Protein AF-0000000086135392 (afdb_homodimer)

Radius of gyration: 21.72 Å; Cα contacts (8 Å, |Δi|>4): 1095; chains: 2; bounding box: 47×63×60 Å

Secondary structure (DSSP, 8-state):
-------GGGSPPHHHHHHHHHTT--EEEE--TTTT--EEEEEEGGG--HHHHHHHHHHB-S--EEEE-HHHHHHTT--BSSSS---TT---BB--EEE--TT-SSS-SHHHHHHHHHHHH-TT--GGGEEEEEEEEEEEPPTTHHHH--SHHHHHHHHHHHHT--SBEEEEEBEE--EE-TTSS-EES-EE--HHHHHHHHHHTT-EEEEHHHHHHHHHHHH--------/-------GGGSPPHHHHHHHHHTT--EEEE--TTTT--EEEEEEGGG--HHHHHHHHHHB-S--EEEE-HHHHHHTT--BSSSS---TT---BB--EEE--TT-SSS-SHHHHHHHHHHHH-TT--GGGEEEEEEEEEEEPPTTHHHH--SHHHHHHHHHHHHT--SBEEEEEBEE--EE-TTSS-EES-EE--HHHHHHHHHHTT-EEEEHHHHHHHHHHHH--------

Nearest PDB structures (foldseek):
  1k4i-assembly1_A  TM=9.987E-01  e=5.454E-39  Pyricularia grisea
  1k49-assembly1_A-2  TM=9.950E-01  e=1.075E-35  Pyricularia grisea
  2ris-assembly1_A  TM=9.438E-01  e=6.577E-27  Candida albicans
  3mio-assembly1_A-2  TM=9.267E-01  e=3.777E-24  Mycobacterium tuberculosis H37Ra
  6mnz-assembly1_B  TM=9.431E-01  e=3.480E-23  Acinetobacter baumannii

Foldseek 3Di:
DPPPPFDQVLADAPVVQLQCQLVFHWAWAAEDPVPPLFIKTKHQLLRAALVNLVVRCVFFPLQKEKQFEQVLCVQLVFAFPDPDDPDPLPWGWTFAKWFPDPVADQCSHSHRVSVRSSLSLDPPHGNNRIDTHHRYIYTYADNVACLVRVDPSSVNQLSCVSSVGRSMMMIGTGWAQACDDPPDPHHPPIGGDGRVSSSVVCVVVVHGYYYSVSVSVVVCVVPNHDPPPPD/DPPPPFDQVLADAPVVQLVCQLVFHWAWAAEDPVPPLFIKTKHQLLRAALVNLVVRCVFFPLQKEKQFEQVLCVFLVFAFPDPDDPDPLPWGWTFAKWFPDPVADQCSHSHRVSVRSSLSLDPPHGNNRIDTHHRYIYTYADNVACLVRVDPSSVNQLSCVSSVGRSMMMMGTGWAQACDDPPDPHHPPIGGDGRVSSSVVCVVVVHGYYYSVSVSVVVCVVPNHDPPPPD

InterPro domains:
  IPR000422 3,4-dihydroxy-2-butanone 4-phosphate synthase, RibB [PF00926] (16-217)
  IPR000422 3,4-dihydroxy-2-butanone 4-phosphate synthase, RibB [TIGR00506] (11-218)
  IPR017945 DHBP synthase RibB-like alpha/beta domain superfamily [SSF55821] (11-223)

Solvent-accessible surface area (backbone atoms only — not comparable to full-atom values): 23256 Å² total; per-residue (Å²): 130,78,79,69,71,71,62,71,82,76,41,50,54,64,72,59,39,36,52,41,36,54,72,49,31,59,32,37,40,28,45,51,78,86,65,81,38,40,31,29,43,35,31,40,12,71,50,51,38,39,33,37,36,22,31,47,27,62,49,19,41,25,58,43,29,27,20,24,39,51,66,56,36,58,64,38,68,39,55,61,47,53,95,69,73,55,40,92,83,63,71,44,48,24,45,28,32,24,43,53,49,88,85,42,77,90,27,68,40,31,54,34,43,21,49,26,39,26,46,72,31,37,89,80,54,44,43,77,48,42,26,37,55,49,61,34,34,36,24,50,26,56,92,64,26,33,72,68,43,78,43,68,48,14,44,42,29,46,47,18,57,76,38,72,46,55,50,19,16,34,36,32,46,34,44,30,55,46,45,75,41,91,52,41,68,32,6,50,82,48,44,63,34,39,73,68,57,45,48,52,51,22,57,55,32,66,33,42,33,39,42,46,68,59,45,39,50,52,48,30,72,74,70,45,76,76,78,73,72,83,120,129,79,78,69,73,73,63,71,82,74,42,49,53,64,70,60,41,34,51,41,36,54,70,50,31,59,31,37,41,29,44,51,77,86,64,81,36,39,31,29,44,34,32,41,11,72,49,51,38,38,33,37,35,21,30,48,27,60,50,18,40,24,59,41,28,26,19,22,39,51,66,54,36,60,64,39,67,39,53,62,45,54,95,70,73,55,40,92,81,63,71,44,47,23,44,28,30,23,44,54,50,87,85,41,77,89,27,66,40,33,54,32,43,22,49,26,39,27,44,71,31,38,90,81,56,43,44,76,49,41,25,37,55,50,61,34,35,37,25,50,27,58,92,64,26,33,73,68,42,79,44,67,47,14,44,43,29,46,48,18,56,76,39,73,45,56,50,19,18,35,36,31,46,34,43,31,55,46,44,76,41,90,54,40,68,34,6,48,81,49,43,64,32,38,71,69,57,44,49,52,50,22,57,55,31,65,34,42,32,40,41,46,68,60,48,39,51,52,48,31,73,74,69,45,75,76,79,74,74,83,122

pLDDT: mean 95.06, std 11.43, range [24.89, 99.0]

Structure (mmCIF, N/CA/C/O backbone):
data_AF-0000000086135392-model_v1
#
loop_
_entity.id
_entity.type
_entity.pdbx_description
1 polymer '3,4-dihydroxy-2-butanone 4-phosphate synthase'
#
loop_
_atom_site.group_PDB
_atom_site.id
_atom_site.type_symbol
_atom_site.label_atom_id
_atom_site.label_alt_id
_atom_site.label_comp_id
_atom_site.label_asym_id
_atom_site.label_entity_id
_atom_site.label_seq_id
_atom_site.pdbx_PDB_ins_code
_atom_site.Cartn_x
_atom_site.Cartn_y
_atom_site.Cartn_z
_atom_site.occupancy
_atom_site.B_iso_or_equiv
_atom_site.auth_seq_id
_atom_site.auth_comp_id
_atom_site.auth_asym_id
_atom_site.auth_atom_id
_atom_site.pdbx_PDB_model_num
ATOM 1 N N . MET A 1 1 ? 12.297 2.295 31.219 1 25.23 1 MET A N 1
ATOM 2 C CA . MET A 1 1 ? 11.875 2.594 29.859 1 25.23 1 MET A CA 1
ATOM 3 C C . MET A 1 1 ? 11.547 4.074 29.703 1 25.23 1 MET A C 1
ATOM 5 O O . MET A 1 1 ? 10.523 4.547 30.188 1 25.23 1 MET A O 1
ATOM 9 N N . THR A 1 2 ? 12.453 4.957 29.906 1 32.94 2 THR A N 1
ATOM 10 C CA . THR A 1 2 ? 12.359 6.41 29.953 1 32.94 2 THR A CA 1
ATOM 11 C C . THR A 1 2 ? 11.516 6.938 28.797 1 32.94 2 THR A C 1
ATOM 13 O O . THR A 1 2 ? 11.75 6.582 27.641 1 32.94 2 THR A O 1
ATOM 16 N N . SER A 1 3 ? 10.227 6.91 28.875 1 38.19 3 SER A N 1
ATOM 17 C CA . SER A 1 3 ? 9.266 7.598 28.016 1 38.19 3 SER A CA 1
ATOM 18 C C . SER A 1 3 ? 9.891 8.844 27.375 1 38.19 3 SER A C 1
ATOM 20 O O . SER A 1 3 ? 10.062 9.859 28.047 1 38.19 3 SER A O 1
ATOM 22 N N . GLU A 1 4 ? 11.086 8.82 26.875 1 45.28 4 GLU A N 1
ATOM 23 C CA . GLU A 1 4 ? 11.93 9.969 26.547 1 45.28 4 GLU A CA 1
ATOM 24 C C . GLU A 1 4 ? 11.172 10.977 25.672 1 45.28 4 GLU A C 1
ATOM 26 O O . GLU A 1 4 ? 10.758 10.656 24.562 1 45.28 4 GLU A O 1
ATOM 31 N N . THR A 1 5 ? 10.305 11.789 26.328 1 57.47 5 THR A N 1
ATOM 32 C CA . THR A 1 5 ? 9.727 13 25.75 1 57.47 5 THR A CA 1
ATOM 33 C C . THR A 1 5 ? 10.688 13.641 24.75 1 57.47 5 THR A C 1
ATOM 35 O O . THR A 1 5 ? 11.867 13.852 25.062 1 57.47 5 THR A O 1
ATOM 38 N N . LEU A 1 6 ? 10.336 13.297 23.484 1 67.31 6 LEU A N 1
ATOM 39 C CA . LEU A 1 6 ? 11.148 13.922 22.453 1 67.31 6 LEU A CA 1
ATOM 40 C C . LEU A 1 6 ? 11.43 15.383 22.781 1 67.31 6 LEU A C 1
ATOM 42 O O . LEU A 1 6 ? 10.531 16.109 23.234 1 67.31 6 LEU A O 1
ATOM 46 N N . ASP A 1 7 ? 12.656 15.781 22.844 1 76.62 7 ASP A N 1
ATOM 47 C CA . ASP A 1 7 ? 13.039 17.172 23.016 1 76.62 7 ASP A CA 1
ATOM 48 C C . ASP A 1 7 ? 12.398 18.062 21.938 1 76.62 7 ASP A C 1
ATOM 50 O O . ASP A 1 7 ? 12.656 17.875 20.75 1 76.62 7 ASP A O 1
ATOM 54 N N . ARG A 1 8 ? 11.414 18.891 22.328 1 81.62 8 ARG A N 1
ATOM 55 C CA . ARG A 1 8 ? 10.664 19.766 21.438 1 81.62 8 ARG A CA 1
ATOM 56 C C . ARG A 1 8 ? 11.609 20.578 20.547 1 81.62 8 ARG A C 1
ATOM 58 O O . ARG A 1 8 ? 11.227 21 19.438 1 81.62 8 ARG A O 1
ATOM 65 N N . SER A 1 9 ? 12.836 20.781 21.062 1 86.06 9 SER A N 1
ATOM 66 C CA . SER A 1 9 ? 13.789 21.594 20.328 1 86.06 9 SER A CA 1
ATOM 67 C C . SER A 1 9 ? 14.266 20.891 19.062 1 86.06 9 SER A C 1
ATOM 69 O O . SER A 1 9 ? 14.852 21.516 18.172 1 86.06 9 SER A O 1
ATOM 71 N N . GLU A 1 10 ? 14.008 19.688 18.953 1 92.44 10 GLU A N 1
ATOM 72 C CA . GLU A 1 10 ? 14.453 18.922 17.781 1 92.44 10 GLU A CA 1
ATOM 73 C C . GLU A 1 10 ? 13.484 19.094 16.625 1 92.44 10 GLU A C 1
ATOM 75 O O . GLU A 1 10 ? 13.812 18.75 15.477 1 92.44 10 GLU A O 1
ATOM 80 N N . PHE A 1 11 ? 12.359 19.672 16.859 1 96.62 11 PHE A N 1
ATOM 81 C CA . PHE A 1 11 ? 11.328 19.828 15.852 1 96.62 11 PHE A CA 1
ATOM 82 C C . PHE A 1 11 ? 11.359 21.234 15.25 1 96.62 11 PHE A C 1
ATOM 84 O O . PHE A 1 11 ? 11.836 22.172 15.891 1 96.62 11 PHE A O 1
ATOM 91 N N . ASP A 1 12 ? 10.945 21.344 14.062 1 98.25 12 ASP A N 1
ATOM 92 C CA . ASP A 1 12 ? 10.812 22.641 13.398 1 98.25 12 ASP A CA 1
ATOM 93 C C . ASP A 1 12 ? 9.516 23.344 13.805 1 98.25 12 ASP A C 1
ATOM 95 O O . ASP A 1 12 ? 8.578 22.688 14.281 1 98.25 12 ASP A O 1
ATOM 99 N N . SER A 1 13 ? 9.516 24.656 13.664 1 98.31 13 SER A N 1
ATOM 100 C CA . SER A 1 13 ? 8.297 25.391 13.969 1 98.31 13 SER A CA 1
ATOM 101 C C . SER A 1 13 ? 7.195 25.094 12.953 1 98.31 13 SER A C 1
ATOM 103 O O . SER A 1 13 ? 7.477 24.719 11.82 1 98.31 13 SER A O 1
ATOM 105 N N . ILE A 1 14 ? 5.992 25.297 13.367 1 98.69 14 ILE A N 1
ATOM 106 C CA . ILE A 1 14 ? 4.855 25.062 12.484 1 98.69 14 ILE A CA 1
ATOM 107 C C . ILE A 1 14 ? 4.906 26.047 11.312 1 98.69 14 ILE A C 1
ATOM 109 O O . ILE A 1 14 ? 4.719 25.656 10.156 1 98.69 14 ILE A O 1
ATOM 113 N N . PRO A 1 15 ? 5.23 27.359 11.531 1 98.81 15 PRO A N 1
ATOM 114 C CA . PRO A 1 15 ? 5.344 28.281 10.398 1 98.81 15 PRO A CA 1
ATOM 115 C C . PRO A 1 15 ? 6.383 27.812 9.375 1 98.81 15 PRO A C 1
ATOM 117 O O . PRO A 1 15 ? 6.145 27.891 8.164 1 98.81 15 PRO A O 1
ATOM 120 N N . ASP A 1 16 ? 7.531 27.344 9.836 1 98.81 16 ASP A N 1
ATOM 121 C CA . ASP A 1 16 ? 8.547 26.844 8.922 1 98.81 16 ASP A CA 1
ATOM 122 C C . ASP A 1 16 ? 8.047 25.609 8.164 1 98.81 16 ASP A C 1
ATOM 124 O O . ASP A 1 16 ? 8.352 25.438 6.984 1 98.81 16 ASP A O 1
ATOM 128 N N . THR A 1 17 ? 7.367 24.75 8.836 1 98.88 17 THR A N 1
ATOM 129 C CA . THR A 1 17 ? 6.824 23.531 8.234 1 98.88 17 THR A CA 1
ATOM 130 C C . THR A 1 17 ? 5.762 23.875 7.188 1 98.88 17 THR A C 1
ATOM 132 O O . THR A 1 17 ? 5.727 23.281 6.113 1 98.88 17 THR A O 1
ATOM 135 N N . ILE A 1 18 ? 4.906 24.859 7.484 1 98.94 18 ILE A N 1
ATOM 136 C CA . ILE A 1 18 ? 3.906 25.344 6.535 1 98.94 18 ILE A CA 1
ATOM 137 C C . ILE A 1 18 ? 4.594 25.859 5.281 1 98.94 18 ILE A C 1
ATOM 139 O O . ILE A 1 18 ? 4.152 25.594 4.16 1 98.94 18 ILE A O 1
ATOM 143 N N . ALA A 1 19 ? 5.648 26.609 5.453 1 98.94 19 ALA A N 1
ATOM 144 C CA . ALA A 1 19 ? 6.375 27.188 4.316 1 98.94 19 ALA A CA 1
ATOM 145 C C . ALA A 1 19 ? 6.941 26.078 3.424 1 98.94 19 ALA A C 1
ATOM 147 O O . ALA A 1 19 ? 6.844 26.156 2.197 1 98.94 19 ALA A O 1
ATOM 148 N N . ALA A 1 20 ? 7.551 25.078 4.02 1 98.94 20 ALA A N 1
ATOM 149 C CA . ALA A 1 20 ? 8.086 23.953 3.262 1 98.94 20 ALA A CA 1
ATOM 150 C C . ALA A 1 20 ? 6.984 23.219 2.502 1 98.94 20 ALA A C 1
ATOM 152 O O . ALA A 1 20 ? 7.148 22.891 1.326 1 98.94 20 ALA A O 1
ATOM 153 N N . PHE A 1 21 ? 5.906 23 3.195 1 98.94 21 PHE A N 1
ATOM 154 C CA . PHE A 1 21 ? 4.75 22.344 2.602 1 98.94 21 PHE A CA 1
ATOM 155 C C . PHE A 1 21 ? 4.215 23.141 1.425 1 98.94 21 PHE A C 1
ATOM 157 O O . PHE A 1 21 ? 3.91 22.594 0.369 1 98.94 21 PHE A O 1
ATOM 164 N N . ARG A 1 22 ? 4.094 24.375 1.587 1 98.88 22 ARG A N 1
ATOM 165 C CA . ARG A 1 22 ? 3.625 25.297 0.549 1 98.88 22 ARG A CA 1
ATOM 166 C C . ARG A 1 22 ? 4.516 25.219 -0.687 1 98.88 22 ARG A C 1
ATOM 168 O O . ARG A 1 22 ? 4.031 25.328 -1.815 1 98.88 22 ARG A O 1
ATOM 175 N N . ASP A 1 23 ? 5.781 25.031 -0.469 1 98.75 23 ASP A N 1
ATOM 176 C CA . ASP A 1 23 ? 6.766 25.016 -1.547 1 98.75 23 ASP A CA 1
ATOM 177 C C . ASP A 1 23 ? 6.801 23.656 -2.236 1 98.75 23 ASP A C 1
ATOM 179 O O . ASP A 1 23 ? 7.656 23.406 -3.09 1 98.75 23 ASP A O 1
ATOM 183 N N . GLY A 1 24 ? 5.953 22.734 -1.889 1 98.81 24 GLY A N 1
ATOM 184 C CA . GLY A 1 24 ? 5.824 21.453 -2.564 1 98.81 24 GLY A CA 1
ATOM 185 C C . GLY A 1 24 ? 6.762 20.406 -2.018 1 98.81 24 GLY A C 1
ATOM 186 O O . GLY A 1 24 ? 7.047 19.406 -2.691 1 98.81 24 GLY A O 1
ATOM 187 N N . GLN A 1 25 ? 7.285 20.641 -0.804 1 98.81 25 GLN A N 1
ATOM 188 C CA . GLN A 1 25 ? 8.18 19.672 -0.169 1 98.81 25 GLN A CA 1
ATOM 189 C C . GLN A 1 25 ? 7.402 18.703 0.709 1 98.81 25 GLN A C 1
ATOM 191 O O . GLN A 1 25 ? 6.332 19.031 1.222 1 98.81 25 GLN A O 1
ATOM 196 N N . PHE A 1 26 ? 7.98 17.484 0.83 1 98.94 26 PHE A N 1
ATOM 197 C CA . PHE A 1 26 ? 7.523 16.625 1.908 1 98.94 26 PHE A CA 1
ATOM 198 C C . PHE A 1 26 ? 7.781 17.266 3.266 1 98.94 26 PHE A C 1
ATOM 200 O O . PHE A 1 26 ? 8.758 18 3.436 1 98.94 26 PHE A O 1
ATOM 207 N N . ILE A 1 27 ? 6.957 16.969 4.18 1 98.94 27 ILE A N 1
ATOM 208 C CA . ILE A 1 27 ? 7.215 17.203 5.598 1 98.94 27 ILE A CA 1
ATOM 209 C C . ILE A 1 27 ? 7.023 15.891 6.371 1 98.94 27 ILE A C 1
ATOM 211 O O . ILE A 1 27 ? 6.309 15 5.918 1 98.94 27 ILE A O 1
ATOM 215 N N . VAL A 1 28 ? 7.707 15.75 7.492 1 98.88 28 VAL A N 1
ATOM 216 C CA . VAL A 1 28 ? 7.559 14.625 8.406 1 98.88 28 VAL A CA 1
ATOM 217 C C . VAL A 1 28 ? 6.734 15.047 9.625 1 98.88 28 VAL A C 1
ATOM 219 O O . VAL A 1 28 ? 7.082 16.016 10.305 1 98.88 28 VAL A O 1
ATOM 222 N N . VAL A 1 29 ? 5.648 14.398 9.883 1 98.81 29 VAL A N 1
ATOM 223 C CA . VAL A 1 29 ? 4.75 14.773 10.969 1 98.81 29 VAL A CA 1
ATOM 224 C C . VAL A 1 29 ? 4.539 13.578 11.898 1 98.81 29 VAL A C 1
ATOM 226 O O . VAL A 1 29 ? 4.141 12.5 11.453 1 98.81 29 VAL A O 1
ATOM 229 N N . LEU A 1 30 ? 4.789 13.758 13.148 1 97.81 30 LEU A N 1
ATOM 230 C CA . LEU A 1 30 ? 4.652 12.703 14.148 1 97.81 30 LEU A CA 1
ATOM 231 C C . LEU A 1 30 ? 3.373 12.891 14.961 1 97.81 30 LEU A C 1
ATOM 233 O O . LEU A 1 30 ? 3.004 14.016 15.297 1 97.81 30 LEU A O 1
ATOM 237 N N . ASP A 1 31 ? 2.734 11.773 15.242 1 94.62 31 ASP A N 1
ATOM 238 C CA . ASP A 1 31 ? 1.648 11.852 16.219 1 94.62 31 ASP A CA 1
ATOM 239 C C . ASP A 1 31 ? 2.137 11.492 17.609 1 94.62 31 ASP A C 1
ATOM 241 O O . ASP A 1 31 ? 3.324 11.234 17.812 1 94.62 31 ASP A O 1
ATOM 245 N N . ALA A 1 32 ? 1.264 11.555 18.562 1 91.12 32 ALA A N 1
ATOM 246 C CA . ALA A 1 32 ? 1.642 11.438 19.969 1 91.12 32 ALA A CA 1
ATOM 247 C C . ALA A 1 32 ? 2.105 10.016 20.281 1 91.12 32 ALA A C 1
ATOM 249 O O . ALA A 1 32 ? 1.569 9.047 19.75 1 91.12 32 ALA A O 1
ATOM 250 N N . PRO A 1 33 ? 3.076 9.906 21.25 1 88.06 33 PRO A N 1
ATOM 251 C CA . PRO A 1 33 ? 3.494 8.578 21.688 1 88.06 33 PRO A CA 1
ATOM 252 C C . PRO A 1 33 ? 2.332 7.738 22.219 1 88.06 33 PRO A C 1
ATOM 254 O O . PRO A 1 33 ? 2.365 6.508 22.141 1 88.06 33 PRO A O 1
ATOM 257 N N . THR A 1 34 ? 1.322 8.367 22.641 1 88 34 THR A N 1
ATOM 258 C CA . THR A 1 34 ? 0.181 7.676 23.234 1 88 34 THR A CA 1
ATOM 259 C C . THR A 1 34 ? -0.823 7.281 22.156 1 88 34 THR A C 1
ATOM 261 O O . THR A 1 34 ? -1.8 6.582 22.438 1 88 34 THR A O 1
ATOM 264 N N . ARG A 1 35 ? -0.674 7.688 21.062 1 91.31 35 ARG A N 1
ATOM 265 C CA . ARG A 1 35 ? -1.53 7.332 19.922 1 91.31 35 ARG A CA 1
ATOM 266 C C . ARG A 1 35 ? -0.879 6.258 19.062 1 91.31 35 ARG A C 1
ATOM 268 O O . ARG A 1 35 ? -0.68 5.129 19.516 1 91.31 35 ARG A O 1
ATOM 275 N N . GLU A 1 36 ? -0.442 6.57 17.891 1 88.38 36 GLU A N 1
ATOM 276 C CA . GLU A 1 36 ? 0.212 5.57 17.047 1 88.38 36 GLU A CA 1
ATOM 277 C C . GLU A 1 36 ? 1.72 5.555 17.281 1 88.38 36 GLU A C 1
ATOM 279 O O . GLU A 1 36 ? 2.385 4.551 17.016 1 88.38 36 GLU A O 1
A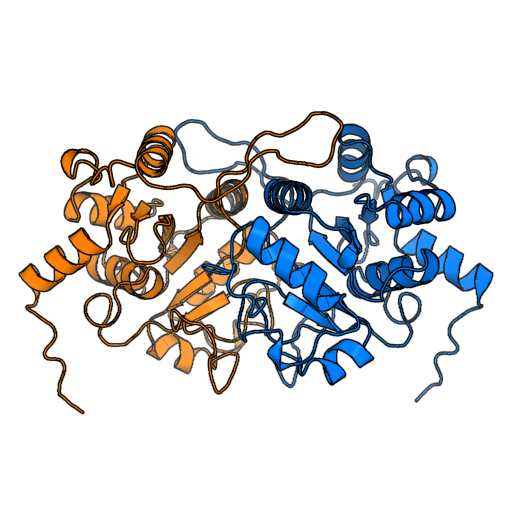TOM 284 N N . ASN A 1 37 ? 2.281 6.711 17.797 1 92.88 37 ASN A N 1
ATOM 285 C CA . ASN A 1 37 ? 3.727 6.879 17.906 1 92.88 37 ASN A CA 1
ATOM 286 C C . ASN A 1 37 ? 4.426 6.609 16.578 1 92.88 37 ASN A C 1
ATOM 288 O O . ASN A 1 37 ? 5.426 5.887 16.531 1 92.88 37 ASN A O 1
ATOM 292 N N . GLU A 1 38 ? 3.838 7.094 15.461 1 94.5 38 GLU A N 1
ATOM 293 C CA . GLU A 1 38 ? 4.34 6.91 14.102 1 94.5 38 GLU A CA 1
ATOM 294 C C . GLU A 1 38 ? 4.465 8.25 13.375 1 94.5 38 GLU A C 1
ATOM 296 O O . GLU A 1 38 ? 4.004 9.273 13.875 1 94.5 38 GLU A O 1
ATOM 301 N N . ALA A 1 39 ? 5.227 8.234 12.312 1 98.19 39 ALA A N 1
ATOM 302 C CA . ALA A 1 39 ? 5.402 9.414 11.469 1 98.19 39 ALA A CA 1
ATOM 303 C C . ALA A 1 39 ? 4.918 9.148 10.047 1 98.19 39 ALA A C 1
ATOM 305 O O . ALA A 1 39 ? 5.117 8.055 9.508 1 98.19 39 ALA A O 1
ATOM 306 N N . ASP A 1 40 ? 4.289 10.148 9.508 1 98.75 40 ASP A N 1
ATOM 307 C CA . ASP A 1 40 ? 3.941 10.102 8.086 1 98.75 40 ASP A CA 1
ATOM 308 C C . ASP A 1 40 ? 4.789 11.086 7.285 1 98.75 40 ASP A C 1
ATOM 310 O O . ASP A 1 40 ? 5.105 12.172 7.77 1 98.75 40 ASP A O 1
ATOM 314 N N . LEU A 1 41 ? 5.137 10.656 6.09 1 98.88 41 LEU A N 1
ATOM 315 C CA . LEU A 1 41 ? 5.438 11.625 5.047 1 98.88 41 LEU A CA 1
ATOM 316 C C . LEU A 1 41 ? 4.16 12.281 4.527 1 98.88 41 LEU A C 1
ATOM 318 O O . LEU A 1 41 ? 3.174 11.594 4.25 1 98.88 41 LEU A O 1
ATOM 322 N N . ILE A 1 42 ? 4.168 13.609 4.461 1 98.94 42 ILE A N 1
ATOM 323 C CA . ILE A 1 42 ? 2.994 14.344 4 1 98.94 42 ILE A CA 1
ATOM 324 C C . ILE A 1 42 ? 3.408 15.352 2.93 1 98.94 42 ILE A C 1
ATOM 326 O O . ILE A 1 42 ? 4.43 16.031 3.064 1 98.94 42 ILE A O 1
ATOM 330 N N . ILE A 1 43 ? 2.662 15.477 1.901 1 99 43 ILE A N 1
ATOM 331 C CA . ILE A 1 43 ? 2.863 16.469 0.854 1 99 43 ILE A CA 1
ATOM 332 C C . ILE A 1 43 ? 1.517 16.875 0.26 1 99 43 ILE A C 1
ATOM 334 O O . ILE A 1 43 ? 0.55 16.109 0.32 1 99 43 ILE A O 1
ATOM 338 N N . ALA A 1 44 ? 1.444 18.094 -0.231 1 99 44 ALA A N 1
ATOM 339 C CA . ALA A 1 44 ? 0.242 18.5 -0.957 1 99 44 ALA A CA 1
ATOM 340 C C . ALA A 1 44 ? 0.051 17.656 -2.213 1 99 44 ALA A C 1
ATOM 342 O O . ALA A 1 44 ? 0.991 17.453 -2.99 1 99 44 ALA A O 1
ATOM 343 N N . ALA A 1 45 ? -1.142 17.172 -2.428 1 99 45 ALA A N 1
ATOM 344 C CA . ALA A 1 45 ? -1.402 16.312 -3.572 1 99 45 ALA A CA 1
ATOM 345 C C . ALA A 1 45 ? -1.086 17.016 -4.883 1 99 45 ALA A C 1
ATOM 347 O O . ALA A 1 45 ? -0.54 16.422 -5.812 1 99 45 ALA A O 1
ATOM 348 N N . GLU A 1 46 ? -1.4 18.266 -4.988 1 98.94 46 GLU A N 1
ATOM 349 C CA . GLU A 1 46 ? -1.213 19.016 -6.227 1 98.94 46 GLU A CA 1
ATOM 350 C C . GLU A 1 46 ? 0.266 19.141 -6.582 1 98.94 46 GLU A C 1
ATOM 352 O O . GLU A 1 46 ? 0.613 19.438 -7.727 1 98.94 46 GLU A O 1
ATOM 357 N N . SER A 1 47 ? 1.164 18.859 -5.629 1 98.88 47 SER A N 1
ATOM 358 C CA . SER A 1 47 ? 2.584 19.156 -5.82 1 98.88 47 SER A CA 1
ATOM 359 C C . SER A 1 47 ? 3.365 17.875 -6.121 1 98.88 47 SER A C 1
ATOM 361 O O . SER A 1 47 ? 4.496 17.938 -6.609 1 98.88 47 SER A O 1
ATOM 363 N N . ILE A 1 48 ? 2.818 16.703 -5.797 1 98.94 48 ILE A N 1
ATOM 364 C CA . ILE A 1 48 ? 3.635 15.5 -5.746 1 9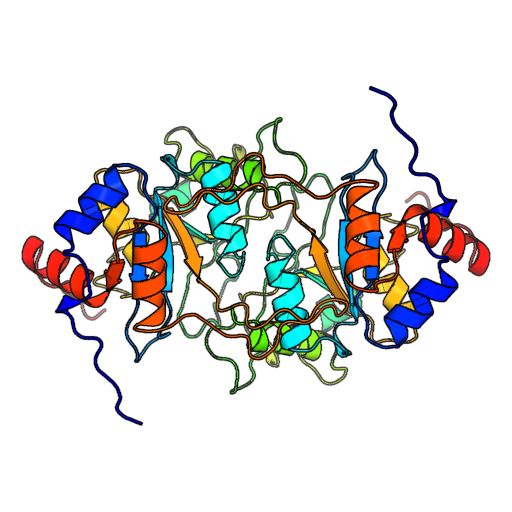8.94 48 ILE A CA 1
ATOM 365 C C . ILE A 1 48 ? 4.043 15.102 -7.164 1 98.94 48 ILE A C 1
ATOM 367 O O . ILE A 1 48 ? 3.215 15.086 -8.078 1 98.94 48 ILE A O 1
ATOM 371 N N . THR A 1 49 ? 5.309 14.812 -7.332 1 98.88 49 THR A N 1
ATOM 372 C CA . THR A 1 49 ? 5.859 14.32 -8.586 1 98.88 49 THR A CA 1
ATOM 373 C C . THR A 1 49 ? 6.051 12.805 -8.539 1 98.88 49 THR A C 1
ATOM 375 O O . THR A 1 49 ? 5.957 12.203 -7.473 1 98.88 49 THR A O 1
ATOM 378 N N . ALA A 1 50 ? 6.309 12.258 -9.734 1 98.81 50 ALA A N 1
ATOM 379 C CA . ALA A 1 50 ? 6.598 10.828 -9.789 1 98.81 50 ALA A CA 1
ATOM 380 C C . ALA A 1 50 ? 7.844 10.484 -8.977 1 98.81 50 ALA A C 1
ATOM 382 O O . ALA A 1 50 ? 7.895 9.445 -8.32 1 98.81 50 ALA A O 1
ATOM 383 N N . GLU A 1 51 ? 8.844 11.328 -9.039 1 98.88 51 GLU A N 1
ATOM 384 C CA . GLU A 1 51 ? 10.078 11.117 -8.297 1 98.88 51 GLU A CA 1
ATOM 385 C C . GLU A 1 51 ? 9.844 11.18 -6.789 1 98.88 51 GLU A C 1
ATOM 387 O O . GLU A 1 51 ? 10.414 10.398 -6.031 1 98.88 51 GLU A O 1
ATOM 392 N N . GLN A 1 52 ? 9.016 12.117 -6.367 1 98.94 52 GLN A N 1
ATOM 393 C CA . GLN A 1 52 ? 8.656 12.219 -4.957 1 98.94 52 GLN A CA 1
ATOM 394 C C . GLN A 1 52 ? 7.84 11.016 -4.508 1 98.94 52 GLN A C 1
ATOM 396 O O . GLN A 1 52 ? 8.047 10.492 -3.414 1 98.94 52 GLN A O 1
ATOM 401 N N . MET A 1 53 ? 6.906 10.555 -5.355 1 98.94 53 MET A N 1
ATOM 402 C CA . MET A 1 53 ? 6.125 9.367 -5.043 1 98.94 53 MET A CA 1
ATOM 403 C C . MET A 1 53 ? 7.027 8.141 -4.898 1 98.94 53 MET A C 1
ATOM 405 O O . MET A 1 53 ? 6.84 7.328 -3.994 1 98.94 53 MET A O 1
ATOM 409 N N . ALA A 1 54 ? 8 8.023 -5.805 1 98.94 54 ALA A N 1
ATOM 410 C CA . ALA A 1 54 ? 8.938 6.91 -5.711 1 98.94 54 ALA A CA 1
ATOM 411 C C . ALA A 1 54 ? 9.711 6.953 -4.398 1 98.94 54 ALA A C 1
ATOM 413 O O . ALA A 1 54 ? 9.953 5.91 -3.779 1 98.94 54 ALA A O 1
ATOM 414 N N . PHE A 1 55 ? 10.102 8.141 -3.979 1 98.94 55 PHE A N 1
ATOM 415 C CA . PHE A 1 55 ? 10.758 8.312 -2.691 1 98.94 55 PHE A CA 1
ATOM 416 C C . PHE A 1 55 ? 9.844 7.891 -1.551 1 98.94 55 PHE A C 1
ATOM 418 O O . PHE A 1 55 ? 10.273 7.211 -0.618 1 98.94 55 PHE A O 1
ATOM 425 N N . MET A 1 56 ? 8.609 8.312 -1.612 1 98.88 56 MET A N 1
ATOM 426 C CA . MET A 1 56 ? 7.625 7.938 -0.596 1 98.88 56 MET A CA 1
ATOM 427 C C . MET A 1 56 ? 7.465 6.422 -0.523 1 98.88 56 MET A C 1
ATOM 429 O O . MET A 1 56 ? 7.496 5.844 0.563 1 98.88 56 MET A O 1
ATOM 433 N N . VAL A 1 57 ? 7.301 5.785 -1.65 1 98.88 57 VAL A N 1
ATOM 434 C CA . VAL A 1 57 ? 7.145 4.332 -1.68 1 98.88 57 VAL A CA 1
ATOM 435 C C . VAL A 1 57 ? 8.391 3.668 -1.101 1 98.88 57 VAL A C 1
ATOM 437 O O . VAL A 1 57 ? 8.289 2.73 -0.307 1 98.88 57 VAL A O 1
ATOM 440 N N . ARG A 1 58 ? 9.57 4.191 -1.396 1 98.38 58 ARG A N 1
ATOM 441 C CA . ARG A 1 58 ? 10.852 3.633 -0.975 1 98.38 58 ARG A CA 1
ATOM 442 C C . ARG A 1 58 ? 10.992 3.666 0.544 1 98.38 58 ARG A C 1
ATOM 444 O O . ARG A 1 58 ? 11.594 2.771 1.137 1 98.38 58 ARG A O 1
ATOM 451 N N . HIS A 1 59 ? 10.43 4.652 1.178 1 98.56 59 HIS A N 1
ATOM 452 C CA . HIS A 1 59 ? 10.773 4.879 2.576 1 98.56 59 HIS A CA 1
ATOM 453 C C . HIS A 1 59 ? 9.555 4.723 3.477 1 98.56 59 HIS A C 1
ATOM 455 O O . HIS A 1 59 ? 9.625 4.984 4.68 1 98.56 59 HIS A O 1
ATOM 461 N N . SER A 1 60 ? 8.461 4.309 2.93 1 98.62 60 SER A N 1
ATOM 462 C CA . SER A 1 60 ? 7.238 4.141 3.713 1 98.62 60 SER A CA 1
ATOM 463 C C . SER A 1 60 ? 6.625 2.762 3.488 1 98.62 60 SER A C 1
ATOM 465 O O . SER A 1 60 ? 7.27 1.871 2.932 1 98.62 60 SER A O 1
ATOM 467 N N . SER A 1 61 ? 5.406 2.559 4.008 1 98.69 61 SER A N 1
ATOM 468 C CA . SER A 1 61 ? 4.695 1.289 3.9 1 98.69 61 SER A CA 1
ATOM 469 C C . SER A 1 61 ? 4.25 1.026 2.465 1 98.69 61 SER A C 1
ATOM 471 O O . SER A 1 61 ? 3.918 -0.107 2.109 1 98.69 61 SER A O 1
ATOM 473 N N . GLY A 1 62 ? 4.23 2.076 1.644 1 98.81 62 GLY A N 1
ATOM 474 C CA . GLY A 1 62 ? 3.719 1.971 0.287 1 98.81 62 GLY A CA 1
ATOM 475 C C . GLY A 1 62 ? 2.205 2.037 0.213 1 98.81 62 GLY A C 1
ATOM 476 O O . GLY A 1 62 ? 1.634 2.088 -0.878 1 98.81 62 GLY A O 1
ATOM 477 N N . TYR A 1 63 ? 1.519 2.012 1.315 1 98.88 63 TYR A N 1
ATOM 478 C CA . TYR A 1 63 ? 0.068 2.137 1.409 1 98.88 63 TYR A CA 1
ATOM 479 C C . TYR A 1 63 ? -0.362 3.594 1.284 1 98.88 63 TYR A C 1
ATOM 481 O O . TYR A 1 63 ? -0.784 4.211 2.266 1 98.88 63 TYR A O 1
ATOM 489 N N . ILE A 1 64 ? -0.361 4.148 0.1 1 98.94 64 ILE A N 1
ATOM 490 C CA . ILE A 1 64 ? -0.502 5.574 -0.186 1 98.94 64 ILE A CA 1
ATOM 491 C C . ILE A 1 64 ? -1.938 6.016 0.088 1 98.94 64 ILE A C 1
ATOM 493 O O . ILE A 1 64 ? -2.869 5.582 -0.597 1 98.94 64 ILE A O 1
ATOM 497 N N . CYS A 1 65 ? -2.084 6.906 1.016 1 98.94 65 CYS A N 1
ATOM 498 C CA . CYS A 1 65 ? -3.391 7.473 1.328 1 98.94 65 CYS A CA 1
ATOM 499 C C . CYS A 1 65 ? -3.471 8.93 0.886 1 98.94 65 CYS A C 1
ATOM 501 O O . CYS A 1 65 ? -2.455 9.625 0.839 1 98.94 65 CYS A O 1
ATOM 503 N N . ALA A 1 66 ? -4.676 9.375 0.607 1 99 66 ALA A N 1
ATOM 504 C CA . ALA A 1 66 ? -4.918 10.75 0.191 1 99 66 ALA A CA 1
ATOM 505 C C . ALA A 1 66 ? -6 11.398 1.049 1 99 66 ALA A C 1
ATOM 507 O O . ALA A 1 66 ? -7.184 11.367 0.699 1 99 66 ALA A O 1
ATOM 508 N N . PRO A 1 67 ? -5.609 12.031 2.107 1 98.94 67 PRO A N 1
ATOM 509 C CA . PRO A 1 67 ? -6.582 12.805 2.881 1 98.94 67 PRO A CA 1
ATOM 510 C C . PRO A 1 67 ? -7.254 13.906 2.057 1 98.94 67 PRO A C 1
ATOM 512 O O . PRO A 1 67 ? -6.574 14.688 1.392 1 98.94 67 PRO A O 1
ATOM 515 N N . LEU A 1 68 ? -8.539 13.984 2.154 1 98.94 68 LEU A N 1
ATOM 516 C CA . LEU A 1 68 ? -9.359 14.945 1.422 1 98.94 68 LEU A CA 1
ATOM 517 C C . LEU A 1 68 ? -10.289 15.703 2.365 1 98.94 68 LEU A C 1
ATOM 519 O O . LEU A 1 68 ? -10.805 15.133 3.33 1 98.94 68 LEU A O 1
ATOM 523 N N . ALA A 1 69 ? -10.492 16.938 2.02 1 98.62 69 ALA A N 1
ATOM 524 C CA . ALA A 1 69 ? -11.641 17.594 2.629 1 98.62 69 ALA A CA 1
ATOM 525 C C . ALA A 1 69 ? -12.93 16.828 2.352 1 98.62 69 ALA A C 1
ATOM 527 O O . ALA A 1 69 ? -13.102 16.266 1.271 1 98.62 69 ALA A O 1
ATOM 528 N N . PRO A 1 70 ? -13.867 16.922 3.262 1 97.94 70 PRO A N 1
ATOM 529 C CA . PRO A 1 70 ? -15.086 16.109 3.145 1 97.94 70 PRO A CA 1
ATOM 530 C C . PRO A 1 70 ? -15.836 16.375 1.841 1 97.94 70 PRO A C 1
ATOM 532 O O . PRO A 1 70 ? -16.312 15.43 1.209 1 97.94 70 PRO A O 1
ATOM 535 N N . HIS A 1 71 ? -15.93 17.578 1.425 1 98 71 HIS A N 1
ATOM 536 C CA . HIS A 1 71 ? -16.719 17.891 0.244 1 98 71 HIS A CA 1
ATOM 537 C C . HIS A 1 71 ? -16.156 17.234 -1.004 1 98 71 HIS A C 1
ATOM 539 O O . HIS A 1 71 ? -16.891 16.906 -1.938 1 98 71 HIS A O 1
ATOM 545 N N . LEU A 1 72 ? -14.844 17.016 -1.074 1 98.5 72 LEU A N 1
ATOM 546 C CA . LEU A 1 72 ? -14.227 16.375 -2.227 1 98.5 72 LEU A CA 1
ATOM 547 C C . LEU A 1 72 ? -14.656 14.906 -2.326 1 98.5 72 LEU A C 1
ATOM 549 O O . LEU A 1 72 ? -14.789 14.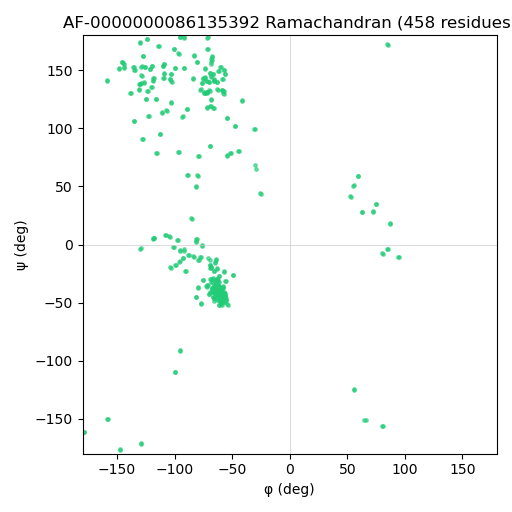367 -3.428 1 98.5 72 LEU A O 1
ATOM 553 N N . THR A 1 73 ? -14.805 14.195 -1.152 1 98.44 73 THR A N 1
ATOM 554 C CA . THR A 1 73 ? -15.258 12.812 -1.196 1 98.44 73 THR A CA 1
ATOM 555 C C . THR A 1 73 ? -16.672 12.727 -1.779 1 98.44 73 THR A C 1
ATOM 557 O O . THR A 1 73 ? -17.016 11.734 -2.43 1 98.44 73 THR A O 1
ATOM 560 N N . GLU A 1 74 ? -17.422 13.742 -1.566 1 97.56 74 GLU A N 1
ATOM 561 C CA . GLU A 1 74 ? -18.766 13.789 -2.105 1 97.56 74 GLU A CA 1
ATOM 562 C C . GLU A 1 74 ? -18.766 14.117 -3.594 1 97.56 74 GLU A C 1
ATOM 564 O O . GLU A 1 74 ? -19.375 13.406 -4.398 1 97.56 74 GLU A O 1
ATOM 569 N N . THR A 1 75 ? -18.078 15.156 -3.949 1 97.81 75 THR A N 1
ATOM 570 C CA . THR A 1 75 ? -18.062 15.648 -5.324 1 97.81 75 THR A CA 1
ATOM 571 C C . THR A 1 75 ? -17.438 14.617 -6.262 1 97.81 75 THR A C 1
ATOM 573 O O . THR A 1 75 ? -17.844 14.492 -7.418 1 97.81 75 THR A O 1
ATOM 576 N N . LEU A 1 76 ? -16.516 13.867 -5.777 1 98.62 76 LEU A N 1
ATOM 577 C CA . LEU A 1 76 ? -15.797 12.914 -6.613 1 98.62 76 LEU A CA 1
ATOM 578 C C . LEU A 1 76 ? -16.391 11.516 -6.484 1 98.62 76 LEU A C 1
ATOM 580 O O . LEU A 1 76 ? -15.828 10.555 -7.027 1 98.62 76 LEU A O 1
ATOM 584 N N . ALA A 1 77 ? -17.453 11.336 -5.754 1 98.19 77 ALA A N 1
ATOM 585 C CA . ALA A 1 77 ? -18.156 10.07 -5.57 1 98.19 77 ALA A CA 1
ATOM 586 C C . ALA A 1 77 ? -17.234 9.008 -4.977 1 98.19 77 ALA A C 1
ATOM 588 O O . ALA A 1 77 ? -17.094 7.922 -5.535 1 98.19 77 ALA A O 1
ATOM 589 N N . LEU A 1 78 ? -16.75 9.375 -3.84 1 98.69 78 LEU A N 1
ATOM 590 C CA . LEU A 1 78 ? -15.883 8.492 -3.082 1 98.69 78 LEU A CA 1
ATOM 591 C C . LEU A 1 78 ? -16.531 8.086 -1.76 1 98.69 78 LEU A C 1
ATOM 593 O O . LEU A 1 78 ? -16.156 8.594 -0.702 1 98.69 78 LEU A O 1
ATOM 597 N N . PRO A 1 79 ? -17.406 7.172 -1.809 1 98.25 79 PRO A N 1
ATOM 598 C CA . PRO A 1 79 ? -18.047 6.727 -0.565 1 98.25 79 PRO A CA 1
ATOM 599 C C . PRO A 1 79 ? -17.078 5.992 0.357 1 98.25 79 PRO A C 1
ATOM 601 O O . PRO A 1 79 ? -16.047 5.469 -0.101 1 98.25 79 PRO A O 1
ATOM 604 N N . GLN A 1 80 ? -17.469 5.957 1.653 1 98.38 80 GLN A N 1
ATOM 605 C CA . GLN A 1 80 ? -16.688 5.141 2.584 1 98.38 80 GLN A CA 1
ATOM 606 C C . GLN A 1 80 ? -16.656 3.684 2.129 1 98.38 80 GLN A C 1
ATOM 608 O O . GLN A 1 80 ? -17.641 3.164 1.599 1 98.38 80 GLN A O 1
ATOM 613 N N . MET A 1 81 ? -15.547 3.025 2.307 1 98.62 81 MET A N 1
ATOM 614 C CA . MET A 1 81 ? -15.32 1.664 1.827 1 98.62 81 MET A CA 1
ATOM 615 C C . MET A 1 81 ? -16.297 0.689 2.482 1 98.62 81 MET A C 1
ATOM 617 O O . MET A 1 81 ? -16.734 -0.271 1.85 1 98.62 81 MET A O 1
ATOM 621 N N . VAL A 1 82 ? -16.547 0.917 3.781 1 98 82 VAL A N 1
ATOM 622 C CA . VAL A 1 82 ? -17.469 0.07 4.52 1 98 82 VAL A CA 1
ATOM 623 C C . VAL A 1 82 ? -18.5 0.938 5.246 1 98 82 VAL A C 1
ATOM 625 O O . VAL A 1 82 ? -18.219 2.082 5.602 1 98 82 VAL A O 1
ATOM 628 N N . ALA A 1 83 ? -19.656 0.399 5.484 1 94.44 83 ALA A N 1
ATOM 629 C CA . ALA A 1 83 ? -20.734 1.143 6.137 1 94.44 83 ALA A CA 1
ATOM 630 C C . ALA A 1 83 ? -20.406 1.4 7.605 1 94.44 83 ALA A C 1
ATOM 632 O O . ALA A 1 83 ? -20.688 2.48 8.133 1 94.44 83 ALA A O 1
ATOM 633 N N . ARG A 1 84 ? -19.891 0.445 8.273 1 94.81 84 ARG A N 1
ATOM 634 C CA . ARG A 1 84 ? -19.484 0.54 9.672 1 94.81 84 ARG A CA 1
ATOM 635 C C . ARG A 1 84 ? -18.016 0.192 9.836 1 94.81 84 ARG A C 1
ATOM 637 O O . ARG A 1 84 ? -17.641 -0.985 9.836 1 94.81 84 ARG A O 1
ATOM 644 N N . SER A 1 85 ? -17.266 1.212 10.156 1 95.81 85 SER A N 1
ATOM 645 C CA . SER A 1 85 ? -15.828 1.003 10.305 1 95.81 85 SER A CA 1
ATOM 646 C C . SER A 1 85 ? -15.5 0.316 11.625 1 95.81 85 SER A C 1
ATOM 648 O O . SER A 1 85 ? -16.078 0.648 12.664 1 95.81 85 SER A O 1
ATOM 650 N N . GLU A 1 86 ? -14.562 -0.609 11.508 1 95.69 86 GLU A N 1
ATOM 651 C CA . GLU A 1 86 ? -14.062 -1.311 12.688 1 95.69 86 GLU A CA 1
ATOM 652 C C . GLU A 1 86 ? -12.641 -0.867 13.039 1 95.69 86 GLU A C 1
ATOM 654 O O . GLU A 1 86 ? -11.984 -1.488 13.875 1 95.69 86 GLU A O 1
ATOM 659 N N . ASP A 1 87 ? -12.156 0.161 12.375 1 93.25 87 ASP A N 1
ATOM 660 C CA . ASP A 1 87 ? -10.844 0.736 12.641 1 93.25 87 ASP A CA 1
ATOM 661 C C . ASP A 1 87 ? -10.812 1.432 14 1 93.25 87 ASP A C 1
ATOM 663 O O . ASP A 1 87 ? -11.531 2.408 14.219 1 93.25 87 ASP A O 1
ATOM 667 N N . PRO A 1 88 ? -9.859 1.019 14.859 1 92.56 88 PRO A N 1
ATOM 668 C CA . PRO A 1 88 ? -9.836 1.625 16.188 1 92.56 88 PRO A CA 1
ATOM 669 C C . PRO A 1 88 ? -9.5 3.115 16.156 1 92.56 88 PRO A C 1
ATOM 671 O O . PRO A 1 88 ? -9.844 3.85 17.078 1 92.56 88 PRO A O 1
ATOM 674 N N . ARG A 1 89 ? -8.875 3.553 15.148 1 91.69 89 ARG A N 1
ATOM 675 C CA . ARG A 1 89 ? -8.484 4.953 15.047 1 91.69 89 ARG A CA 1
ATOM 676 C C . ARG A 1 89 ? -9.508 5.754 14.25 1 91.69 89 ARG A C 1
ATOM 678 O O . ARG A 1 89 ? -9.336 6.957 14.047 1 91.69 89 ARG A O 1
ATOM 685 N N . THR A 1 90 ? -10.508 5.07 13.695 1 92.69 90 THR A N 1
ATOM 686 C CA . THR A 1 90 ? -11.641 5.637 12.969 1 92.69 90 THR A CA 1
ATOM 687 C C . THR A 1 90 ? -11.164 6.379 11.719 1 92.69 90 THR A C 1
ATOM 689 O O . THR A 1 90 ? -11.703 7.434 11.375 1 92.69 90 THR A O 1
ATOM 692 N N . THR A 1 91 ? -10.039 5.938 11.203 1 94.5 91 THR A N 1
ATOM 693 C CA . THR A 1 91 ? -9.641 6.469 9.898 1 94.5 91 THR A CA 1
ATOM 694 C C . THR A 1 91 ? -10.727 6.215 8.859 1 94.5 91 THR A C 1
ATOM 696 O O . THR A 1 91 ? -11.219 5.09 8.727 1 94.5 91 THR A O 1
ATOM 699 N N . ALA A 1 92 ? -11.125 7.215 8.133 1 97.69 92 ALA A N 1
ATOM 700 C CA . ALA A 1 92 ? -12.273 7.129 7.238 1 97.69 92 ALA A CA 1
ATOM 701 C C . ALA A 1 92 ? -11.844 6.824 5.809 1 97.69 92 ALA A C 1
ATOM 703 O O . ALA A 1 92 ? -11.914 7.691 4.934 1 97.69 92 ALA A O 1
ATOM 704 N N . TYR A 1 93 ? -11.578 5.609 5.559 1 98.75 93 TYR A N 1
ATOM 705 C CA . TYR A 1 93 ? -11.188 5.148 4.23 1 98.75 93 TYR A CA 1
ATOM 706 C C . TYR A 1 93 ? -12.375 5.164 3.277 1 98.75 93 TYR A C 1
ATOM 708 O O . TYR A 1 93 ? -13.43 4.613 3.588 1 98.75 93 TYR A O 1
ATOM 716 N N . THR A 1 94 ? -12.203 5.738 2.129 1 98.81 94 THR A N 1
ATOM 717 C CA . THR A 1 94 ? -13.148 5.559 1.034 1 98.81 94 THR A CA 1
ATOM 718 C C . THR A 1 94 ? -12.734 4.395 0.141 1 98.81 94 THR A C 1
ATOM 720 O O . THR A 1 94 ? -11.711 3.748 0.391 1 98.81 94 THR A O 1
ATOM 723 N N . VAL A 1 95 ? -13.547 4.121 -0.872 1 98.81 95 VAL A N 1
ATOM 724 C CA . VAL A 1 95 ? -13.094 3.18 -1.895 1 98.81 95 VAL A CA 1
ATOM 725 C C . VAL A 1 95 ? -11.828 3.709 -2.561 1 98.81 95 VAL A C 1
ATOM 727 O O . VAL A 1 95 ? -11.586 4.918 -2.58 1 98.81 95 VAL A O 1
ATOM 730 N N . THR A 1 96 ? -11.039 2.762 -3.053 1 98.94 96 THR A N 1
ATOM 731 C CA . THR A 1 96 ? -9.758 3.143 -3.639 1 98.94 96 THR A CA 1
ATOM 732 C C . THR A 1 96 ? -9.938 3.594 -5.086 1 98.94 96 THR A C 1
ATOM 734 O O . THR A 1 96 ? -10.953 3.299 -5.711 1 98.94 96 THR A O 1
ATOM 737 N N . VAL A 1 97 ? -8.891 4.316 -5.586 1 98.94 97 VAL A N 1
ATOM 738 C CA . VAL A 1 97 ? -9.094 4.863 -6.926 1 98.94 97 VAL A CA 1
ATOM 739 C C . VAL A 1 97 ? -7.77 4.855 -7.691 1 98.94 97 VAL A C 1
ATOM 741 O O . VAL A 1 97 ? -6.695 4.828 -7.082 1 98.94 97 VAL A O 1
ATOM 744 N N . ASP A 1 98 ? -7.879 4.867 -8.977 1 98.88 98 ASP A N 1
ATOM 745 C CA . ASP A 1 98 ? -6.875 5.285 -9.953 1 98.88 98 ASP A CA 1
ATOM 746 C C . ASP A 1 98 ? -7.402 6.426 -10.828 1 98.88 98 ASP A C 1
ATOM 748 O O . ASP A 1 98 ? -8.609 6.535 -11.055 1 98.88 98 ASP A O 1
ATOM 752 N N . ALA A 1 99 ? -6.48 7.238 -11.281 1 98.88 99 ALA A N 1
ATOM 753 C CA . ALA A 1 99 ? -6.902 8.195 -12.297 1 98.88 99 ALA A CA 1
ATOM 754 C C . ALA A 1 99 ? -7.371 7.484 -13.562 1 98.88 99 ALA A C 1
ATOM 756 O O . ALA A 1 99 ? -6.773 6.488 -13.984 1 98.88 99 ALA A O 1
ATOM 757 N N . ALA A 1 100 ? -8.43 7.984 -14.172 1 98.56 100 ALA A N 1
ATOM 758 C CA . ALA A 1 100 ? -8.938 7.434 -15.422 1 98.56 100 ALA A CA 1
ATOM 759 C C . ALA A 1 100 ? -8.219 8.039 -16.625 1 98.56 100 ALA A C 1
ATOM 761 O O . ALA A 1 100 ? -8.617 7.82 -17.766 1 98.56 100 ALA A O 1
ATOM 762 N N . ASP A 1 101 ? -7.117 8.539 -16.547 1 98.19 101 ASP A N 1
ATOM 763 C CA . ASP A 1 101 ? -6.305 9.133 -17.594 1 98.19 101 ASP A CA 1
ATOM 764 C C . ASP A 1 101 ? -5.734 8.062 -18.531 1 98.19 101 ASP A C 1
ATOM 766 O O . ASP A 1 101 ? -5.297 7.004 -18.062 1 98.19 101 ASP A O 1
ATOM 770 N N . PRO A 1 102 ? -5.684 8.328 -19.797 1 97.38 102 PRO A N 1
ATOM 771 C CA . PRO A 1 102 ? -5.203 7.328 -20.766 1 97.38 102 PRO A CA 1
ATOM 772 C C . PRO A 1 102 ? -3.742 6.949 -20.531 1 97.38 102 PRO A C 1
ATOM 774 O O . PRO A 1 102 ? -3.299 5.891 -20.984 1 97.38 102 PRO A O 1
ATOM 777 N N . SER A 1 103 ? -2.998 7.801 -19.859 1 97.69 103 SER A N 1
ATOM 778 C CA . SER A 1 103 ? -1.584 7.516 -19.641 1 97.69 103 SER A CA 1
ATOM 779 C C . SER A 1 103 ? -1.394 6.508 -18.516 1 97.69 103 SER A C 1
ATOM 781 O O . SER A 1 103 ? -0.301 5.965 -18.328 1 97.69 103 SER A O 1
ATOM 783 N N . VAL A 1 104 ? -2.502 6.277 -17.734 1 97.69 104 VAL A N 1
ATOM 784 C CA . VAL A 1 104 ? -2.408 5.328 -16.625 1 97.69 104 VAL A CA 1
ATOM 785 C C . VAL A 1 104 ? -2.332 3.904 -17.172 1 97.69 104 VAL A C 1
ATOM 787 O O . VAL A 1 104 ? -3.133 3.516 -18.016 1 97.69 104 VAL A O 1
ATOM 790 N N . THR A 1 105 ? -1.38 3.145 -16.688 1 94.62 105 THR A N 1
ATOM 791 C CA . THR A 1 105 ? -1.245 1.747 -17.094 1 94.62 105 THR A CA 1
ATOM 792 C C . THR A 1 105 ? -1.938 0.829 -16.094 1 94.62 105 THR A C 1
ATOM 794 O O . THR A 1 105 ? -3.162 0.692 -16.109 1 94.62 105 THR A O 1
ATOM 797 N N . THR A 1 106 ? -1.212 0.359 -15.094 1 95.69 106 THR A N 1
ATOM 798 C CA . THR A 1 106 ? -1.833 -0.535 -14.125 1 95.69 106 THR A CA 1
ATOM 799 C C . THR A 1 106 ? -2.316 0.243 -12.898 1 95.69 106 THR A C 1
ATOM 801 O O . THR A 1 106 ? -3.098 -0.273 -12.102 1 95.69 106 THR A O 1
ATOM 804 N N . GLY A 1 107 ? -1.86 1.443 -12.781 1 98.12 107 GLY A N 1
ATOM 805 C CA . GLY A 1 107 ? -2.256 2.289 -11.664 1 98.12 107 GLY A CA 1
ATOM 806 C C . GLY A 1 107 ? -1.288 2.23 -10.5 1 98.12 107 GLY A C 1
ATOM 807 O O . GLY A 1 107 ? -1.328 3.082 -9.609 1 98.12 107 GLY A O 1
ATOM 808 N N . ILE A 1 108 ? -0.337 1.293 -10.5 1 98.44 108 ILE A N 1
ATOM 809 C CA . ILE A 1 108 ? 0.41 0.979 -9.281 1 98.44 108 ILE A CA 1
ATOM 810 C C . ILE A 1 108 ? 1.76 1.69 -9.312 1 98.44 108 ILE A C 1
ATOM 812 O O . ILE A 1 108 ? 2.41 1.84 -8.273 1 98.44 108 ILE A O 1
ATOM 816 N N . SER A 1 109 ? 2.262 2.168 -10.469 1 98.31 109 SER A N 1
ATOM 817 C CA . SER A 1 109 ? 3.58 2.787 -10.57 1 98.31 109 SER A CA 1
ATOM 818 C C . SER A 1 109 ? 3.625 4.113 -9.82 1 98.31 109 SER A C 1
ATOM 820 O O . SER A 1 109 ? 2.582 4.711 -9.539 1 98.31 109 SER A O 1
ATOM 822 N N . ALA A 1 110 ? 4.848 4.57 -9.523 1 98.75 110 ALA A N 1
ATOM 823 C CA . ALA A 1 110 ? 5.004 5.891 -8.922 1 98.75 110 ALA A CA 1
ATOM 824 C C . ALA A 1 110 ? 4.367 6.969 -9.789 1 98.75 110 ALA A C 1
ATOM 826 O O . ALA A 1 110 ? 3.707 7.879 -9.281 1 98.75 110 ALA A O 1
ATOM 827 N N . GLN A 1 111 ? 4.559 6.863 -11.047 1 98.56 111 GLN A N 1
ATOM 828 C CA . GLN A 1 111 ? 3.979 7.82 -11.984 1 98.56 111 GLN A CA 1
ATOM 829 C C . GLN A 1 111 ? 2.453 7.801 -11.914 1 98.56 111 GLN A C 1
ATOM 831 O O . GLN A 1 111 ? 1.819 8.852 -11.812 1 98.56 111 GLN A O 1
ATOM 836 N N . ASP A 1 112 ? 1.869 6.641 -12.031 1 98.81 112 ASP A N 1
ATOM 837 C CA . ASP A 1 112 ? 0.416 6.504 -12.031 1 98.81 112 ASP A CA 1
ATOM 838 C C . ASP A 1 112 ? -0.184 6.992 -10.719 1 98.81 112 ASP A C 1
ATOM 840 O O . ASP A 1 112 ? -1.197 7.691 -10.711 1 98.81 112 ASP A O 1
ATOM 844 N N . ARG A 1 113 ? 0.419 6.637 -9.562 1 98.94 113 ARG A N 1
ATOM 845 C CA . ARG A 1 113 ? -0.127 7.008 -8.258 1 98.94 113 ARG A CA 1
ATOM 846 C C . ARG A 1 113 ? 0.04 8.5 -8 1 98.94 113 ARG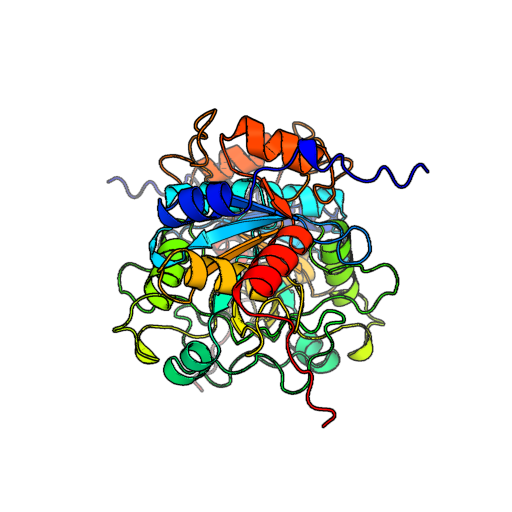 A C 1
ATOM 848 O O . ARG A 1 113 ? -0.831 9.133 -7.402 1 98.94 113 ARG A O 1
ATOM 855 N N . ALA A 1 114 ? 1.171 9.094 -8.484 1 98.94 114 ALA A N 1
ATOM 856 C CA . ALA A 1 114 ? 1.326 10.539 -8.391 1 98.94 114 ALA A CA 1
ATOM 857 C C . ALA A 1 114 ? 0.246 11.258 -9.195 1 98.94 114 ALA A C 1
ATOM 859 O O . ALA A 1 114 ? -0.345 12.234 -8.719 1 98.94 114 ALA A O 1
ATOM 860 N N . LEU A 1 115 ? 0.008 10.773 -10.359 1 98.94 115 LEU A N 1
ATOM 861 C CA . LEU A 1 115 ? -1.021 11.375 -11.203 1 98.94 115 LEU A CA 1
ATOM 862 C C . LEU A 1 115 ? -2.393 11.266 -10.547 1 98.94 115 LEU A C 1
ATOM 864 O O . LEU A 1 115 ? -3.178 12.211 -10.578 1 98.94 115 LEU A O 1
ATOM 868 N N . THR A 1 116 ? -2.721 10.141 -10 1 98.94 116 THR A N 1
ATOM 869 C CA . THR A 1 116 ? -3.988 9.953 -9.305 1 98.94 116 THR A CA 1
ATOM 870 C C . THR A 1 116 ? -4.141 10.977 -8.18 1 98.94 116 THR A C 1
ATOM 872 O O . THR A 1 116 ? -5.195 11.602 -8.047 1 98.94 116 THR A O 1
ATOM 875 N N . CYS A 1 117 ? -3.068 11.18 -7.438 1 99 117 CYS A N 1
ATOM 876 C CA . CYS A 1 117 ? -3.105 12.133 -6.336 1 99 117 CYS A CA 1
ATOM 877 C C . CYS A 1 117 ? -3.299 13.555 -6.848 1 99 117 CYS A C 1
ATOM 879 O O . CYS A 1 117 ? -4.113 14.305 -6.312 1 99 117 CYS A O 1
ATOM 881 N N . ARG A 1 118 ? -2.545 13.906 -7.875 1 98.94 118 ARG A N 1
ATOM 882 C CA . ARG A 1 118 ? -2.715 15.242 -8.445 1 98.94 118 ARG A CA 1
ATOM 883 C C . ARG A 1 118 ? -4.129 15.43 -8.984 1 98.94 118 ARG A C 1
ATOM 885 O O . ARG A 1 118 ? -4.688 16.531 -8.898 1 98.94 118 ARG A O 1
ATOM 892 N N . THR A 1 119 ? -4.699 14.398 -9.531 1 98.94 119 THR A N 1
ATOM 893 C CA . THR A 1 119 ? -6.062 14.461 -10.047 1 98.94 119 THR A CA 1
ATOM 894 C C . THR A 1 119 ? -7.059 14.68 -8.906 1 98.94 119 THR A C 1
ATOM 896 O O . THR A 1 119 ? -8.031 15.422 -9.062 1 98.94 119 THR A O 1
ATOM 899 N N . LEU A 1 120 ? -6.84 14.086 -7.77 1 98.94 120 LEU A N 1
ATOM 900 C CA . LEU A 1 120 ? -7.699 14.273 -6.602 1 98.94 120 LEU A CA 1
ATOM 901 C C . LEU A 1 120 ? -7.699 15.734 -6.156 1 98.94 120 LEU A C 1
ATOM 903 O O . LEU A 1 120 ? -8.68 16.203 -5.578 1 98.94 120 LEU A O 1
ATOM 907 N N . ALA A 1 121 ? -6.641 16.438 -6.441 1 98.88 121 ALA A N 1
ATOM 908 C CA . ALA A 1 121 ? -6.508 17.828 -6.035 1 98.88 121 ALA A CA 1
ATOM 909 C C . ALA A 1 121 ? -7.008 18.781 -7.129 1 98.88 121 ALA A C 1
ATOM 911 O O . ALA A 1 121 ? -7.137 19.984 -6.902 1 98.88 121 ALA A O 1
ATOM 912 N N . ASP A 1 122 ? -7.25 18.312 -8.32 1 98.81 122 ASP A N 1
ATOM 913 C CA . ASP A 1 122 ? -7.648 19.125 -9.461 1 98.81 122 ASP A CA 1
ATOM 914 C C . ASP A 1 122 ? -9.055 19.688 -9.281 1 98.81 122 ASP A C 1
ATOM 916 O O . ASP A 1 122 ? -10.023 18.922 -9.164 1 98.81 122 ASP A O 1
ATOM 920 N N . PRO A 1 123 ? -9.18 20.984 -9.266 1 98.12 123 PRO A N 1
ATOM 921 C CA . PRO A 1 123 ? -10.5 21.562 -9.047 1 98.12 123 PRO A CA 1
ATOM 922 C C . PRO A 1 123 ? -11.484 21.234 -10.164 1 98.12 123 PRO A C 1
ATOM 924 O O . PRO A 1 123 ? -12.695 21.391 -9.992 1 98.12 123 PRO A O 1
ATOM 927 N N . ASN A 1 124 ? -11.023 20.734 -11.266 1 98.38 124 ASN A N 1
ATOM 928 C CA . ASN A 1 124 ? -11.891 20.406 -12.391 1 98.38 124 ASN A CA 1
ATOM 929 C C . ASN A 1 124 ? -12.203 18.906 -12.445 1 98.38 124 ASN A C 1
ATOM 931 O O . ASN A 1 124 ? -12.953 18.453 -13.312 1 98.38 124 ASN A O 1
ATOM 935 N N . ALA A 1 125 ? -11.648 18.188 -11.555 1 98.62 125 ALA A N 1
ATOM 936 C CA . ALA A 1 125 ? -11.891 16.734 -11.547 1 98.62 125 ALA A CA 1
ATOM 937 C C . ALA A 1 125 ? -13.352 16.438 -11.219 1 98.62 125 ALA A C 1
ATOM 939 O O . ALA A 1 125 ? -13.992 17.172 -10.469 1 98.62 125 ALA A O 1
ATOM 940 N N . THR A 1 126 ? -13.859 15.414 -11.789 1 98.75 126 THR A N 1
ATOM 941 C CA . THR A 1 126 ? -15.188 14.867 -11.547 1 98.75 126 THR A CA 1
ATOM 942 C C . THR A 1 126 ? -15.102 13.398 -11.148 1 98.75 126 THR A C 1
ATOM 944 O O . THR A 1 126 ? -14.008 12.828 -11.102 1 98.75 126 THR A O 1
ATOM 947 N N . ALA A 1 127 ? -16.219 12.844 -10.844 1 98.5 127 ALA A N 1
ATOM 948 C CA . ALA A 1 127 ? -16.266 11.422 -10.523 1 98.5 127 ALA A CA 1
ATOM 949 C C . ALA A 1 127 ? -15.688 10.586 -11.656 1 98.5 127 ALA A C 1
ATOM 951 O O . ALA A 1 127 ? -15.031 9.562 -11.414 1 98.5 127 ALA A O 1
ATOM 952 N N . GLU A 1 128 ? -15.82 11.016 -12.883 1 98.5 128 GLU A N 1
ATOM 953 C CA . GLU A 1 128 ? -15.398 10.273 -14.07 1 98.5 128 GLU A CA 1
ATOM 954 C C . GLU A 1 128 ? -13.883 10.359 -14.266 1 98.5 128 GLU A C 1
ATOM 956 O O . GLU A 1 128 ? -13.312 9.609 -15.055 1 98.5 128 GLU A O 1
ATOM 961 N N . SER A 1 129 ? -13.289 11.203 -13.523 1 98.88 129 SER A N 1
ATOM 962 C CA . SER A 1 129 ? -11.844 11.352 -13.609 1 98.88 129 SER A CA 1
ATOM 963 C C . SER A 1 129 ? -11.125 10.195 -12.914 1 98.88 129 SER A C 1
ATOM 965 O O . SER A 1 129 ? -9.898 10.102 -12.953 1 98.88 129 SER A O 1
ATOM 967 N N . PHE A 1 130 ? -11.914 9.281 -12.344 1 98.88 130 PHE A N 1
ATOM 968 C CA . PHE A 1 130 ? -11.32 8.203 -11.562 1 98.88 130 PHE A CA 1
ATOM 969 C C . PHE A 1 130 ? -11.953 6.863 -11.922 1 98.88 130 PHE A C 1
ATOM 971 O O . PHE A 1 130 ? -13.117 6.812 -12.336 1 98.88 130 PHE A O 1
ATOM 978 N N . ARG A 1 131 ? -11.133 5.859 -11.773 1 98.5 131 ARG A N 1
ATOM 979 C CA . ARG A 1 131 ? -11.594 4.473 -11.766 1 98.5 131 ARG A CA 1
ATOM 980 C C . ARG A 1 131 ? -11.625 3.92 -10.344 1 98.5 131 ARG A C 1
ATOM 982 O O . ARG A 1 131 ? -10.758 4.238 -9.523 1 98.5 131 ARG A O 1
ATOM 989 N N . ARG A 1 132 ? -12.609 3.037 -10.109 1 98.56 132 ARG A N 1
ATOM 990 C CA . ARG A 1 132 ? -12.758 2.365 -8.82 1 98.56 132 ARG A CA 1
ATOM 991 C C . ARG A 1 132 ? -12.875 0.856 -9 1 98.56 132 ARG A C 1
ATOM 993 O O . ARG A 1 132 ? -13.578 0.386 -9.898 1 98.56 132 ARG A O 1
ATOM 1000 N N . PRO A 1 133 ? -12.227 0.054 -8.148 1 98.5 133 PRO A N 1
ATOM 1001 C CA . PRO A 1 133 ? -11.188 0.402 -7.176 1 98.5 133 PRO A CA 1
ATOM 1002 C C . PRO A 1 133 ? -9.859 0.769 -7.832 1 98.5 133 PRO A C 1
ATOM 1004 O O . PRO A 1 133 ? -9.758 0.797 -9.062 1 98.5 133 PRO A O 1
ATOM 1007 N N . GLY A 1 134 ? -8.859 1.131 -7.027 1 98.75 134 GLY A N 1
ATOM 1008 C CA . GLY A 1 134 ? -7.539 1.448 -7.559 1 98.75 134 GLY A CA 1
ATOM 1009 C C . GLY A 1 134 ? -6.438 1.338 -6.523 1 98.75 134 GLY A C 1
ATOM 1010 O O . GLY A 1 134 ? -6.477 0.464 -5.656 1 98.75 134 GLY A O 1
ATOM 1011 N N . HIS A 1 135 ? -5.387 2.139 -6.668 1 98.88 135 HIS A N 1
ATOM 1012 C CA . HIS A 1 135 ? -4.152 1.877 -5.93 1 98.88 135 HIS A CA 1
ATOM 1013 C C . HIS A 1 135 ? -3.811 3.035 -5 1 98.88 135 HIS A C 1
ATOM 1015 O O . HIS A 1 135 ? -2.723 3.072 -4.422 1 98.88 135 HIS A O 1
ATOM 1021 N N . VAL A 1 136 ? -4.707 4.012 -4.926 1 98.94 136 VAL A N 1
ATOM 1022 C CA . VAL A 1 136 ? -4.621 5.098 -3.951 1 98.94 136 VAL A CA 1
ATOM 1023 C C . VAL A 1 136 ? -5.848 5.066 -3.037 1 98.94 136 VAL A C 1
ATOM 1025 O O . VAL A 1 136 ? -6.957 4.77 -3.486 1 98.94 136 VAL A O 1
ATOM 1028 N N . LEU A 1 137 ? -5.629 5.395 -1.744 1 98.94 137 LEU A N 1
ATOM 1029 C CA . LEU A 1 137 ? -6.691 5.297 -0.752 1 98.94 137 LEU A CA 1
ATOM 1030 C C . LEU A 1 137 ? -7.094 6.676 -0.247 1 98.94 137 LEU A C 1
ATOM 1032 O O . LEU A 1 137 ? -6.492 7.199 0.695 1 98.94 137 LEU A O 1
ATOM 1036 N N . PRO A 1 138 ? -8.125 7.266 -0.816 1 98.94 138 PRO A N 1
ATOM 1037 C CA . PRO A 1 138 ? -8.609 8.531 -0.263 1 98.94 138 PRO A CA 1
ATOM 1038 C C . PRO A 1 138 ? -9.188 8.383 1.141 1 98.94 138 PRO A C 1
ATOM 1040 O O . PRO A 1 138 ? -9.828 7.367 1.443 1 98.94 138 PRO A O 1
ATOM 1043 N N . LEU A 1 139 ? -8.945 9.344 1.938 1 98.94 139 LEU A N 1
ATOM 1044 C CA . LEU A 1 139 ? -9.445 9.43 3.307 1 98.94 139 LEU A CA 1
ATOM 1045 C C . LEU A 1 139 ? -10.297 10.672 3.498 1 98.94 139 LEU A C 1
ATOM 1047 O O . LEU A 1 139 ? -9.922 11.766 3.059 1 98.94 139 LEU A O 1
ATOM 1051 N N . ARG A 1 140 ? -11.375 10.516 4.125 1 98.81 140 ARG A N 1
ATOM 1052 C CA . ARG A 1 140 ? -12.234 11.656 4.43 1 98.81 140 ARG A CA 1
ATOM 1053 C C . ARG A 1 140 ? -11.852 12.289 5.766 1 98.81 140 ARG A C 1
ATOM 1055 O O . ARG A 1 140 ? -12.016 11.664 6.816 1 98.81 140 ARG A O 1
ATOM 1062 N N . ALA A 1 141 ? -11.422 13.5 5.738 1 98.62 141 ALA A N 1
ATOM 1063 C CA . ALA A 1 141 ? -11.078 14.203 6.973 1 98.62 141 ALA A CA 1
ATOM 1064 C C . ALA A 1 141 ? -12.328 14.594 7.75 1 98.62 141 ALA A C 1
ATOM 1066 O O . ALA A 1 141 ? -13.391 14.805 7.16 1 98.62 141 ALA A O 1
ATOM 1067 N N . ARG A 1 142 ? -12.172 14.68 9.039 1 97.62 142 ARG A N 1
ATOM 1068 C CA . ARG A 1 142 ? -13.25 15.227 9.852 1 97.62 142 ARG A CA 1
ATOM 1069 C C . ARG A 1 142 ? -13.43 16.719 9.586 1 97.62 142 ARG A C 1
ATOM 1071 O O . ARG A 1 142 ? -12.453 17.453 9.422 1 97.62 142 ARG A O 1
ATOM 1078 N N . PRO A 1 143 ? -14.664 17.172 9.625 1 95.75 143 PRO A N 1
ATOM 1079 C CA . PRO A 1 143 ? -14.906 18.578 9.328 1 95.75 143 PRO A CA 1
ATOM 1080 C C . PRO A 1 143 ? -14.242 19.516 10.336 1 95.75 143 PRO A C 1
ATOM 1082 O O . PRO A 1 143 ? -13.844 20.625 9.977 1 95.75 143 PRO A O 1
ATOM 1085 N N . GLY A 1 144 ? -14.086 19.078 11.562 1 95.56 144 GLY A N 1
ATOM 1086 C CA . GLY A 1 144 ? -13.469 19.906 12.594 1 95.56 144 GLY A CA 1
ATOM 1087 C C . GLY A 1 144 ? -11.953 19.891 12.539 1 95.56 144 GLY A C 1
ATOM 1088 O O . GLY A 1 144 ? -11.297 20.531 13.352 1 95.56 144 GLY A O 1
ATOM 1089 N N . GLY A 1 145 ? -11.422 19.203 11.594 1 96.62 145 GLY A N 1
ATOM 1090 C CA . GLY A 1 145 ? -9.984 19.188 11.352 1 96.62 145 GLY A CA 1
ATOM 1091 C C . GLY A 1 145 ? -9.203 18.547 12.484 1 96.62 145 GLY A C 1
ATOM 1092 O O . GLY A 1 145 ? -9.68 17.625 13.133 1 96.62 145 GLY A O 1
ATOM 1093 N N . VAL A 1 146 ? -7.98 19.031 12.602 1 97.62 146 VAL A N 1
ATOM 1094 C CA . VAL A 1 146 ? -7.016 18.422 13.516 1 97.62 146 VAL A CA 1
ATOM 1095 C C . VAL A 1 146 ? -7.438 18.688 14.961 1 97.62 146 VAL A C 1
ATOM 1097 O O . VAL A 1 146 ? -7.02 17.969 15.875 1 97.62 146 VAL A O 1
ATOM 1100 N N . ARG A 1 147 ? -8.281 19.688 15.219 1 97 147 ARG A N 1
ATOM 1101 C CA . ARG A 1 147 ? -8.781 19.953 16.562 1 97 147 ARG A CA 1
ATOM 1102 C C . ARG A 1 147 ? -9.836 18.938 16.969 1 97 147 ARG A C 1
ATOM 1104 O O . ARG A 1 147 ? -9.984 18.625 18.156 1 97 147 ARG A O 1
ATOM 1111 N N . GLN A 1 148 ? -10.594 18.406 16.031 1 96.25 148 GLN A N 1
ATOM 1112 C CA . GLN A 1 148 ? -11.594 17.375 16.297 1 96.25 148 GLN A CA 1
ATOM 1113 C C . GLN A 1 148 ? -10.953 15.992 16.391 1 96.25 148 GLN A C 1
ATOM 1115 O O . GLN A 1 148 ? -11.312 15.195 17.25 1 96.25 148 GLN A O 1
ATOM 1120 N N . ARG A 1 149 ? -10.102 15.672 15.516 1 95.81 149 ARG A N 1
ATOM 1121 C CA . ARG A 1 149 ? -9.359 14.414 15.469 1 95.81 149 ARG A CA 1
ATOM 1122 C C . ARG A 1 149 ? -7.887 14.656 15.172 1 95.81 149 ARG A C 1
ATOM 1124 O O . ARG A 1 149 ? -7.523 15.008 14.047 1 95.81 149 ARG A O 1
ATOM 1131 N N . PRO A 1 150 ? -7.031 14.492 16.219 1 96.81 150 PRO A N 1
ATOM 1132 C CA . PRO A 1 150 ? -5.605 14.773 16.047 1 96.81 150 PRO A CA 1
ATOM 1133 C C . PRO A 1 150 ? -4.855 13.633 15.359 1 96.81 150 PRO A C 1
ATOM 1135 O O . PRO A 1 150 ? -3.865 13.133 15.891 1 96.81 150 PRO A O 1
ATOM 1138 N N . GLY A 1 151 ? -5.258 13.281 14.141 1 97.75 151 GLY A N 1
ATOM 1139 C CA . GLY A 1 151 ? -4.641 12.25 13.32 1 97.75 151 GLY A CA 1
ATOM 1140 C C . GLY A 1 151 ? -3.982 12.797 12.07 1 97.75 151 GLY A C 1
ATOM 1141 O O . GLY A 1 151 ? -4.098 13.984 11.766 1 97.75 151 GLY A O 1
ATOM 1142 N N . HIS A 1 152 ? -3.279 11.984 11.406 1 98.81 152 HIS A N 1
ATOM 1143 C CA . HIS A 1 152 ? -2.52 12.406 10.234 1 98.81 152 HIS A CA 1
ATOM 1144 C C . HIS A 1 152 ? -3.445 12.859 9.109 1 98.81 152 HIS A C 1
ATOM 1146 O O . HIS A 1 152 ? -3.102 13.758 8.344 1 98.81 152 HIS A O 1
ATOM 1152 N N . THR A 1 153 ? -4.625 12.188 8.969 1 98.81 153 THR A N 1
ATOM 1153 C CA . THR A 1 153 ? -5.598 12.594 7.961 1 98.81 153 THR A CA 1
ATOM 1154 C C . THR A 1 153 ? -5.945 14.07 8.109 1 98.81 153 THR A C 1
ATOM 1156 O O . THR A 1 153 ? -5.832 14.836 7.148 1 98.81 153 THR A O 1
ATOM 1159 N N . GLU A 1 154 ? -6.301 14.469 9.305 1 98.75 154 GLU A N 1
ATOM 1160 C CA . GLU A 1 154 ? -6.715 15.844 9.594 1 98.75 154 GLU A CA 1
ATOM 1161 C C . GLU A 1 154 ? -5.523 16.797 9.555 1 98.75 154 GLU A C 1
ATOM 1163 O O . GLU A 1 154 ? -5.652 17.938 9.117 1 98.75 154 GLU A O 1
ATOM 1168 N N . ALA A 1 155 ? -4.383 16.312 10.023 1 98.88 155 ALA A N 1
ATOM 1169 C CA . ALA A 1 155 ? -3.18 17.141 9.961 1 98.88 155 ALA A CA 1
ATOM 1170 C C . ALA A 1 155 ? -2.84 17.516 8.523 1 98.88 155 ALA A C 1
ATOM 1172 O O . ALA A 1 155 ? -2.5 18.672 8.234 1 98.88 155 ALA A O 1
ATOM 1173 N N . ALA A 1 156 ? -2.922 16.578 7.645 1 98.94 156 ALA A N 1
ATOM 1174 C CA . ALA A 1 156 ? -2.57 16.797 6.242 1 98.94 156 ALA A CA 1
ATOM 1175 C C . ALA A 1 156 ? -3.465 17.859 5.609 1 98.94 156 ALA A C 1
ATOM 1177 O O . ALA A 1 156 ? -2.977 18.781 4.945 1 98.94 156 ALA A O 1
ATOM 1178 N N . THR A 1 157 ? -4.777 17.734 5.797 1 98.88 157 THR A N 1
ATOM 1179 C CA . THR A 1 157 ? -5.691 18.719 5.219 1 98.88 157 THR A CA 1
ATOM 1180 C C . THR A 1 157 ? -5.523 20.078 5.895 1 98.88 157 THR A C 1
ATOM 1182 O O . THR A 1 157 ? -5.691 21.125 5.254 1 98.88 157 THR A O 1
ATOM 1185 N N . GLU A 1 158 ? -5.188 20.109 7.199 1 98.88 158 GLU A N 1
ATOM 1186 C CA . GLU A 1 158 ? -4.914 21.359 7.898 1 98.88 158 GLU A CA 1
ATOM 1187 C C . GLU A 1 158 ? -3.715 22.078 7.293 1 98.88 158 GLU A C 1
ATOM 1189 O O . GLU A 1 158 ? -3.744 23.297 7.102 1 98.88 158 GLU A O 1
ATOM 1194 N N . PHE A 1 159 ? -2.627 21.312 7 1 98.94 159 PHE A N 1
ATOM 1195 C CA . PHE A 1 159 ? -1.47 21.906 6.355 1 98.94 159 PHE A CA 1
ATOM 1196 C C . PHE A 1 159 ? -1.843 22.469 4.988 1 98.94 159 PHE A C 1
ATOM 1198 O O . PHE A 1 159 ? -1.339 23.516 4.582 1 98.94 159 PHE A O 1
ATOM 1205 N N . CYS A 1 160 ? -2.709 21.766 4.254 1 98.94 160 CYS A N 1
ATOM 1206 C CA . CYS A 1 160 ? -3.197 22.312 2.996 1 98.94 160 CYS A CA 1
ATOM 1207 C C . CYS A 1 160 ? -3.854 23.672 3.209 1 98.94 160 CYS A C 1
ATOM 1209 O O . CYS A 1 160 ? -3.537 24.625 2.51 1 98.94 160 CYS A O 1
ATOM 1211 N N . ARG A 1 161 ? -4.727 23.719 4.168 1 98.69 161 ARG A N 1
ATOM 1212 C CA . ARG A 1 161 ? -5.453 24.953 4.449 1 98.69 161 ARG A CA 1
ATOM 1213 C C . ARG A 1 161 ? -4.496 26.078 4.816 1 98.69 161 ARG A C 1
ATOM 1215 O O . ARG A 1 161 ? -4.547 27.156 4.23 1 98.69 161 ARG A O 1
ATOM 1222 N N . LEU A 1 162 ? -3.605 25.812 5.723 1 98.81 162 LEU A N 1
ATOM 1223 C CA . LEU A 1 162 ? -2.688 26.812 6.238 1 98.81 162 LEU A CA 1
ATOM 1224 C C . LEU A 1 162 ? -1.712 27.266 5.156 1 98.81 162 LEU A C 1
ATOM 1226 O O . LEU A 1 162 ? -1.268 28.422 5.16 1 98.81 162 LEU A O 1
ATOM 1230 N N . ALA A 1 163 ? -1.386 26.406 4.199 1 98.88 163 ALA A N 1
ATOM 1231 C CA . ALA A 1 163 ? -0.41 26.688 3.154 1 98.88 163 ALA A CA 1
ATOM 1232 C C . ALA A 1 163 ? -1.087 27.281 1.917 1 98.88 163 ALA A C 1
ATOM 1234 O O . ALA A 1 163 ? -0.417 27.641 0.947 1 98.88 163 ALA A O 1
ATOM 1235 N N . GLY A 1 164 ? -2.402 27.359 1.903 1 98.75 164 GLY A N 1
ATOM 1236 C CA . GLY A 1 164 ? -3.133 27.859 0.75 1 98.75 164 GLY A CA 1
ATOM 1237 C C . GLY A 1 164 ? -3.139 26.891 -0.418 1 98.75 164 GLY A C 1
ATOM 1238 O O . GLY A 1 164 ? -3.105 27.312 -1.578 1 98.75 164 GLY A O 1
ATOM 1239 N N . LYS A 1 165 ? -3.059 25.641 -0.139 1 98.88 165 LYS A N 1
ATOM 1240 C CA . LYS A 1 165 ? -3.092 24.594 -1.152 1 98.88 165 LYS A CA 1
ATOM 1241 C C . LYS A 1 165 ? -4.496 24.016 -1.304 1 98.88 165 LYS A C 1
ATOM 1243 O O . LYS A 1 165 ? -5.379 24.297 -0.487 1 98.88 165 LYS A O 1
ATOM 1248 N N . ARG A 1 166 ? -4.711 23.281 -2.424 1 98.75 166 ARG A N 1
ATOM 1249 C CA . ARG A 1 166 ? -5.949 22.516 -2.564 1 98.75 166 ARG A CA 1
ATOM 1250 C C . ARG A 1 166 ? -6.137 21.562 -1.396 1 98.75 166 ARG A C 1
ATOM 1252 O O . ARG A 1 166 ? -5.16 21.031 -0.856 1 98.75 166 ARG A O 1
ATOM 1259 N N . PRO A 1 167 ? -7.352 21.312 -0.973 1 98.62 167 PRO A N 1
ATOM 1260 C CA . PRO A 1 167 ? -7.598 20.547 0.253 1 98.62 167 PRO A CA 1
ATOM 1261 C C . PRO A 1 167 ? -7.508 19.031 0.038 1 98.62 167 PRO A C 1
ATOM 1263 O O . PRO A 1 167 ? -8.43 18.297 0.393 1 98.62 167 PRO A O 1
ATOM 1266 N N . ALA A 1 168 ? -6.48 18.578 -0.561 1 98.94 168 ALA A N 1
ATOM 1267 C CA . ALA A 1 168 ? -6.082 17.203 -0.827 1 98.94 168 ALA A CA 1
ATOM 1268 C C . ALA A 1 168 ? -4.586 17.016 -0.596 1 98.94 168 ALA A C 1
ATOM 1270 O O . ALA A 1 168 ? -3.771 17.812 -1.072 1 98.94 168 ALA A O 1
ATOM 1271 N N . ALA A 1 169 ? -4.246 16 0.156 1 99 169 ALA A N 1
ATOM 1272 C CA . ALA A 1 169 ? -2.846 15.711 0.457 1 99 169 ALA A CA 1
ATOM 1273 C C . ALA A 1 169 ? -2.521 14.242 0.188 1 99 169 ALA A C 1
ATOM 1275 O O . ALA A 1 169 ? -3.383 13.484 -0.262 1 99 169 ALA A O 1
ATOM 1276 N N . VAL A 1 170 ? -1.281 13.906 0.292 1 99 170 VAL A N 1
ATOM 1277 C CA . VAL A 1 170 ? -0.786 12.539 0.23 1 99 170 VAL A CA 1
ATOM 1278 C C . VAL A 1 170 ? -0.006 12.211 1.502 1 99 170 VAL A C 1
ATOM 1280 O O . VAL A 1 170 ? 0.811 13.016 1.959 1 99 170 VAL A O 1
ATOM 1283 N N . ILE A 1 171 ? -0.313 11.055 2.096 1 99 171 ILE A N 1
ATOM 1284 C CA . ILE A 1 171 ? 0.398 10.656 3.305 1 99 171 ILE A CA 1
ATOM 1285 C C . ILE A 1 171 ? 0.782 9.18 3.217 1 99 171 ILE A C 1
ATOM 1287 O O . ILE A 1 171 ? 0.114 8.398 2.535 1 99 171 ILE A O 1
ATOM 1291 N N . CYS A 1 172 ? 1.795 8.836 3.861 1 98.94 172 CYS A N 1
ATOM 1292 C CA . CYS A 1 172 ? 2.17 7.434 4.023 1 98.94 172 CYS A CA 1
ATOM 1293 C C . CYS A 1 172 ? 3.082 7.25 5.23 1 98.94 172 CYS A C 1
ATOM 1295 O O . CYS A 1 172 ? 3.977 8.062 5.469 1 98.94 172 CYS A O 1
ATOM 1297 N N . GLU A 1 173 ? 2.916 6.203 5.957 1 98.56 173 GLU A N 1
ATOM 1298 C CA . GLU A 1 173 ? 3.662 5.949 7.188 1 98.56 173 GLU A CA 1
ATOM 1299 C C . GLU A 1 173 ? 5.098 5.535 6.887 1 98.56 173 GLU A C 1
ATOM 1301 O O . GLU A 1 173 ? 5.332 4.605 6.109 1 98.56 173 GLU A O 1
ATOM 1306 N N . ILE A 1 174 ? 6.023 6.156 7.535 1 98.69 174 ILE A N 1
ATOM 1307 C CA . ILE A 1 174 ? 7.438 5.836 7.344 1 98.69 174 ILE A CA 1
ATOM 1308 C C . ILE A 1 174 ? 7.781 4.555 8.094 1 98.69 174 ILE A C 1
ATOM 1310 O O . ILE A 1 174 ? 7.391 4.375 9.25 1 98.69 174 ILE A O 1
ATOM 1314 N N . VAL A 1 175 ? 8.484 3.664 7.418 1 98.44 175 VAL A N 1
ATOM 1315 C CA . VAL A 1 175 ? 8.805 2.383 8.039 1 98.44 175 VAL A CA 1
ATOM 1316 C C . VAL A 1 175 ? 10.297 2.326 8.359 1 98.44 175 VAL A C 1
ATOM 1318 O O . VAL A 1 175 ? 11.086 3.09 7.801 1 98.44 175 VAL A O 1
ATOM 1321 N N . ASP A 1 176 ? 10.633 1.513 9.32 1 96.88 176 ASP A N 1
ATOM 1322 C CA . ASP A 1 176 ? 11.977 0.963 9.5 1 96.88 176 ASP A CA 1
ATOM 1323 C C . ASP A 1 176 ? 12.109 -0.391 8.812 1 96.88 176 ASP A C 1
ATOM 1325 O O . ASP A 1 176 ? 11.57 -1.393 9.281 1 96.88 176 ASP A O 1
ATOM 1329 N N . ASP A 1 177 ? 12.875 -0.422 7.75 1 93.69 177 ASP A N 1
ATOM 1330 C CA . ASP A 1 177 ? 12.969 -1.615 6.914 1 93.69 177 ASP A CA 1
ATOM 1331 C C . ASP A 1 177 ? 13.68 -2.748 7.648 1 93.69 177 ASP A C 1
ATOM 1333 O O . ASP A 1 177 ? 13.578 -3.91 7.254 1 93.69 177 ASP A O 1
ATOM 1337 N N . GLY A 1 178 ? 14.391 -2.354 8.609 1 97.19 178 GLY A N 1
ATOM 1338 C CA . GLY A 1 178 ? 15.281 -3.334 9.219 1 97.19 178 GLY A CA 1
ATOM 1339 C C . GLY A 1 178 ? 16.562 -3.537 8.445 1 97.19 178 GLY A C 1
ATOM 1340 O O . GLY A 1 178 ? 17.094 -2.596 7.848 1 97.19 178 GLY A O 1
ATOM 1341 N N . GLN A 1 179 ? 17.188 -4.777 8.664 1 98.19 179 GLN A N 1
ATOM 1342 C CA . GLN A 1 179 ? 18.453 -5.105 8.016 1 98.19 179 GLN A CA 1
ATOM 1343 C C . GLN A 1 179 ? 18.25 -6.117 6.891 1 98.19 179 GLN A C 1
ATOM 1345 O O . GLN A 1 179 ? 17.844 -7.254 7.141 1 98.19 179 GLN A O 1
ATOM 1350 N N . GLU A 1 180 ? 18.531 -5.645 5.699 1 97.69 180 GLU A N 1
ATOM 1351 C CA . GLU A 1 180 ? 18.516 -6.586 4.586 1 97.69 180 GLU A CA 1
ATOM 1352 C C . GLU A 1 180 ? 19.625 -7.629 4.73 1 97.69 180 GLU A C 1
ATOM 1354 O O . GLU A 1 180 ? 20.734 -7.309 5.16 1 97.69 180 GLU A O 1
ATOM 1359 N N . VAL A 1 181 ? 19.312 -8.836 4.391 1 97.69 181 VAL A N 1
ATOM 1360 C CA . VAL A 1 181 ? 20.297 -9.922 4.379 1 97.69 181 VAL A CA 1
ATOM 1361 C C . VAL A 1 181 ? 20.578 -10.344 2.939 1 97.69 181 VAL A C 1
ATOM 1363 O O . VAL A 1 181 ? 19.719 -10.93 2.277 1 97.69 181 VAL A O 1
ATOM 1366 N N . GLU A 1 182 ? 21.812 -10.102 2.488 1 96.56 182 GLU A N 1
ATOM 1367 C CA . GLU A 1 182 ? 22.156 -10.398 1.102 1 96.56 182 GLU A CA 1
ATOM 1368 C C . GLU A 1 182 ? 21.922 -11.875 0.781 1 96.56 182 GLU A C 1
ATOM 1370 O O . GLU A 1 182 ? 22.297 -12.75 1.56 1 96.56 182 GLU A O 1
ATOM 1375 N N . GLY A 1 183 ? 21.266 -12.117 -0.32 1 97.31 183 GLY A N 1
ATOM 1376 C CA . GLY A 1 183 ? 21.031 -13.477 -0.787 1 97.31 183 GLY A CA 1
ATOM 1377 C C . GLY A 1 183 ? 19.797 -14.117 -0.157 1 97.31 183 GLY A C 1
ATOM 1378 O O . GLY A 1 183 ? 19.453 -15.25 -0.491 1 97.31 183 GLY A O 1
ATOM 1379 N N . GLN A 1 184 ? 19.203 -13.344 0.762 1 97.94 184 GLN A N 1
ATOM 1380 C CA . GLN A 1 184 ? 18 -13.828 1.412 1 97.94 184 GLN A CA 1
ATOM 1381 C C . GLN A 1 184 ? 16.859 -12.805 1.299 1 97.94 184 GLN A C 1
ATOM 1383 O O . GLN A 1 184 ? 17.094 -11.602 1.413 1 97.94 184 GLN A O 1
ATOM 1388 N N . ALA A 1 185 ? 15.758 -13.211 1.067 1 98.56 185 ALA A N 1
ATOM 1389 C CA . ALA A 1 185 ? 14.609 -12.32 0.888 1 98.56 185 ALA A CA 1
ATOM 1390 C C . ALA A 1 185 ? 13.93 -12.031 2.221 1 98.56 185 ALA A C 1
ATOM 1392 O O . ALA A 1 185 ? 12.734 -12.312 2.391 1 98.56 185 ALA A O 1
ATOM 1393 N N . ILE A 1 186 ? 14.719 -11.445 3.137 1 98.75 186 ILE A N 1
ATOM 1394 C CA . ILE A 1 186 ? 14.211 -11.031 4.441 1 98.75 186 ILE A CA 1
ATOM 1395 C C . ILE A 1 186 ? 14.898 -9.727 4.863 1 98.75 186 ILE A C 1
ATOM 1397 O O . ILE A 1 186 ? 15.992 -9.414 4.395 1 98.75 186 ILE A O 1
ATOM 1401 N N . CYS A 1 187 ? 14.227 -8.938 5.676 1 98.69 187 CYS A N 1
ATOM 1402 C CA . CYS A 1 187 ? 14.797 -7.84 6.449 1 98.69 187 CYS A CA 1
ATOM 1403 C C . CYS A 1 187 ? 14.664 -8.102 7.945 1 98.69 187 CYS A C 1
ATOM 1405 O O . CYS A 1 187 ? 13.555 -8.258 8.453 1 98.69 187 CYS A O 1
ATOM 1407 N N . ARG A 1 188 ? 15.758 -8.062 8.664 1 98.56 188 ARG A N 1
ATOM 1408 C CA . ARG A 1 188 ? 15.734 -8.398 10.086 1 98.56 188 ARG A CA 1
ATOM 1409 C C . ARG A 1 188 ? 15.328 -7.199 10.93 1 98.56 188 ARG A C 1
ATOM 1411 O O . ARG A 1 188 ? 15.703 -6.066 10.633 1 98.56 188 ARG A O 1
ATOM 1418 N N . ALA A 1 189 ? 14.57 -7.453 11.961 1 97.88 189 ALA A N 1
ATOM 1419 C CA . ALA A 1 189 ? 14.172 -6.48 12.977 1 97.88 189 ALA A CA 1
ATOM 1420 C C . ALA A 1 189 ? 13.477 -5.281 12.336 1 97.88 189 ALA A C 1
ATOM 1422 O O . ALA A 1 189 ? 13.836 -4.133 12.594 1 97.88 189 ALA A O 1
ATOM 1423 N N . PRO A 1 190 ? 12.477 -5.57 11.5 1 98.12 190 PRO A N 1
ATOM 1424 C CA . PRO A 1 190 ? 11.727 -4.453 10.914 1 98.12 190 PRO A CA 1
ATOM 1425 C C . PRO A 1 190 ? 10.828 -3.756 11.938 1 98.12 190 PRO A C 1
ATOM 1427 O O . PRO A 1 190 ? 10.555 -4.309 13 1 98.12 190 PRO A O 1
ATOM 1430 N N . GLY A 1 191 ? 10.305 -2.623 11.578 1 96.81 191 GLY A N 1
ATOM 1431 C CA . GLY A 1 191 ? 9.359 -1.899 12.414 1 96.81 191 GLY A CA 1
ATOM 1432 C C . GLY A 1 191 ? 8.859 -0.615 11.773 1 96.81 191 GLY A C 1
ATOM 1433 O O . GLY A 1 191 ? 8.773 -0.515 10.555 1 96.81 191 GLY A O 1
ATOM 1434 N N . MET A 1 192 ? 8.352 0.213 12.594 1 96.88 192 MET A N 1
ATOM 1435 C CA . MET A 1 192 ? 8 1.581 12.227 1 96.88 192 MET A CA 1
ATOM 1436 C C . MET A 1 192 ? 9.031 2.572 12.766 1 96.88 192 MET A C 1
ATOM 1438 O O . MET A 1 192 ? 9.547 2.396 13.867 1 96.88 192 MET A O 1
ATOM 1442 N N . LEU A 1 193 ? 9.32 3.596 11.977 1 95.44 193 LEU A N 1
ATOM 1443 C CA . LEU A 1 193 ? 10.203 4.629 12.5 1 95.44 193 LEU A CA 1
ATOM 1444 C C . LEU A 1 193 ? 9.516 5.434 13.594 1 95.44 193 LEU A C 1
ATOM 1446 O O . LEU A 1 193 ? 8.328 5.762 13.484 1 95.44 193 LEU A O 1
ATOM 1450 N N . ARG A 1 194 ? 10.273 5.766 14.641 1 92.56 194 ARG A N 1
ATOM 1451 C CA . ARG A 1 194 ? 9.688 6.453 15.789 1 92.56 194 ARG A CA 1
ATOM 1452 C C . ARG A 1 194 ? 10.664 7.461 16.391 1 92.56 194 ARG A C 1
ATOM 1454 O O . ARG A 1 194 ? 11.867 7.387 16.141 1 92.56 194 ARG A O 1
ATOM 1461 N N . GLY A 1 195 ? 10.078 8.43 17.047 1 89.69 195 GLY A N 1
ATOM 1462 C CA . GLY A 1 195 ? 10.844 9.328 17.906 1 89.69 195 GLY A CA 1
ATOM 1463 C C . GLY A 1 195 ? 11.984 10.008 17.172 1 89.69 195 GLY A C 1
ATOM 1464 O O . GLY A 1 195 ? 11.789 10.594 16.109 1 89.69 195 GLY A O 1
ATOM 1465 N N . GLU A 1 196 ? 13.172 9.828 17.766 1 92.75 196 GLU A N 1
ATOM 1466 C CA . GLU A 1 196 ? 14.352 10.531 17.281 1 92.75 196 GLU A CA 1
ATOM 1467 C C . GLU A 1 196 ? 14.766 10.031 15.898 1 92.75 196 GLU A C 1
ATOM 1469 O O . GLU A 1 196 ? 15.328 10.781 15.102 1 92.75 196 GLU A O 1
ATOM 1474 N N . ALA A 1 197 ? 14.484 8.836 15.648 1 95.69 197 ALA A N 1
ATOM 1475 C CA . ALA A 1 197 ? 14.82 8.281 14.344 1 95.69 197 ALA A CA 1
ATOM 1476 C C . ALA A 1 197 ? 14.078 9.016 13.227 1 95.69 197 ALA A C 1
ATOM 1478 O O . ALA A 1 197 ? 14.594 9.172 12.117 1 95.69 197 ALA A O 1
ATOM 1479 N N . CYS A 1 198 ? 12.867 9.492 13.523 1 96.88 198 CYS A N 1
ATOM 1480 C CA . CYS A 1 198 ? 12.102 10.266 12.555 1 96.88 198 CYS A CA 1
ATOM 1481 C C . CYS A 1 198 ? 12.758 11.609 12.289 1 96.88 198 CYS A C 1
ATOM 1483 O O . CYS A 1 198 ? 12.766 12.094 11.156 1 96.88 198 CYS A O 1
ATOM 1485 N N . VAL A 1 199 ? 13.305 12.195 13.32 1 97.31 199 VAL A N 1
ATOM 1486 C CA . VAL A 1 199 ? 14 13.469 13.18 1 97.31 199 VAL A CA 1
ATOM 1487 C C . VAL A 1 199 ? 15.258 13.281 12.336 1 97.31 199 VAL A C 1
ATOM 1489 O O . VAL A 1 199 ? 15.539 14.086 11.438 1 97.31 199 VAL A O 1
ATOM 1492 N N . ARG A 1 200 ? 16 12.242 12.617 1 97.38 200 ARG A N 1
ATOM 1493 C CA . ARG A 1 200 ? 17.203 11.945 11.844 1 97.38 200 ARG A CA 1
ATOM 1494 C C . ARG A 1 200 ? 16.859 11.711 10.375 1 97.38 200 ARG A C 1
ATOM 1496 O O . ARG A 1 200 ? 17.578 12.156 9.484 1 97.38 200 ARG A O 1
ATOM 1503 N N . PHE A 1 201 ? 15.828 11.039 10.164 1 98.31 201 PHE A N 1
ATOM 1504 C CA . PHE A 1 201 ? 15.344 10.812 8.805 1 98.31 201 PHE A CA 1
ATOM 1505 C C . PHE A 1 201 ? 15.047 12.133 8.109 1 98.31 201 PHE A C 1
ATOM 1507 O O . PHE A 1 201 ? 15.492 12.367 6.988 1 98.31 201 PHE A O 1
ATOM 1514 N N . ALA A 1 202 ? 14.266 12.945 8.773 1 98.5 202 ALA A N 1
ATOM 1515 C CA . ALA A 1 202 ? 13.906 14.242 8.211 1 98.5 202 ALA A CA 1
ATOM 1516 C C . ALA A 1 202 ? 15.148 15.055 7.867 1 98.5 202 ALA A C 1
ATOM 1518 O O . ALA A 1 202 ? 15.25 15.617 6.777 1 98.5 202 ALA A O 1
ATOM 1519 N N . ARG A 1 203 ? 16.156 15.07 8.766 1 98 203 ARG A N 1
ATOM 1520 C CA . ARG A 1 203 ? 17.375 15.836 8.562 1 98 203 ARG A CA 1
ATOM 1521 C C . ARG A 1 203 ? 18.188 15.281 7.387 1 98 203 ARG A C 1
ATOM 1523 O O . ARG A 1 203 ? 18.688 16.047 6.562 1 98 203 ARG A O 1
ATOM 1530 N N . ARG A 1 204 ? 18.234 14.016 7.297 1 98.06 204 ARG A N 1
ATOM 1531 C CA . ARG A 1 204 ? 18.984 13.375 6.227 1 98.06 204 ARG A CA 1
ATOM 1532 C C . ARG A 1 204 ? 18.469 13.812 4.859 1 98.06 204 ARG A C 1
ATOM 1534 O O . ARG A 1 204 ? 19.266 14.031 3.934 1 98.06 204 ARG A O 1
ATOM 1541 N N . TRP A 1 205 ? 17.203 13.953 4.785 1 98.5 205 TRP A N 1
ATOM 1542 C CA . TRP A 1 205 ? 16.625 14.188 3.471 1 98.5 205 TRP A CA 1
ATOM 1543 C C . TRP A 1 205 ? 16.219 15.648 3.307 1 98.5 205 TRP A C 1
ATOM 1545 O O . TRP A 1 205 ? 15.555 16.016 2.338 1 98.5 205 TRP A O 1
ATOM 1555 N N . GLY A 1 206 ? 16.578 16.516 4.289 1 98 206 GLY A N 1
ATOM 1556 C CA . GLY A 1 206 ? 16.359 17.938 4.18 1 98 206 GLY A CA 1
ATOM 1557 C C . GLY A 1 206 ? 14.906 18.328 4.367 1 98 206 GLY A C 1
ATOM 1558 O O . GLY A 1 206 ? 14.414 19.266 3.721 1 98 206 GLY A O 1
ATOM 1559 N N . LEU A 1 207 ? 14.211 17.625 5.234 1 98.81 207 LEU A N 1
ATOM 1560 C CA . LEU A 1 207 ? 12.781 17.844 5.402 1 98.81 207 LEU A CA 1
ATOM 1561 C C . LEU A 1 207 ? 12.484 18.516 6.742 1 98.81 207 LEU A C 1
ATOM 1563 O O . LEU A 1 207 ? 13.211 18.312 7.715 1 98.81 207 LEU A O 1
ATOM 1567 N N . LYS A 1 208 ? 11.461 19.344 6.77 1 98.81 208 LYS A N 1
ATOM 1568 C CA . LYS A 1 208 ? 10.953 19.828 8.047 1 98.81 208 LYS A CA 1
ATOM 1569 C C . LYS A 1 208 ? 10.188 18.734 8.789 1 98.81 208 LYS A C 1
ATOM 1571 O O . LYS A 1 208 ? 9.547 17.891 8.164 1 98.81 208 LYS A O 1
ATOM 1576 N N . VAL A 1 209 ? 10.344 18.75 10.109 1 98.75 209 VAL A N 1
ATOM 1577 C CA . VAL A 1 209 ? 9.695 17.75 10.961 1 98.75 209 VAL A CA 1
ATOM 1578 C C . VAL A 1 209 ? 8.984 18.453 12.117 1 98.75 209 VAL A C 1
ATOM 1580 O O . VAL A 1 209 ? 9.539 19.359 12.742 1 98.75 209 VAL A O 1
ATOM 1583 N N . CYS A 1 210 ? 7.73 18.031 12.367 1 98.5 210 CYS A N 1
ATOM 1584 C CA . CYS A 1 210 ? 6.953 18.594 13.461 1 98.5 210 CYS A CA 1
ATOM 1585 C C . CYS A 1 210 ? 6.016 17.562 14.062 1 98.5 210 CYS A C 1
ATOM 1587 O O . CYS A 1 210 ? 6.09 16.375 13.719 1 98.5 210 CYS A O 1
ATOM 1589 N N . THR A 1 211 ? 5.188 17.969 15.016 1 97.94 211 THR A N 1
ATOM 1590 C CA . THR A 1 211 ? 4.242 17.062 15.664 1 97.94 211 THR A CA 1
ATOM 1591 C C . THR A 1 211 ? 2.807 17.547 15.453 1 97.94 211 THR A C 1
ATOM 1593 O O . THR A 1 211 ? 2.564 18.75 15.273 1 97.94 211 THR A O 1
ATOM 1596 N N . ILE A 1 212 ? 1.919 16.641 15.484 1 98.25 212 ILE A N 1
ATOM 1597 C CA . ILE A 1 212 ? 0.505 17 15.391 1 98.25 212 ILE A CA 1
ATOM 1598 C C . ILE A 1 212 ? 0.105 17.844 16.594 1 98.25 212 ILE A C 1
ATOM 1600 O O . ILE A 1 212 ? -0.706 18.766 16.469 1 98.25 212 ILE A O 1
ATOM 1604 N N . GLU A 1 213 ? 0.648 17.531 17.719 1 97.19 213 GLU A N 1
ATOM 1605 C CA . GLU A 1 213 ? 0.382 18.328 18.922 1 97.19 213 GLU A CA 1
ATOM 1606 C C . GLU A 1 213 ? 0.724 19.797 18.688 1 97.19 213 GLU A C 1
ATOM 1608 O O . GLU A 1 213 ? -0.061 20.688 19.031 1 97.19 213 GLU A O 1
ATOM 1613 N N . ALA A 1 214 ? 1.923 20.062 18.125 1 97.81 214 ALA A N 1
ATOM 1614 C CA . ALA A 1 214 ? 2.334 21.438 17.844 1 97.81 214 ALA A CA 1
ATOM 1615 C C . ALA A 1 214 ? 1.392 22.094 16.844 1 97.81 214 ALA A C 1
ATOM 1617 O O . ALA A 1 214 ? 1.114 23.297 16.922 1 97.81 214 ALA A O 1
ATOM 1618 N N . LEU A 1 215 ? 0.922 21.344 15.891 1 98.62 215 LEU A N 1
ATOM 1619 C CA . LEU A 1 215 ? -0.023 21.859 14.906 1 98.62 215 LEU A CA 1
ATOM 1620 C C . LEU A 1 215 ? -1.346 22.234 15.562 1 98.62 215 LEU A C 1
ATOM 1622 O O . LEU A 1 215 ? -1.909 23.297 15.266 1 98.62 215 LEU A O 1
ATOM 1626 N N . VAL A 1 216 ? -1.869 21.328 16.406 1 98.25 216 VAL A N 1
ATOM 1627 C CA . VAL A 1 216 ? -3.109 21.625 17.109 1 98.25 216 VAL A CA 1
ATOM 1628 C C . VAL A 1 216 ? -2.963 22.922 17.906 1 98.25 216 VAL A C 1
ATOM 1630 O O . VAL A 1 216 ? -3.828 23.797 17.844 1 98.25 216 VAL A O 1
ATOM 1633 N N . ASP A 1 217 ? -1.87 23.031 18.609 1 97.81 217 ASP A N 1
ATOM 1634 C CA . ASP A 1 217 ? -1.604 24.25 19.391 1 97.81 217 ASP A CA 1
ATOM 1635 C C . ASP A 1 217 ? -1.596 25.484 18.484 1 97.81 217 ASP A C 1
ATOM 1637 O O . ASP A 1 217 ? -2.152 26.516 18.844 1 97.81 217 ASP A O 1
ATOM 1641 N N . HIS A 1 218 ? -0.943 25.375 17.391 1 98.38 218 HIS A N 1
ATOM 1642 C CA . HIS A 1 218 ? -0.848 26.484 16.438 1 98.38 218 HIS A CA 1
ATOM 1643 C C . HIS A 1 218 ? -2.229 26.906 15.961 1 98.38 218 HIS A C 1
ATOM 1645 O O . HIS A 1 218 ? -2.529 28.109 15.914 1 98.38 218 HIS A O 1
ATOM 1651 N N . VAL A 1 219 ? -3.07 25.953 15.625 1 98.25 219 VAL A N 1
ATOM 1652 C CA . VAL A 1 219 ? -4.402 26.234 15.102 1 98.25 219 VAL A CA 1
ATOM 1653 C C . VAL A 1 219 ? -5.273 26.828 16.203 1 98.25 219 VAL A C 1
ATOM 1655 O O . VAL A 1 219 ? -6.039 27.766 15.953 1 98.25 219 VAL A O 1
ATOM 1658 N N . GLU A 1 220 ? -5.152 26.297 17.359 1 97.56 220 GLU A N 1
ATOM 1659 C CA . GLU A 1 220 ? -5.941 26.812 18.469 1 97.56 220 GLU A CA 1
ATOM 1660 C C . GLU A 1 220 ? -5.535 28.234 18.828 1 97.56 220 GLU A C 1
ATOM 1662 O O . GLU A 1 220 ? -6.371 29.047 19.234 1 97.56 220 GLU A O 1
ATOM 1667 N N . LYS A 1 221 ? -4.301 28.562 18.719 1 97.31 221 LYS A N 1
ATOM 1668 C CA . LYS A 1 221 ? -3.842 29.922 18.953 1 97.31 221 LYS A CA 1
ATOM 1669 C C . LYS A 1 221 ? -4.418 30.875 17.906 1 97.31 221 LYS A C 1
ATOM 1671 O O . LYS A 1 221 ? -4.746 32.031 18.219 1 97.31 221 LYS A O 1
ATOM 1676 N N . LEU A 1 222 ? -4.547 30.406 16.719 1 96 222 LEU A N 1
ATOM 1677 C CA . LEU A 1 222 ? -5.023 31.219 15.609 1 96 222 LEU A CA 1
ATOM 1678 C C . LEU A 1 222 ? -6.543 31.344 15.648 1 96 222 LEU A C 1
ATOM 1680 O O . LEU A 1 222 ? -7.086 32.406 15.328 1 96 222 LEU A O 1
ATOM 1684 N N . GLU A 1 223 ? -7.234 30.266 16.031 1 94.75 223 GLU A N 1
ATOM 1685 C CA . GLU A 1 223 ? -8.672 30.219 15.773 1 94.75 223 GLU A CA 1
ATOM 1686 C C . GLU A 1 223 ? -9.453 29.859 17.031 1 94.75 223 GLU A C 1
ATOM 1688 O O . GLU A 1 223 ? -10.688 29.812 17 1 94.75 223 GLU A O 1
ATOM 1693 N N . GLY A 1 224 ? -8.797 29.609 18.062 1 93.12 224 GLY A N 1
ATOM 1694 C CA . GLY A 1 224 ? -9.461 29.188 19.297 1 93.12 224 GLY A CA 1
ATOM 1695 C C . GLY A 1 224 ? -9.734 27.703 19.344 1 93.12 224 GLY A C 1
ATOM 1696 O O . GLY A 1 224 ? -9.531 26.984 18.359 1 93.12 224 GLY A O 1
ATOM 1697 N N . LYS A 1 225 ? -10.188 27.281 20.516 1 91.69 225 LYS A N 1
ATOM 1698 C CA . LYS A 1 225 ? -10.516 25.875 20.703 1 91.69 225 LYS A CA 1
ATOM 1699 C C . LYS A 1 225 ? -11.836 25.516 20.031 1 91.69 225 LYS A C 1
ATOM 1701 O O . LYS A 1 225 ? -12.719 26.375 19.906 1 91.69 225 LYS A O 1
ATOM 1706 N N . LEU A 1 226 ? -11.812 24.281 19.469 1 85.44 226 LEU A N 1
ATOM 1707 C CA . LEU A 1 226 ? -13.047 23.812 18.844 1 85.44 226 LEU A CA 1
ATOM 1708 C C . LEU A 1 226 ? -14.141 23.609 19.875 1 85.44 226 LEU A C 1
ATOM 1710 O O . LEU A 1 226 ? -13.906 22.984 20.922 1 85.44 226 LEU A O 1
ATOM 1714 N N . GLU A 1 227 ? -15.281 24.359 19.812 1 78.56 227 GLU A N 1
ATOM 1715 C CA . GLU A 1 227 ? -16.406 24.203 20.719 1 78.56 227 GLU A CA 1
ATOM 1716 C C . GLU A 1 227 ? -17.141 22.875 20.484 1 78.56 227 GLU A C 1
ATOM 1718 O O . GLU A 1 227 ? -17.469 22.547 19.344 1 78.56 227 GLU A O 1
ATOM 1723 N N . MET A 1 228 ? -16.719 21.797 21.047 1 62.44 228 MET A N 1
ATOM 1724 C CA . MET A 1 228 ? -17.391 20.516 20.875 1 62.44 228 MET A CA 1
ATOM 1725 C C . MET A 1 228 ? -18.859 20.625 21.25 1 62.44 228 MET A C 1
ATOM 1727 O O . MET A 1 228 ? -19.188 20.953 22.391 1 62.44 228 MET A O 1
ATOM 1731 N N . ASN A 1 229 ? -19.734 21.188 20.484 1 49.59 229 ASN A N 1
ATOM 1732 C CA . ASN A 1 229 ? -21.141 21.141 20.859 1 49.59 229 ASN A CA 1
ATOM 1733 C C . ASN A 1 229 ? -21.578 19.719 21.266 1 49.59 229 ASN A C 1
ATOM 1735 O O . ASN A 1 229 ? -21.203 18.75 20.609 1 49.59 229 ASN A O 1
ATOM 1739 N N . GLY A 1 230 ? -21.719 19.391 22.625 1 40.84 230 GLY A N 1
ATOM 1740 C CA . GLY A 1 230 ? -22.422 18.219 23.141 1 40.84 230 GLY A CA 1
ATOM 1741 C C . GLY A 1 230 ? -23.562 17.781 22.25 1 40.84 230 GLY A C 1
ATOM 1742 O O . GLY A 1 230 ? -24.562 18.484 22.109 1 40.84 230 GLY A O 1
ATOM 1743 N N . SER A 1 231 ? -23.297 17.266 21.047 1 31.06 231 SER A N 1
ATOM 1744 C CA . SER A 1 231 ? -24.547 16.609 20.703 1 31.06 231 SER A CA 1
ATOM 1745 C C . SER A 1 231 ? -24.844 15.461 21.656 1 31.06 231 SER A C 1
ATOM 1747 O O . SER A 1 231 ? -23.922 14.82 22.172 1 31.06 231 SER A O 1
ATOM 1749 N N . MET B 1 1 ? 13.094 -1.228 -31.469 1 24.89 1 MET B N 1
ATOM 1750 C CA . MET B 1 1 ? 12.805 -1.57 -30.078 1 24.89 1 MET B CA 1
ATOM 1751 C C . MET B 1 1 ? 12.594 -3.072 -29.922 1 24.89 1 MET B C 1
ATOM 1753 O O . MET B 1 1 ? 11.602 -3.619 -30.406 1 24.89 1 MET B O 1
ATOM 1757 N N . THR B 1 2 ? 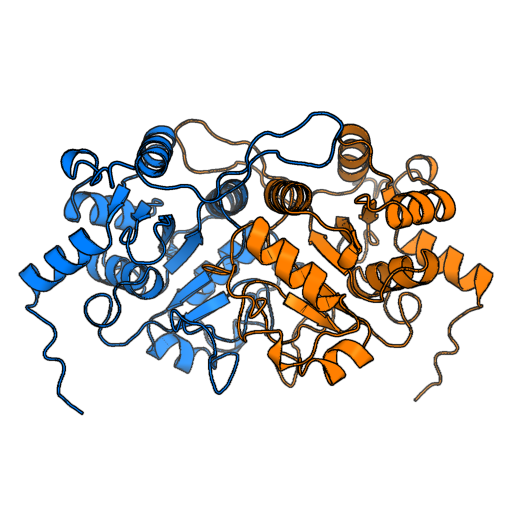13.57 -3.891 -30.125 1 32.41 2 THR B N 1
ATOM 1758 C CA . THR B 1 2 ? 13.594 -5.348 -30.172 1 32.41 2 THR B CA 1
ATOM 1759 C C . THR B 1 2 ? 12.773 -5.941 -29.031 1 32.41 2 THR B C 1
ATOM 1761 O O . THR B 1 2 ? 12.961 -5.566 -27.875 1 32.41 2 THR B O 1
ATOM 1764 N N . SER B 1 3 ? 11.5 -6.031 -29.109 1 38.16 3 SER B N 1
ATOM 1765 C CA . SER B 1 3 ? 10.586 -6.793 -28.266 1 38.16 3 SER B CA 1
ATOM 1766 C C . SER B 1 3 ? 11.289 -7.984 -27.625 1 38.16 3 SER B C 1
ATOM 1768 O O . SER B 1 3 ? 11.492 -9.016 -28.281 1 38.16 3 SER B O 1
ATOM 1770 N N . GLU B 1 4 ? 12.477 -7.871 -27.094 1 44.78 4 GLU B N 1
ATOM 1771 C CA . GLU B 1 4 ? 13.391 -8.953 -26.75 1 44.78 4 GLU B CA 1
ATOM 1772 C C . GLU B 1 4 ? 12.703 -10.016 -25.891 1 44.78 4 GLU B C 1
ATOM 1774 O O . GLU B 1 4 ? 12.227 -9.727 -24.797 1 44.78 4 GLU B O 1
ATOM 1779 N N . THR B 1 5 ? 11.906 -10.891 -26.547 1 57.97 5 THR B N 1
ATOM 1780 C CA . THR B 1 5 ? 11.414 -12.141 -25.984 1 57.97 5 THR B CA 1
ATOM 1781 C C . THR B 1 5 ? 12.414 -12.711 -24.969 1 57.97 5 THR B C 1
ATOM 1783 O O . THR B 1 5 ? 13.602 -12.844 -25.266 1 57.97 5 THR B O 1
ATOM 1786 N N . LEU B 1 6 ? 12.023 -12.406 -23.703 1 68.06 6 LEU B N 1
ATOM 1787 C CA . LEU B 1 6 ? 12.875 -12.961 -22.656 1 68.06 6 LEU B CA 1
ATOM 1788 C C . LEU B 1 6 ? 13.273 -14.398 -22.984 1 68.06 6 LEU B C 1
ATOM 1790 O O . LEU B 1 6 ? 12.453 -15.18 -23.453 1 68.06 6 LEU B O 1
ATOM 1794 N N . ASP B 1 7 ? 14.547 -14.68 -23.016 1 76.94 7 ASP B N 1
ATOM 1795 C CA . ASP B 1 7 ? 15.047 -16.047 -23.172 1 76.94 7 ASP B CA 1
ATOM 1796 C C . ASP B 1 7 ? 14.461 -16.984 -22.125 1 76.94 7 ASP B C 1
ATOM 1798 O O . ASP B 1 7 ? 14.672 -16.781 -20.922 1 76.94 7 ASP B O 1
ATOM 1802 N N . ARG B 1 8 ? 13.562 -17.906 -22.531 1 82 8 ARG B N 1
ATOM 1803 C CA . ARG B 1 8 ? 12.883 -18.844 -21.656 1 82 8 ARG B CA 1
ATOM 1804 C C . ARG B 1 8 ? 13.867 -19.562 -20.734 1 82 8 ARG B C 1
ATOM 1806 O O . ARG B 1 8 ? 13.508 -20.016 -19.656 1 82 8 ARG B O 1
ATOM 1813 N N . SER B 1 9 ? 15.125 -19.656 -21.219 1 86.19 9 SER B N 1
ATOM 1814 C CA . SER B 1 9 ? 16.125 -20.391 -20.453 1 86.19 9 SER B CA 1
ATOM 1815 C C . SER B 1 9 ? 16.516 -19.641 -19.188 1 86.19 9 SER B C 1
ATOM 1817 O O . SER B 1 9 ? 17.141 -20.203 -18.281 1 86.19 9 SER B O 1
ATOM 1819 N N . GLU B 1 10 ? 16.141 -18.469 -19.078 1 92.5 10 GLU B N 1
ATOM 1820 C CA . GLU B 1 10 ? 16.484 -17.656 -17.906 1 92.5 10 GLU B CA 1
ATOM 1821 C C . GLU B 1 10 ? 15.508 -17.906 -16.766 1 92.5 10 GLU B C 1
ATOM 1823 O O . GLU B 1 10 ? 15.789 -17.547 -15.617 1 92.5 10 GLU B O 1
ATOM 1828 N N . PHE B 1 11 ? 14.453 -18.594 -17.047 1 96.62 11 PHE B N 1
ATOM 1829 C CA . PHE B 1 11 ? 13.422 -18.844 -16.047 1 96.62 11 PHE B CA 1
ATOM 1830 C C . PHE B 1 11 ? 13.57 -20.25 -15.445 1 96.62 11 PHE B C 1
ATOM 1832 O O . PHE B 1 11 ? 14.148 -21.141 -16.078 1 96.62 11 PHE B O 1
ATOM 1839 N N . ASP B 1 12 ? 13.148 -20.391 -14.273 1 98.25 12 ASP B N 1
ATOM 1840 C CA . ASP B 1 12 ? 13.117 -21.703 -13.609 1 98.25 12 ASP B CA 1
ATOM 1841 C C . ASP B 1 12 ? 11.898 -22.516 -14.039 1 98.25 12 ASP B C 1
ATOM 1843 O O . ASP B 1 12 ? 10.922 -21.953 -14.531 1 98.25 12 ASP B O 1
ATOM 1847 N N . SER B 1 13 ? 12.008 -23.812 -13.891 1 98.31 13 SER B N 1
ATOM 1848 C CA . SER B 1 13 ? 10.875 -24.672 -14.219 1 98.31 13 SER B CA 1
ATOM 1849 C C . SER B 1 13 ? 9.727 -24.484 -13.234 1 98.31 13 SER B C 1
ATOM 1851 O O . SER B 1 13 ? 9.945 -24.078 -12.094 1 98.31 13 SER B O 1
ATOM 1853 N N . ILE B 1 14 ? 8.555 -24.781 -13.672 1 98.69 14 ILE B N 1
ATOM 1854 C CA . ILE B 1 14 ? 7.387 -24.656 -12.805 1 98.69 14 ILE B CA 1
ATOM 1855 C C . ILE B 1 14 ? 7.504 -25.641 -11.641 1 98.69 14 ILE B C 1
ATOM 1857 O O . ILE B 1 14 ? 7.258 -25.266 -10.484 1 98.69 14 ILE B O 1
ATOM 1861 N N . PRO B 1 15 ? 7.945 -26.922 -11.844 1 98.81 15 PRO B N 1
ATOM 1862 C CA . PRO B 1 15 ? 8.117 -27.812 -10.703 1 98.81 15 PRO B CA 1
ATOM 1863 C C . PRO B 1 15 ? 9.094 -27.266 -9.664 1 98.81 15 PRO B C 1
ATOM 1865 O O . PRO B 1 15 ? 8.836 -27.375 -8.461 1 98.81 15 PRO B O 1
ATOM 1868 N N . ASP B 1 16 ? 10.203 -26.688 -10.094 1 98.81 16 ASP B N 1
ATOM 1869 C CA . ASP B 1 16 ? 11.156 -26.094 -9.156 1 98.81 16 ASP B CA 1
ATOM 1870 C C . ASP B 1 16 ? 10.523 -24.922 -8.414 1 98.81 16 ASP B C 1
ATOM 1872 O O . ASP B 1 16 ? 10.789 -24.719 -7.227 1 98.81 16 ASP B O 1
ATOM 1876 N N . THR B 1 17 ? 9.781 -24.125 -9.102 1 98.88 17 THR B N 1
ATOM 1877 C CA . THR B 1 17 ? 9.117 -22.969 -8.516 1 98.88 17 THR B CA 1
ATOM 1878 C C . THR B 1 17 ? 8.078 -23.406 -7.488 1 98.88 17 THR B C 1
ATOM 1880 O O . THR B 1 17 ? 7.965 -22.812 -6.414 1 98.88 17 THR B O 1
ATOM 1883 N N . ILE B 1 18 ? 7.324 -24.469 -7.801 1 98.94 18 ILE B N 1
ATOM 1884 C CA . ILE B 1 18 ? 6.352 -25.031 -6.871 1 98.94 18 ILE B CA 1
ATOM 1885 C C . ILE B 1 18 ? 7.062 -25.5 -5.602 1 98.94 18 ILE B C 1
ATOM 1887 O O . ILE B 1 18 ? 6.574 -25.266 -4.492 1 98.94 18 ILE B O 1
ATOM 1891 N N . ALA B 1 19 ? 8.172 -26.156 -5.75 1 98.94 19 ALA B N 1
ATOM 1892 C CA . ALA B 1 19 ? 8.922 -26.641 -4.602 1 98.94 19 ALA B CA 1
ATOM 1893 C C . ALA B 1 19 ? 9.375 -25.5 -3.699 1 98.94 19 ALA B C 1
ATOM 1895 O O . ALA B 1 19 ? 9.258 -25.594 -2.475 1 98.94 19 ALA B O 1
ATOM 1896 N N . ALA B 1 20 ? 9.906 -24.453 -4.289 1 98.94 20 ALA B N 1
ATOM 1897 C CA . ALA B 1 20 ? 10.328 -23.281 -3.521 1 98.94 20 ALA B CA 1
ATOM 1898 C C . ALA B 1 20 ? 9.148 -22.656 -2.783 1 98.94 20 ALA B C 1
ATOM 1900 O O . ALA B 1 20 ? 9.258 -22.312 -1.604 1 98.94 20 ALA B O 1
ATOM 1901 N N . PHE B 1 21 ? 8.055 -22.516 -3.496 1 98.94 21 PHE B N 1
ATOM 1902 C CA . PHE B 1 21 ? 6.832 -21.969 -2.922 1 98.94 21 PHE B CA 1
ATOM 1903 C C . PHE B 1 21 ? 6.352 -22.828 -1.756 1 98.94 21 PHE B C 1
ATOM 1905 O O . PHE B 1 21 ? 5.98 -22.297 -0.706 1 98.94 21 PHE B O 1
ATOM 1912 N N . ARG B 1 22 ? 6.344 -24.062 -1.921 1 98.88 22 ARG B N 1
ATOM 1913 C CA . ARG B 1 22 ? 5.945 -25.016 -0.893 1 98.88 22 ARG B CA 1
ATOM 1914 C C . ARG B 1 22 ? 6.801 -24.859 0.359 1 98.88 22 ARG B C 1
ATOM 1916 O O . ARG B 1 22 ? 6.309 -25.016 1.479 1 98.88 22 ARG B O 1
ATOM 1923 N N . ASP B 1 23 ? 8.055 -24.562 0.164 1 98.75 23 ASP B N 1
ATOM 1924 C CA . ASP B 1 23 ? 9.016 -24.453 1.26 1 98.75 23 ASP B CA 1
ATOM 1925 C C . ASP B 1 23 ? 8.906 -23.094 1.948 1 98.75 23 ASP B C 1
ATOM 1927 O O . ASP B 1 23 ? 9.727 -22.766 2.814 1 98.75 23 ASP B O 1
ATOM 1931 N N . GLY B 1 24 ? 7.98 -22.266 1.59 1 98.81 24 GLY B N 1
ATOM 1932 C CA . GLY B 1 24 ? 7.723 -21.016 2.262 1 98.81 24 GLY B CA 1
ATOM 1933 C C . GLY B 1 24 ? 8.57 -19.859 1.732 1 98.81 24 GLY B C 1
ATOM 1934 O O . GLY B 1 24 ? 8.75 -18.859 2.41 1 98.81 24 GLY B O 1
ATOM 1935 N N . GLN B 1 25 ? 9.141 -20.047 0.529 1 98.81 25 GLN B N 1
ATOM 1936 C CA . GLN B 1 25 ? 9.953 -19 -0.09 1 98.81 25 GLN B CA 1
ATOM 1937 C C . GLN B 1 25 ? 9.102 -18.109 -0.984 1 98.81 25 GLN B C 1
ATOM 1939 O O . GLN B 1 25 ? 8.078 -18.531 -1.516 1 98.81 25 GLN B O 1
ATOM 1944 N N . PHE B 1 26 ? 9.57 -16.859 -1.099 1 98.94 26 PHE B N 1
ATOM 1945 C CA . PHE B 1 26 ? 9.055 -16.031 -2.188 1 98.94 26 PHE B CA 1
ATOM 1946 C C . PHE B 1 26 ? 9.398 -16.641 -3.539 1 98.94 26 PHE B C 1
ATOM 1948 O O . PHE B 1 26 ? 10.438 -17.297 -3.688 1 98.94 26 PHE B O 1
ATOM 1955 N N . ILE B 1 27 ? 8.578 -16.422 -4.477 1 98.94 27 ILE B N 1
ATOM 1956 C CA . ILE B 1 27 ? 8.883 -16.609 -5.887 1 98.94 27 ILE B CA 1
ATOM 1957 C C . ILE B 1 27 ? 8.586 -15.336 -6.664 1 98.94 27 ILE B C 1
ATOM 1959 O O . ILE B 1 27 ? 7.785 -14.508 -6.227 1 98.94 27 ILE B O 1
ATOM 1963 N N . VAL B 1 28 ? 9.281 -15.125 -7.77 1 98.88 28 VAL B N 1
ATOM 1964 C CA . VAL B 1 28 ? 9.039 -14.016 -8.688 1 98.88 28 VAL B CA 1
ATOM 1965 C C . VAL B 1 28 ? 8.289 -14.516 -9.914 1 98.88 28 VAL B C 1
ATOM 1967 O O . VAL B 1 28 ? 8.734 -15.445 -10.594 1 98.88 28 VAL B O 1
ATOM 1970 N N . VAL B 1 29 ? 7.148 -13.961 -10.203 1 98.81 29 VAL B N 1
ATOM 1971 C CA . VAL B 1 29 ? 6.309 -14.414 -11.305 1 98.81 29 VAL B CA 1
ATOM 1972 C C . VAL B 1 29 ? 6.008 -13.242 -12.242 1 98.81 29 VAL B C 1
ATOM 1974 O O . VAL B 1 29 ? 5.508 -12.203 -11.805 1 98.81 29 VAL B O 1
ATOM 1977 N N . LEU B 1 30 ? 6.305 -13.398 -13.484 1 97.88 30 LEU B N 1
ATOM 1978 C CA . LEU B 1 30 ? 6.09 -12.367 -14.492 1 97.88 30 LEU B CA 1
ATOM 1979 C C . LEU B 1 30 ? 4.852 -12.664 -15.32 1 97.88 30 LEU B C 1
ATOM 1981 O O . LEU B 1 30 ? 4.594 -13.82 -15.672 1 97.88 30 LEU B O 1
ATOM 1985 N N . ASP B 1 31 ? 4.105 -11.609 -15.617 1 94.62 31 ASP B N 1
ATOM 1986 C CA . ASP B 1 31 ? 3.053 -11.789 -16.609 1 94.62 31 ASP B CA 1
ATOM 1987 C C . ASP B 1 31 ? 3.533 -11.383 -18 1 94.62 31 ASP B C 1
ATOM 1989 O O . ASP B 1 31 ? 4.695 -11.016 -18.188 1 94.62 31 ASP B O 1
ATOM 1993 N N . ALA B 1 32 ? 2.693 -11.523 -18.969 1 91.06 32 ALA B N 1
ATOM 1994 C CA . ALA B 1 32 ? 3.088 -11.367 -20.359 1 91.06 32 ALA B CA 1
ATOM 1995 C C . ALA B 1 32 ? 3.428 -9.906 -20.672 1 91.06 32 ALA B C 1
ATOM 1997 O O . ALA B 1 32 ? 2.799 -8.992 -20.141 1 91.06 32 ALA B O 1
ATOM 1998 N N . PRO B 1 33 ? 4.406 -9.711 -21.609 1 87.94 33 PRO B N 1
ATOM 1999 C CA . PRO B 1 33 ? 4.707 -8.344 -22.031 1 87.94 33 PRO B CA 1
ATOM 2000 C C . PRO B 1 33 ? 3.484 -7.609 -22.594 1 87.94 33 PRO B C 1
ATOM 2002 O O . PRO B 1 33 ? 3.406 -6.383 -22.516 1 87.94 33 PRO B O 1
ATOM 2005 N N . THR B 1 34 ? 2.543 -8.328 -23.047 1 88.06 34 THR B N 1
ATOM 2006 C CA . THR B 1 34 ? 1.354 -7.738 -23.641 1 88.06 34 THR B CA 1
ATOM 2007 C C . THR B 1 34 ? 0.296 -7.445 -22.578 1 88.06 34 THR B C 1
ATOM 2009 O O . THR B 1 34 ? -0.738 -6.844 -22.875 1 88.06 34 THR B O 1
ATOM 2012 N N . ARG B 1 35 ? 0.463 -7.852 -21.484 1 91.44 35 ARG B N 1
ATOM 2013 C CA . ARG B 1 35 ? -0.443 -7.586 -20.375 1 91.44 35 ARG B CA 1
ATOM 2014 C C . ARG B 1 35 ? 0.089 -6.457 -19.484 1 91.44 35 ARG B C 1
ATOM 2016 O O . ARG B 1 35 ? 0.207 -5.316 -19.938 1 91.44 35 ARG B O 1
ATOM 2023 N N . GLU B 1 36 ? 0.514 -6.723 -18.312 1 88.62 36 GLU B N 1
ATOM 2024 C CA . GLU B 1 36 ? 1.058 -5.668 -17.469 1 88.62 36 GLU B CA 1
ATOM 2025 C C . GLU B 1 36 ? 2.561 -5.512 -17.672 1 88.62 36 GLU B C 1
ATOM 2027 O O . GLU B 1 36 ? 3.125 -4.453 -17.391 1 88.62 36 GLU B O 1
ATOM 2032 N N . ASN B 1 37 ? 3.24 -6.605 -18.172 1 93.06 37 ASN B N 1
ATOM 2033 C CA . ASN B 1 37 ? 4.695 -6.637 -18.266 1 93.06 37 ASN B CA 1
ATOM 2034 C C . ASN B 1 37 ? 5.348 -6.309 -16.922 1 93.06 37 ASN B C 1
ATOM 2036 O O . ASN B 1 37 ? 6.281 -5.508 -16.859 1 93.06 37 ASN B O 1
ATOM 2040 N N . GLU B 1 38 ? 4.789 -6.844 -15.82 1 94.62 38 GLU B N 1
ATOM 2041 C CA . GLU B 1 38 ? 5.25 -6.621 -14.453 1 94.62 38 GLU B CA 1
ATOM 2042 C C . GLU B 1 38 ? 5.484 -7.941 -13.727 1 94.62 38 GLU B C 1
ATOM 2044 O O . GLU B 1 38 ? 5.129 -9.008 -14.234 1 94.62 38 GLU B O 1
ATOM 2049 N N . ALA B 1 39 ? 6.227 -7.852 -12.648 1 98.19 39 ALA B N 1
ATOM 2050 C CA . ALA B 1 39 ? 6.488 -9.016 -11.805 1 98.19 39 ALA B CA 1
ATOM 2051 C C . ALA B 1 39 ? 5.957 -8.797 -10.391 1 98.19 39 ALA B C 1
ATOM 2053 O O . ALA B 1 39 ? 6.039 -7.695 -9.852 1 98.19 39 ALA B O 1
ATOM 2054 N N . ASP B 1 40 ? 5.414 -9.859 -9.852 1 98.75 40 ASP B N 1
ATOM 2055 C CA . ASP B 1 40 ? 5.035 -9.844 -8.445 1 98.75 40 ASP B CA 1
ATOM 2056 C C . ASP B 1 40 ? 5.949 -10.75 -7.625 1 98.75 40 ASP B C 1
ATOM 2058 O O . ASP B 1 40 ? 6.379 -11.805 -8.102 1 98.75 40 ASP B O 1
ATOM 2062 N N . LEU B 1 41 ? 6.227 -10.289 -6.422 1 98.88 41 LEU B N 1
ATOM 2063 C CA . LEU B 1 41 ? 6.594 -11.234 -5.371 1 98.88 41 LEU B CA 1
ATOM 2064 C C . LEU B 1 41 ? 5.375 -12 -4.879 1 98.88 41 LEU B C 1
ATOM 2066 O O . LEU B 1 41 ? 4.324 -11.398 -4.621 1 98.88 41 LEU B O 1
ATOM 2070 N N . ILE B 1 42 ? 5.5 -13.32 -4.805 1 98.94 42 ILE B N 1
ATOM 2071 C CA . ILE B 1 42 ? 4.391 -14.156 -4.363 1 98.94 42 ILE B CA 1
ATOM 2072 C C . ILE B 1 42 ? 4.871 -15.125 -3.285 1 98.94 42 ILE B C 1
ATOM 2074 O O . ILE B 1 42 ? 5.953 -15.703 -3.4 1 98.94 42 ILE B O 1
ATOM 2078 N N . ILE B 1 43 ? 4.113 -15.312 -2.277 1 99 43 ILE B N 1
ATOM 2079 C CA . ILE B 1 43 ? 4.383 -16.281 -1.225 1 99 43 ILE B CA 1
ATOM 2080 C C . ILE B 1 43 ? 3.066 -16.812 -0.657 1 99 43 ILE B C 1
ATOM 2082 O O . ILE B 1 43 ? 2.037 -16.141 -0.734 1 99 43 ILE B O 1
ATOM 2086 N N . ALA B 1 44 ? 3.1 -18.047 -0.164 1 99 44 ALA B N 1
ATOM 2087 C CA . ALA B 1 44 ? 1.924 -18.547 0.537 1 99 44 ALA B CA 1
ATOM 2088 C C . ALA B 1 44 ? 1.631 -17.734 1.788 1 99 44 ALA B C 1
ATOM 2090 O O . ALA B 1 44 ? 2.533 -17.453 2.58 1 99 44 ALA B O 1
ATOM 2091 N N . ALA B 1 45 ? 0.395 -17.375 1.979 1 99 45 ALA B N 1
ATOM 2092 C CA . ALA B 1 45 ? 0.031 -16.531 3.119 1 99 45 ALA B CA 1
ATOM 2093 C C . ALA B 1 45 ? 0.387 -17.219 4.438 1 99 45 ALA B C 1
ATOM 2095 O O . ALA B 1 45 ? 0.858 -16.562 5.371 1 99 45 ALA B O 1
ATOM 2096 N N . GLU B 1 46 ? 0.187 -18.484 4.535 1 98.94 46 GLU B N 1
ATOM 2097 C CA . GLU B 1 46 ? 0.42 -19.219 5.777 1 98.94 46 GLU B CA 1
ATOM 2098 C C . GLU B 1 46 ? 1.897 -19.203 6.16 1 98.94 46 GLU B C 1
ATOM 2100 O O . GLU B 1 46 ? 2.25 -19.469 7.309 1 98.94 46 GLU B O 1
ATOM 2105 N N . SER B 1 47 ? 2.771 -18.844 5.227 1 98.88 47 SER B N 1
ATOM 2106 C CA . SER B 1 47 ? 4.207 -19 5.441 1 98.88 47 SER B CA 1
ATOM 2107 C C . SER B 1 47 ? 4.863 -17.656 5.762 1 98.88 47 SER B C 1
ATOM 2109 O O . SER B 1 47 ? 5.984 -17.625 6.273 1 98.88 47 SER B O 1
ATOM 2111 N N . ILE B 1 48 ? 4.227 -16.562 5.418 1 98.94 48 ILE B N 1
ATOM 2112 C CA . ILE B 1 48 ? 4.926 -15.273 5.387 1 98.94 48 ILE B CA 1
ATOM 2113 C C . ILE B 1 48 ? 5.27 -14.844 6.812 1 98.94 48 ILE B C 1
ATOM 2115 O O . ILE B 1 48 ? 4.422 -14.914 7.707 1 98.94 48 ILE B O 1
ATOM 2119 N N . THR B 1 49 ? 6.492 -14.438 7.012 1 98.88 49 THR B N 1
ATOM 2120 C CA . THR B 1 49 ? 6.969 -13.891 8.281 1 98.88 49 THR B CA 1
ATOM 2121 C C . THR B 1 49 ? 7.023 -12.367 8.227 1 98.88 49 THR B C 1
ATOM 2123 O O . THR B 1 49 ? 6.898 -11.773 7.16 1 98.88 49 THR B O 1
ATOM 2126 N N . ALA B 1 50 ? 7.207 -11.797 9.422 1 98.81 50 ALA B N 1
ATOM 2127 C CA . ALA B 1 50 ? 7.363 -10.352 9.492 1 98.81 50 ALA B CA 1
ATOM 2128 C C . ALA B 1 50 ? 8.586 -9.891 8.703 1 98.81 50 ALA B C 1
ATOM 2130 O O . ALA B 1 50 ? 8.555 -8.852 8.039 1 98.81 50 ALA B O 1
ATOM 2131 N N . GLU B 1 51 ? 9.664 -10.633 8.781 1 98.88 51 GLU B N 1
ATOM 2132 C CA . GLU B 1 51 ? 10.891 -10.305 8.062 1 98.88 51 GLU B CA 1
ATOM 2133 C C . GLU B 1 51 ? 10.695 -10.398 6.555 1 98.88 51 GLU B C 1
ATOM 2135 O O . GLU B 1 51 ? 11.211 -9.562 5.809 1 98.88 51 GLU B O 1
ATOM 2140 N N . GLN B 1 52 ? 9.969 -11.406 6.117 1 98.94 52 GLN B N 1
ATOM 2141 C CA . GLN B 1 52 ? 9.648 -11.539 4.699 1 98.94 52 GLN B CA 1
ATOM 2142 C C . GLN B 1 52 ? 8.734 -10.414 4.234 1 98.94 52 GLN B C 1
ATOM 2144 O O . GLN B 1 52 ? 8.914 -9.875 3.143 1 98.94 52 GLN B O 1
ATOM 2149 N N . MET B 1 53 ? 7.738 -10.047 5.062 1 98.94 53 MET B N 1
ATOM 2150 C CA . MET B 1 53 ? 6.855 -8.93 4.73 1 98.94 53 MET B CA 1
ATOM 2151 C C . MET B 1 53 ? 7.645 -7.629 4.605 1 98.94 53 MET B C 1
ATOM 2153 O O . MET B 1 53 ? 7.402 -6.836 3.695 1 98.94 53 MET B O 1
ATOM 2157 N N . ALA B 1 54 ? 8.586 -7.422 5.527 1 98.94 54 ALA B N 1
ATOM 2158 C CA . ALA B 1 54 ? 9.422 -6.223 5.453 1 98.94 54 ALA B CA 1
ATOM 2159 C C . ALA B 1 54 ? 10.219 -6.195 4.152 1 98.94 54 ALA B C 1
ATOM 2161 O O . ALA B 1 54 ? 10.383 -5.137 3.541 1 98.94 54 ALA B O 1
ATOM 2162 N N . PHE B 1 55 ? 10.727 -7.344 3.746 1 98.94 55 PHE B N 1
ATOM 2163 C CA . PHE B 1 55 ? 11.422 -7.457 2.471 1 98.94 55 PHE B CA 1
ATOM 2164 C C . PHE B 1 55 ? 10.492 -7.117 1.312 1 98.94 55 PHE B C 1
ATOM 2166 O O . PHE B 1 55 ? 10.883 -6.402 0.386 1 98.94 55 PHE B O 1
ATOM 2173 N N . MET B 1 56 ? 9.305 -7.648 1.354 1 98.88 56 MET B N 1
ATOM 2174 C CA . MET B 1 56 ? 8.312 -7.367 0.318 1 98.88 56 MET B CA 1
ATOM 2175 C C . MET B 1 56 ? 8.016 -5.875 0.239 1 98.88 56 MET B C 1
ATOM 2177 O O . MET B 1 56 ? 8.016 -5.293 -0.848 1 98.88 56 MET B O 1
ATOM 2181 N N . VAL B 1 57 ? 7.77 -5.254 1.361 1 98.88 57 VAL B N 1
ATOM 2182 C CA . VAL B 1 57 ? 7.488 -3.822 1.386 1 98.88 57 VAL B CA 1
ATOM 2183 C C . VAL B 1 57 ? 8.68 -3.049 0.83 1 98.88 57 VAL B C 1
ATOM 2185 O O . VAL B 1 57 ? 8.516 -2.123 0.032 1 98.88 57 VAL B O 1
ATOM 2188 N N . ARG B 1 58 ? 9.891 -3.459 1.147 1 98.38 58 ARG B N 1
ATOM 2189 C CA . ARG B 1 58 ? 11.125 -2.787 0.752 1 98.38 58 ARG B CA 1
ATOM 2190 C C . ARG B 1 58 ? 11.297 -2.807 -0.763 1 98.38 58 ARG B C 1
ATOM 2192 O O . ARG B 1 58 ? 11.828 -1.857 -1.345 1 98.38 58 ARG B O 1
ATOM 2199 N N . HIS B 1 59 ? 10.844 -3.83 -1.403 1 98.56 59 HIS B N 1
ATOM 2200 C CA . HIS B 1 59 ? 11.242 -4.02 -2.795 1 98.56 59 HIS B CA 1
ATOM 2201 C C . HIS B 1 59 ? 10.023 -3.975 -3.721 1 98.56 59 HIS B C 1
ATOM 2203 O O . HIS B 1 59 ? 10.148 -4.223 -4.922 1 98.56 59 HIS B O 1
ATOM 2209 N N . SER B 1 60 ? 8.891 -3.674 -3.193 1 98.69 60 SER B N 1
ATOM 2210 C CA . SER B 1 60 ? 7.676 -3.615 -4 1 98.69 60 SER B CA 1
ATOM 2211 C C . SER B 1 60 ? 6.93 -2.303 -3.789 1 98.69 60 SER B C 1
ATOM 2213 O O . SER B 1 60 ? 7.477 -1.358 -3.215 1 98.69 60 SER B O 1
ATOM 2215 N N . SER B 1 61 ? 5.711 -2.199 -4.336 1 98.69 61 SER B N 1
ATOM 2216 C CA . SER B 1 61 ? 4.883 -1 -4.242 1 98.69 61 SER B CA 1
ATOM 2217 C C . SER B 1 61 ? 4.387 -0.779 -2.818 1 98.69 61 SER B C 1
ATOM 2219 O O . SER B 1 61 ? 3.949 0.32 -2.471 1 98.69 61 SER B O 1
ATOM 2221 N N . GLY B 1 62 ? 4.453 -1.826 -1.99 1 98.81 62 GLY B N 1
ATOM 2222 C CA . GLY B 1 62 ? 3.904 -1.77 -0.645 1 98.81 62 GLY B CA 1
ATOM 2223 C C . GLY B 1 62 ? 2.402 -1.975 -0.604 1 98.81 62 GLY B C 1
ATOM 2224 O O . GLY B 1 62 ? 1.812 -2.074 0.474 1 98.81 62 GLY B O 1
ATOM 2225 N N . TYR B 1 63 ? 1.741 -2.023 -1.722 1 98.88 63 TYR B N 1
ATOM 2226 C CA . TYR B 1 63 ? 0.311 -2.279 -1.848 1 98.88 63 TYR B CA 1
ATOM 2227 C C . TYR B 1 63 ? 0.011 -3.768 -1.731 1 98.88 63 TYR B C 1
ATOM 2229 O O . TYR B 1 63 ? -0.332 -4.418 -2.723 1 98.88 63 TYR B O 1
ATOM 2237 N N . ILE B 1 64 ? 0.038 -4.32 -0.546 1 98.94 64 ILE B N 1
ATOM 2238 C CA . ILE B 1 64 ? 0.02 -5.754 -0.263 1 98.94 64 ILE B CA 1
ATOM 2239 C C . ILE B 1 64 ? -1.364 -6.32 -0.568 1 98.94 64 ILE B C 1
ATOM 2241 O O . ILE B 1 64 ? -2.346 -5.973 0.095 1 98.94 64 ILE B O 1
ATOM 2245 N N . CYS B 1 65 ? -1.411 -7.223 -1.497 1 98.94 65 CYS B N 1
ATOM 2246 C CA . CYS B 1 65 ? -2.654 -7.91 -1.836 1 98.94 65 CYS B CA 1
ATOM 2247 C C . CYS B 1 65 ? -2.611 -9.367 -1.392 1 98.94 65 CYS B C 1
ATOM 2249 O O . CYS B 1 65 ? -1.538 -9.969 -1.325 1 98.94 65 CYS B O 1
ATOM 2251 N N . ALA B 1 66 ? -3.773 -9.914 -1.14 1 99 66 ALA B N 1
ATOM 2252 C CA . ALA B 1 66 ? -3.898 -11.312 -0.726 1 99 66 ALA B CA 1
ATOM 2253 C C . ALA B 1 66 ? -4.902 -12.055 -1.604 1 99 66 ALA B C 1
ATOM 2255 O O . ALA B 1 66 ? -6.09 -12.125 -1.277 1 99 66 ALA B O 1
ATOM 2256 N N . PRO B 1 67 ? -4.434 -12.648 -2.652 1 98.94 67 PRO B N 1
ATOM 2257 C CA . PRO B 1 67 ? -5.316 -13.508 -3.443 1 98.94 67 PRO B CA 1
ATOM 2258 C C . PRO B 1 67 ? -5.902 -14.664 -2.629 1 98.94 67 PRO B C 1
ATOM 2260 O O . PRO B 1 67 ? -5.164 -15.375 -1.949 1 98.94 67 PRO B O 1
ATOM 2263 N N . LEU B 1 68 ? -7.176 -14.867 -2.754 1 98.94 68 LEU B N 1
ATOM 2264 C CA . LEU B 1 68 ? -7.918 -15.898 -2.037 1 98.94 68 LEU B CA 1
ATOM 2265 C C . LEU B 1 68 ? -8.758 -16.734 -2.998 1 98.94 68 LEU B C 1
ATOM 2267 O O . LEU B 1 68 ? -9.297 -16.203 -3.973 1 98.94 68 LEU B O 1
ATOM 2271 N N . ALA B 1 69 ? -8.852 -17.969 -2.652 1 98.62 69 ALA B N 1
ATOM 2272 C CA . ALA B 1 69 ? -9.922 -18.734 -3.287 1 98.62 69 ALA B CA 1
ATOM 2273 C C . ALA B 1 69 ? -11.281 -18.094 -3.035 1 98.62 69 ALA B C 1
ATOM 2275 O O . ALA B 1 69 ? -11.523 -17.547 -1.961 1 98.62 69 ALA B O 1
ATOM 2276 N N . PRO B 1 70 ? -12.188 -18.266 -3.969 1 97.94 70 PRO B N 1
ATOM 2277 C CA . PRO B 1 70 ? -13.477 -17.578 -3.877 1 97.94 70 PRO B CA 1
ATOM 2278 C C . PRO B 1 70 ? -14.227 -17.891 -2.59 1 97.94 70 PRO B C 1
ATOM 2280 O O . PRO B 1 70 ? -14.812 -17 -1.97 1 97.94 70 PRO B O 1
ATOM 2283 N N . HIS B 1 71 ? -14.21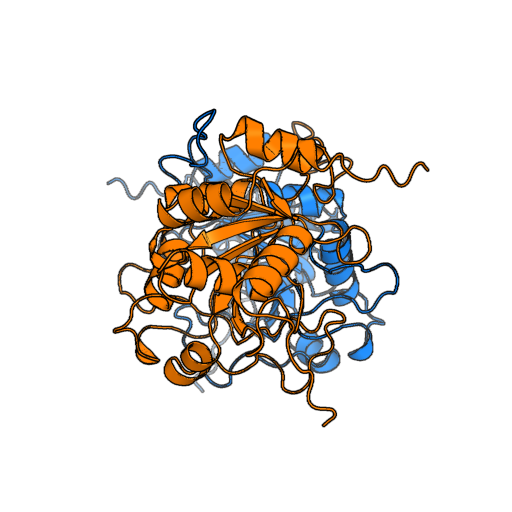9 -19.109 -2.164 1 98 71 HIS B N 1
ATOM 2284 C CA . HIS B 1 71 ? -15.008 -19.5 -1 1 98 71 HIS B CA 1
ATOM 2285 C C . HIS B 1 71 ? -14.516 -18.781 0.259 1 98 71 HIS B C 1
ATOM 2287 O O . HIS B 1 71 ? -15.297 -18.531 1.18 1 98 71 HIS B O 1
ATOM 2293 N N . LEU B 1 72 ? -13.234 -18.453 0.356 1 98.5 72 LEU B N 1
ATOM 2294 C CA . LEU B 1 72 ? -12.703 -17.75 1.52 1 98.5 72 LEU B CA 1
ATOM 2295 C C . LEU B 1 72 ? -13.266 -16.344 1.609 1 98.5 72 LEU B C 1
ATOM 2297 O O . LEU B 1 72 ? -13.469 -15.82 2.707 1 98.5 72 LEU B O 1
ATOM 2301 N N . THR B 1 73 ? -13.453 -15.648 0.43 1 98.5 73 THR B N 1
ATOM 2302 C CA . THR B 1 73 ? -14.039 -14.312 0.464 1 98.5 73 THR B CA 1
ATOM 2303 C C . THR B 1 73 ? -15.461 -14.352 1.017 1 98.5 73 THR B C 1
ATOM 2305 O O . THR B 1 73 ? -15.906 -13.398 1.663 1 98.5 73 THR B O 1
ATOM 2308 N N . GLU B 1 74 ? -16.109 -15.438 0.793 1 97.62 74 GLU B N 1
ATOM 2309 C CA . GLU B 1 74 ? -17.469 -15.609 1.306 1 97.62 74 GLU B CA 1
ATOM 2310 C C . GLU B 1 74 ? -17.453 -15.938 2.797 1 97.62 74 GLU B C 1
ATOM 2312 O O . GLU B 1 74 ? -18.141 -15.281 3.586 1 97.62 74 GLU B O 1
ATOM 2317 N N . THR B 1 75 ? -16.672 -16.906 3.162 1 97.81 75 THR B N 1
ATOM 2318 C CA . THR B 1 75 ? -16.656 -17.391 4.539 1 97.81 75 THR B CA 1
ATOM 2319 C C . THR B 1 75 ? -16.141 -16.312 5.484 1 97.81 75 THR B C 1
ATOM 2321 O O . THR B 1 75 ? -16.578 -16.219 6.633 1 97.81 75 THR B O 1
ATOM 2324 N N . LEU B 1 76 ? -15.281 -15.477 5.016 1 98.62 76 LEU B N 1
ATOM 2325 C CA . LEU B 1 76 ? -14.664 -14.469 5.867 1 98.62 76 LEU B CA 1
ATOM 2326 C C . LEU B 1 76 ? -15.375 -13.125 5.723 1 98.62 76 LEU B C 1
ATOM 2328 O O . LEU B 1 76 ? -14.922 -12.117 6.27 1 98.62 76 LEU B O 1
ATOM 2332 N N . ALA B 1 77 ? -16.438 -13.039 4.977 1 98.19 77 ALA B N 1
ATOM 2333 C CA . ALA B 1 77 ? -17.266 -11.844 4.777 1 98.19 77 ALA B CA 1
ATOM 2334 C C . ALA B 1 77 ? -16.422 -10.703 4.199 1 98.19 77 ALA B C 1
ATOM 2336 O O . ALA B 1 77 ? -16.391 -9.609 4.758 1 98.19 77 ALA B O 1
ATOM 2337 N N . LEU B 1 78 ? -15.891 -11.023 3.074 1 98.69 78 LEU B N 1
ATOM 2338 C CA . LEU B 1 78 ? -15.078 -10.062 2.332 1 98.69 78 LEU B CA 1
ATOM 2339 C C . LEU B 1 78 ? -15.734 -9.719 0.997 1 98.69 78 LEU B C 1
ATOM 2341 O O . LEU B 1 78 ? -15.297 -10.195 -0.053 1 98.69 78 LEU B O 1
ATOM 2345 N N . PRO B 1 79 ? -16.703 -8.891 1.027 1 98.25 79 PRO B N 1
ATOM 2346 C CA . PRO B 1 79 ? -17.359 -8.508 -0.229 1 98.25 79 PRO B CA 1
ATOM 2347 C C . PRO B 1 79 ? -16.438 -7.68 -1.131 1 98.25 79 PRO B C 1
ATOM 2349 O O . PRO B 1 79 ? -15.484 -7.066 -0.651 1 98.25 79 PRO B O 1
ATOM 2352 N N . GLN B 1 80 ? -16.797 -7.688 -2.438 1 98.38 80 GLN B N 1
ATOM 2353 C CA . GLN B 1 80 ? -16.078 -6.801 -3.354 1 98.38 80 GLN B CA 1
ATOM 2354 C C . GLN B 1 80 ? -16.188 -5.348 -2.898 1 98.38 80 GLN B C 1
ATOM 2356 O O . GLN B 1 80 ? -17.219 -4.922 -2.391 1 98.38 80 GLN B O 1
ATOM 2361 N N . MET B 1 81 ? -15.141 -4.59 -3.045 1 98.62 81 MET B N 1
ATOM 2362 C CA . MET B 1 81 ? -15.055 -3.213 -2.564 1 98.62 81 MET B CA 1
ATOM 2363 C C . MET B 1 81 ? -16.094 -2.332 -3.24 1 98.62 81 MET B C 1
ATOM 2365 O O . MET B 1 81 ? -16.641 -1.416 -2.619 1 98.62 81 MET B O 1
ATOM 2369 N N . VAL B 1 82 ? -16.297 -2.582 -4.547 1 98.06 82 VAL B N 1
ATOM 2370 C CA . VAL B 1 82 ? -17.281 -1.824 -5.309 1 98.06 82 VAL B CA 1
ATOM 2371 C C . VAL B 1 82 ? -18.219 -2.783 -6.051 1 98.06 82 VAL B C 1
ATOM 2373 O O . VAL B 1 82 ? -17.812 -3.898 -6.398 1 98.06 82 VAL B O 1
ATOM 2376 N N . ALA B 1 83 ? -19.406 -2.355 -6.32 1 94.5 83 ALA B N 1
ATOM 2377 C CA . ALA B 1 83 ? -20.391 -3.195 -6.992 1 94.5 83 ALA B CA 1
ATOM 2378 C C . ALA B 1 83 ? -20.016 -3.428 -8.453 1 94.5 83 ALA B C 1
ATOM 2380 O O . ALA B 1 83 ? -20.188 -4.531 -8.977 1 94.5 83 ALA B O 1
ATOM 2381 N N . ARG B 1 84 ? -19.578 -2.43 -9.117 1 94.81 84 ARG B N 1
ATOM 2382 C CA . ARG B 1 84 ? -19.125 -2.492 -10.508 1 94.81 84 ARG B CA 1
ATOM 2383 C C . ARG B 1 84 ? -17.688 -2.008 -10.641 1 94.81 84 ARG B C 1
ATOM 2385 O O . ARG B 1 84 ? -17.438 -0.802 -10.641 1 94.81 84 ARG B O 1
ATOM 2392 N N . SER B 1 85 ? -16.859 -2.955 -10.938 1 95.88 85 SER B N 1
ATOM 2393 C CA . SER B 1 85 ? -15.438 -2.613 -11.055 1 95.88 85 SER B CA 1
ATOM 2394 C C . SER B 1 85 ? -15.156 -1.896 -12.375 1 95.88 85 SER B C 1
ATOM 2396 O O . SER B 1 85 ? -15.688 -2.277 -13.422 1 95.88 85 SER B O 1
ATOM 2398 N N . GLU B 1 86 ? -14.312 -0.878 -12.234 1 95.81 86 GLU B N 1
ATOM 2399 C CA . GLU B 1 86 ? -13.859 -0.131 -13.406 1 95.81 86 GLU B CA 1
ATOM 2400 C C . GLU B 1 86 ? -12.406 -0.443 -13.727 1 95.81 86 GLU B C 1
ATOM 2402 O O . GLU B 1 86 ? -11.789 0.235 -14.555 1 95.81 86 GLU B O 1
ATOM 2407 N N . ASP B 1 87 ? -11.836 -1.432 -13.047 1 93.38 87 ASP B N 1
ATOM 2408 C CA . ASP B 1 87 ? -10.469 -1.883 -13.297 1 93.38 87 ASP B CA 1
ATOM 2409 C C . ASP B 1 87 ? -10.359 -2.572 -14.656 1 93.38 87 ASP B C 1
ATOM 2411 O O . ASP B 1 87 ? -10.984 -3.609 -14.883 1 93.38 87 ASP B O 1
ATOM 2415 N N . PRO B 1 88 ? -9.422 -2.072 -15.492 1 92.62 88 PRO B N 1
ATOM 2416 C CA . PRO B 1 88 ? -9.32 -2.674 -16.828 1 92.62 88 PRO B CA 1
ATOM 2417 C C . PRO B 1 88 ? -8.859 -4.129 -16.781 1 92.62 88 PRO B C 1
ATOM 2419 O O . PRO B 1 88 ? -9.109 -4.891 -17.719 1 92.62 88 PRO B O 1
ATOM 2422 N N . ARG B 1 89 ? -8.211 -4.512 -15.766 1 91.75 89 ARG B N 1
ATOM 2423 C CA . ARG B 1 89 ? -7.691 -5.867 -15.656 1 91.75 89 ARG B CA 1
ATOM 2424 C C . ARG B 1 89 ? -8.656 -6.762 -14.875 1 91.75 89 ARG B C 1
ATOM 2426 O O . ARG B 1 89 ? -8.375 -7.945 -14.664 1 91.75 89 ARG B O 1
ATOM 2433 N N . THR B 1 90 ? -9.719 -6.172 -14.336 1 92.81 90 THR B N 1
ATOM 2434 C CA . THR B 1 90 ? -10.805 -6.84 -13.633 1 92.81 90 THR B CA 1
ATOM 2435 C C . THR B 1 90 ? -10.297 -7.535 -12.375 1 92.81 90 THR B C 1
ATOM 2437 O O . THR B 1 90 ? -10.742 -8.633 -12.039 1 92.81 90 THR B O 1
ATOM 2440 N N . THR B 1 91 ? -9.227 -6.984 -11.836 1 94.5 91 THR B N 1
ATOM 2441 C CA . THR B 1 91 ? -8.805 -7.477 -10.531 1 94.5 91 THR B CA 1
ATOM 2442 C C . THR B 1 91 ? -9.93 -7.32 -9.508 1 94.5 91 THR B C 1
ATOM 2444 O O . THR B 1 91 ? -10.516 -6.246 -9.383 1 94.5 91 THR B O 1
ATOM 2447 N N . ALA B 1 92 ? -10.242 -8.344 -8.789 1 97.75 92 ALA B N 1
ATOM 2448 C CA . ALA B 1 92 ? -11.414 -8.367 -7.918 1 97.75 92 ALA B CA 1
ATOM 2449 C C . ALA B 1 92 ? -11.039 -8.023 -6.48 1 97.75 92 ALA B C 1
ATOM 2451 O O . ALA B 1 92 ? -11.055 -8.898 -5.605 1 97.75 92 ALA B O 1
ATOM 2452 N N . TYR B 1 93 ? -10.891 -6.801 -6.227 1 98.81 93 TYR B N 1
ATOM 2453 C CA . TYR B 1 93 ? -10.57 -6.309 -4.891 1 98.81 93 TYR B CA 1
ATOM 2454 C C . TYR B 1 93 ? -11.773 -6.434 -3.961 1 98.81 93 TYR B C 1
ATOM 2456 O O . TYR B 1 93 ? -12.875 -5.988 -4.297 1 98.81 93 TYR B O 1
ATOM 2464 N N . THR B 1 94 ? -11.57 -6.98 -2.811 1 98.81 94 THR B N 1
ATOM 2465 C CA . THR B 1 94 ? -12.547 -6.891 -1.735 1 98.81 94 THR B CA 1
ATOM 2466 C C . THR B 1 94 ? -12.266 -5.691 -0.836 1 98.81 94 THR B C 1
ATOM 2468 O O . THR B 1 94 ? -11.305 -4.953 -1.067 1 98.81 94 THR B O 1
ATOM 2471 N N . VAL B 1 95 ? -13.125 -5.492 0.149 1 98.81 95 VAL B N 1
ATOM 2472 C CA . VAL B 1 95 ? -12.781 -4.52 1.182 1 98.81 95 VAL B CA 1
ATOM 2473 C C . VAL B 1 95 ? -11.484 -4.934 1.873 1 98.81 95 VAL B C 1
ATOM 2475 O O . VAL B 1 95 ? -11.141 -6.117 1.893 1 98.81 95 VAL B O 1
ATOM 2478 N N . THR B 1 96 ? -10.797 -3.926 2.385 1 98.94 96 THR B N 1
ATOM 2479 C CA . THR B 1 96 ? -9.5 -4.195 2.996 1 98.94 96 THR B CA 1
ATOM 2480 C C . THR B 1 96 ? -9.664 -4.664 4.438 1 98.94 96 THR B C 1
ATOM 2482 O O . THR B 1 96 ? -10.727 -4.465 5.043 1 98.94 96 THR B O 1
ATOM 2485 N N . VAL B 1 97 ? -8.562 -5.281 4.965 1 98.94 97 VAL B N 1
ATOM 2486 C CA . VAL B 1 97 ? -8.742 -5.844 6.301 1 98.94 97 VAL B CA 1
ATOM 2487 C C . VAL B 1 97 ? -7.441 -5.715 7.09 1 98.94 97 VAL B C 1
ATOM 2489 O O . VAL B 1 97 ? -6.359 -5.586 6.504 1 98.94 97 VAL B O 1
ATOM 2492 N N . ASP B 1 98 ? -7.574 -5.742 8.383 1 98.88 98 ASP B N 1
ATOM 2493 C CA . ASP B 1 98 ? -6.559 -6.066 9.375 1 98.88 98 ASP B CA 1
ATOM 2494 C C . ASP B 1 98 ? -6.996 -7.25 10.242 1 98.88 98 ASP B C 1
ATOM 2496 O O . ASP B 1 98 ? -8.188 -7.465 10.453 1 98.88 98 ASP B O 1
ATOM 2500 N N . ALA B 1 99 ? -6.008 -7.977 10.719 1 98.88 99 ALA B N 1
ATOM 2501 C CA . ALA B 1 99 ? -6.355 -8.969 11.734 1 98.88 99 ALA B CA 1
ATOM 2502 C C . ALA B 1 99 ? -6.91 -8.297 12.984 1 98.88 99 ALA B C 1
ATOM 2504 O O . ALA B 1 99 ? -6.414 -7.258 13.414 1 98.88 99 ALA B O 1
ATOM 2505 N N . ALA B 1 100 ? -7.945 -8.891 13.578 1 98.56 100 ALA B N 1
ATOM 2506 C CA . ALA B 1 100 ? -8.523 -8.391 14.82 1 98.56 100 ALA B CA 1
ATOM 2507 C C . ALA B 1 100 ? -7.77 -8.922 16.031 1 98.56 100 ALA B C 1
ATOM 2509 O O . ALA B 1 100 ? -8.203 -8.742 17.172 1 98.56 100 ALA B O 1
ATOM 2510 N N . ASP B 1 101 ? -6.625 -9.328 15.969 1 98.25 101 ASP B N 1
ATOM 2511 C CA . ASP B 1 101 ? -5.781 -9.844 17.031 1 98.25 101 ASP B CA 1
ATOM 2512 C C . ASP B 1 101 ? -5.332 -8.727 17.969 1 98.25 101 ASP B C 1
ATOM 2514 O O . ASP B 1 101 ? -4.98 -7.637 17.516 1 98.25 101 ASP B O 1
ATOM 2518 N N . PRO B 1 102 ? -5.289 -8.984 19.25 1 97.38 102 PRO B N 1
ATOM 2519 C CA . PRO B 1 102 ? -4.926 -7.945 20.219 1 97.38 102 PRO B CA 1
ATOM 2520 C C . PRO B 1 102 ? -3.498 -7.434 20.031 1 97.38 102 PRO B C 1
ATOM 2522 O O . PRO B 1 102 ? -3.164 -6.34 20.484 1 97.38 102 PRO B O 1
ATOM 2525 N N . SER B 1 103 ? -2.668 -8.211 19.359 1 97.69 103 SER B N 1
ATOM 2526 C CA . SER B 1 103 ? -1.282 -7.793 19.172 1 97.69 103 SER B CA 1
ATOM 2527 C C . SER B 1 103 ? -1.16 -6.77 18.047 1 97.69 103 SER B C 1
ATOM 2529 O O . SER B 1 103 ? -0.118 -6.129 17.891 1 97.69 103 SER B O 1
ATOM 2531 N N . VAL B 1 104 ? -2.262 -6.641 17.234 1 97.69 104 VAL B N 1
ATOM 2532 C CA . VAL B 1 104 ? -2.23 -5.688 16.141 1 97.69 104 VAL B CA 1
ATOM 2533 C C . VAL B 1 104 ? -2.289 -4.266 16.688 1 97.69 104 VAL B C 1
ATOM 2535 O O . VAL B 1 104 ? -3.135 -3.947 17.516 1 97.69 104 VAL B O 1
ATOM 2538 N N . THR B 1 105 ? -1.396 -3.42 16.219 1 94.62 105 THR B N 1
ATOM 2539 C CA . THR B 1 105 ? -1.388 -2.018 16.625 1 94.62 105 THR B CA 1
ATOM 2540 C C . THR B 1 105 ? -2.145 -1.161 15.609 1 94.62 105 THR B C 1
ATOM 2542 O O . THR B 1 105 ? -3.377 -1.133 15.609 1 94.62 105 THR B O 1
ATOM 2545 N N . THR B 1 106 ? -1.461 -0.633 14.617 1 95.62 106 THR B N 1
ATOM 2546 C CA . THR B 1 106 ? -2.145 0.204 13.641 1 95.62 106 THR B CA 1
ATOM 2547 C C . THR B 1 106 ? -2.539 -0.612 12.414 1 95.62 106 THR B C 1
ATOM 2549 O O . THR B 1 106 ? -3.35 -0.166 11.602 1 95.62 106 THR B O 1
ATOM 2552 N N . GLY B 1 107 ? -1.962 -1.765 12.297 1 98.06 107 GLY B N 1
ATOM 2553 C CA . GLY B 1 107 ? -2.26 -2.641 11.172 1 98.06 107 GLY B CA 1
ATOM 2554 C C . GLY B 1 107 ? -1.281 -2.492 10.023 1 98.06 107 GLY B C 1
ATOM 2555 O O . GLY B 1 107 ? -1.229 -3.342 9.133 1 98.06 107 GLY B O 1
ATOM 2556 N N . ILE B 1 108 ? -0.428 -1.477 10.039 1 98.44 108 ILE B N 1
ATOM 2557 C CA . ILE B 1 108 ? 0.309 -1.098 8.836 1 98.44 108 ILE B CA 1
ATOM 2558 C C . ILE B 1 108 ? 1.719 -1.682 8.891 1 98.44 108 ILE B C 1
ATOM 2560 O O . ILE B 1 108 ? 2.4 -1.767 7.867 1 98.44 108 ILE B O 1
ATOM 2564 N N . SER B 1 109 ? 2.246 -2.109 10.062 1 98.25 109 SER B N 1
ATOM 2565 C CA . SER B 1 109 ? 3.613 -2.604 10.18 1 98.25 109 SER B CA 1
ATOM 2566 C C . SER B 1 109 ? 3.793 -3.922 9.438 1 98.25 109 SER B C 1
ATOM 2568 O O . SER B 1 109 ? 2.816 -4.609 9.133 1 98.25 109 SER B O 1
ATOM 2570 N N . ALA B 1 110 ? 5.059 -4.27 9.172 1 98.75 110 ALA B N 1
ATOM 2571 C CA . ALA B 1 110 ? 5.348 -5.57 8.578 1 98.75 110 ALA B CA 1
ATOM 2572 C C . ALA B 1 110 ? 4.797 -6.703 9.438 1 98.75 110 ALA B C 1
ATOM 2574 O O . ALA B 1 110 ? 4.23 -7.668 8.914 1 98.75 110 ALA B O 1
ATOM 2575 N N . GLN B 1 111 ? 4.957 -6.57 10.695 1 98.56 111 GLN B N 1
ATOM 2576 C CA . GLN B 1 111 ? 4.449 -7.574 11.625 1 98.56 111 GLN B CA 1
ATOM 2577 C C . GLN B 1 111 ? 2.93 -7.699 11.523 1 98.56 111 GLN B C 1
ATOM 2579 O O . GLN B 1 111 ? 2.398 -8.805 11.414 1 98.56 111 GLN B O 1
ATOM 2584 N N . ASP B 1 112 ? 2.23 -6.602 11.625 1 98.75 112 ASP B N 1
ATOM 2585 C CA . ASP B 1 112 ? 0.771 -6.602 11.602 1 98.75 112 ASP B CA 1
ATOM 2586 C C . ASP B 1 112 ? 0.245 -7.141 10.273 1 98.75 112 ASP B C 1
ATOM 2588 O O . ASP B 1 112 ? -0.699 -7.934 10.25 1 98.75 112 ASP B O 1
ATOM 2592 N N . ARG B 1 113 ? 0.844 -6.734 9.133 1 98.94 113 ARG B N 1
ATOM 2593 C CA . ARG B 1 113 ? 0.36 -7.156 7.82 1 98.94 113 ARG B CA 1
ATOM 2594 C C . ARG B 1 113 ? 0.668 -8.625 7.566 1 98.94 113 ARG B C 1
ATOM 2596 O O . ARG B 1 113 ? -0.129 -9.336 6.949 1 98.94 113 ARG B O 1
ATOM 2603 N N . ALA B 1 114 ? 1.835 -9.109 8.07 1 98.94 114 ALA B N 1
ATOM 2604 C CA . ALA B 1 114 ? 2.123 -10.539 7.984 1 98.94 114 ALA B CA 1
ATOM 2605 C C . ALA B 1 114 ? 1.098 -11.352 8.766 1 98.94 114 ALA B C 1
ATOM 2607 O O . ALA B 1 114 ? 0.606 -12.375 8.281 1 98.94 114 ALA B O 1
ATOM 2608 N N . LEU B 1 115 ? 0.792 -10.883 9.922 1 98.94 115 LEU B N 1
ATOM 2609 C CA . LEU B 1 115 ? -0.194 -11.578 10.75 1 98.94 115 LEU B CA 1
ATOM 2610 C C . LEU B 1 115 ? -1.557 -11.594 10.062 1 98.94 115 LEU B C 1
ATOM 2612 O O . LEU B 1 115 ? -2.254 -12.609 10.086 1 98.94 115 LEU B O 1
ATOM 2616 N N . THR B 1 116 ? -1.98 -10.508 9.516 1 98.94 116 THR B N 1
ATOM 2617 C CA . THR B 1 116 ? -3.246 -10.438 8.797 1 98.94 116 THR B CA 1
ATOM 2618 C C . THR B 1 116 ? -3.283 -11.469 7.672 1 98.94 116 THR B C 1
ATOM 2620 O O . THR B 1 116 ? -4.273 -12.188 7.512 1 98.94 116 THR B O 1
ATOM 2623 N N . CYS B 1 117 ? -2.174 -11.57 6.941 1 99 117 CYS B N 1
ATOM 2624 C CA . CYS B 1 117 ? -2.104 -12.523 5.84 1 99 117 CYS B CA 1
ATOM 2625 C C . CYS B 1 117 ? -2.176 -13.961 6.352 1 99 117 CYS B C 1
ATOM 2627 O O . CYS B 1 117 ? -2.906 -14.781 5.801 1 99 117 CYS B O 1
ATOM 2629 N N . ARG B 1 118 ? -1.412 -14.25 7.395 1 98.94 118 ARG B N 1
ATOM 2630 C CA . ARG B 1 118 ? -1.47 -15.594 7.957 1 98.94 118 ARG B CA 1
ATOM 2631 C C . ARG B 1 118 ? -2.869 -15.914 8.469 1 98.94 118 ARG B C 1
ATOM 2633 O O . ARG B 1 118 ? -3.324 -17.047 8.383 1 98.94 118 ARG B O 1
ATOM 2640 N N . THR B 1 119 ? -3.547 -14.93 9.008 1 98.94 119 THR B N 1
ATOM 2641 C CA . THR B 1 119 ? -4.906 -15.117 9.5 1 98.94 119 THR B CA 1
ATOM 2642 C C . THR B 1 119 ? -5.855 -15.43 8.344 1 98.94 119 THR B C 1
ATOM 2644 O O . THR B 1 119 ? -6.758 -16.25 8.477 1 98.94 119 THR B O 1
ATOM 2647 N N . LEU B 1 120 ? -5.676 -14.82 7.203 1 98.94 120 LEU B N 1
ATOM 2648 C CA . LEU B 1 120 ? -6.488 -15.086 6.02 1 98.94 120 LEU B CA 1
ATOM 2649 C C . LEU B 1 120 ? -6.348 -16.531 5.578 1 98.94 120 LEU B C 1
ATOM 2651 O O . LEU B 1 120 ? -7.266 -17.094 4.977 1 98.94 120 LEU B O 1
ATOM 2655 N N . ALA B 1 121 ? -5.227 -17.141 5.883 1 98.88 121 ALA B N 1
ATOM 2656 C CA . ALA B 1 121 ? -4.957 -18.516 5.48 1 98.88 121 ALA B CA 1
ATOM 2657 C C . ALA B 1 121 ? -5.387 -19.5 6.562 1 98.88 121 ALA B C 1
ATOM 2659 O O . ALA B 1 121 ? -5.402 -20.719 6.34 1 98.88 121 ALA B O 1
ATOM 2660 N N . ASP B 1 122 ? -5.699 -19.062 7.758 1 98.81 122 ASP B N 1
ATOM 2661 C CA . ASP B 1 122 ? -6.047 -19.906 8.898 1 98.81 122 ASP B CA 1
ATOM 2662 C C . ASP B 1 122 ? -7.395 -20.594 8.68 1 98.81 122 ASP B C 1
ATOM 2664 O O . ASP B 1 122 ? -8.422 -19.922 8.547 1 98.81 122 ASP B O 1
ATOM 2668 N N . PRO B 1 123 ? -7.398 -21.891 8.664 1 98.12 123 PRO B N 1
ATOM 2669 C CA . PRO B 1 123 ? -8.656 -22.594 8.422 1 98.12 123 PRO B CA 1
ATOM 2670 C C . PRO B 1 123 ? -9.688 -22.359 9.523 1 98.12 123 PRO B C 1
ATOM 2672 O O . PRO B 1 123 ? -10.883 -22.625 9.328 1 98.12 123 PRO B O 1
ATOM 2675 N N . ASN B 1 124 ? -9.305 -21.812 10.625 1 98.38 124 ASN B N 1
ATOM 2676 C CA . ASN B 1 124 ? -10.219 -21.578 11.742 1 98.38 124 ASN B CA 1
ATOM 2677 C C . ASN B 1 124 ? -10.664 -20.125 11.789 1 98.38 124 ASN B C 1
ATOM 2679 O O . ASN B 1 124 ? -11.477 -19.734 12.633 1 98.38 124 ASN B O 1
ATOM 2683 N N . ALA B 1 125 ? -10.156 -19.344 10.906 1 98.62 125 ALA B N 1
ATOM 2684 C CA . ALA B 1 125 ? -10.531 -17.922 10.898 1 98.62 125 ALA B CA 1
ATOM 2685 C C . ALA B 1 125 ? -12 -17.75 10.539 1 98.62 125 ALA B C 1
ATOM 2687 O O . ALA B 1 125 ? -12.555 -18.531 9.766 1 98.62 125 ALA B O 1
ATOM 2688 N N . THR B 1 126 ? -12.617 -16.781 11.094 1 98.69 126 THR B N 1
ATOM 2689 C CA . THR B 1 126 ? -13.984 -16.359 10.82 1 98.69 126 THR B CA 1
ATOM 2690 C C . THR B 1 126 ? -14.031 -14.891 10.43 1 98.69 126 THR B C 1
ATOM 2692 O O . THR B 1 126 ? -13 -14.219 10.406 1 98.69 126 THR B O 1
ATOM 2695 N N . ALA B 1 127 ? -15.188 -14.438 10.102 1 98.5 127 ALA B N 1
ATOM 2696 C CA . ALA B 1 127 ? -15.359 -13.023 9.781 1 98.5 127 ALA B CA 1
ATOM 2697 C C . ALA B 1 127 ? -14.875 -12.141 10.922 1 98.5 127 ALA B C 1
ATOM 2699 O O . ALA B 1 127 ? -14.32 -11.062 10.695 1 98.5 127 ALA B O 1
ATOM 2700 N N . GLU B 1 128 ? -14.992 -12.594 12.141 1 98.5 128 GLU B N 1
ATOM 2701 C CA . GLU B 1 128 ? -14.656 -11.82 13.336 1 98.5 128 GLU B CA 1
ATOM 2702 C C . GLU B 1 128 ? -13.148 -11.766 13.562 1 98.5 128 GLU B C 1
ATOM 2704 O O . GLU B 1 128 ? -12.664 -10.969 14.367 1 98.5 128 GLU B O 1
ATOM 2709 N N . SER B 1 129 ? -12.469 -12.547 12.836 1 98.88 129 SER B N 1
ATOM 2710 C CA . SER B 1 129 ? -11.016 -12.555 12.953 1 98.88 129 SER B CA 1
ATOM 2711 C C . SER B 1 129 ? -10.398 -11.344 12.273 1 98.88 129 SER B C 1
ATOM 2713 O O . SER B 1 129 ? -9.18 -11.141 12.328 1 98.88 129 SER B O 1
ATOM 2715 N N . PHE B 1 130 ? -11.25 -10.508 11.688 1 98.88 130 PHE B N 1
ATOM 2716 C CA . PHE B 1 130 ? -10.742 -9.375 10.914 1 98.88 130 PHE B CA 1
ATOM 2717 C C . PHE B 1 130 ? -11.508 -8.102 11.25 1 98.88 130 PHE B C 1
ATOM 2719 O O . PHE B 1 130 ? -12.672 -8.156 11.656 1 98.88 130 PHE B O 1
ATOM 2726 N N . ARG B 1 131 ? -10.773 -7.023 11.109 1 98.5 131 ARG B N 1
ATOM 2727 C CA . ARG B 1 131 ? -11.359 -5.688 11.086 1 98.5 131 ARG B CA 1
ATOM 2728 C C . ARG B 1 131 ? -11.422 -5.141 9.664 1 98.5 131 ARG B C 1
ATOM 2730 O O . ARG B 1 131 ? -10.516 -5.383 8.859 1 98.5 131 ARG B O 1
ATOM 2737 N N . ARG B 1 132 ? -12.469 -4.344 9.414 1 98.56 132 ARG B N 1
ATOM 2738 C CA . ARG B 1 132 ? -12.648 -3.689 8.125 1 98.56 132 ARG B CA 1
ATOM 2739 C C . ARG B 1 132 ? -12.914 -2.197 8.297 1 98.56 132 ARG B C 1
ATOM 2741 O O . ARG B 1 132 ? -13.672 -1.793 9.18 1 98.56 132 ARG B O 1
ATOM 2748 N N . PRO B 1 133 ? -12.312 -1.328 7.461 1 98.5 133 PRO B N 1
ATOM 2749 C CA . PRO B 1 133 ? -11.234 -1.58 6.504 1 98.5 133 PRO B CA 1
ATOM 2750 C C . PRO B 1 133 ? -9.891 -1.825 7.184 1 98.5 133 PRO B C 1
ATOM 2752 O O . PRO B 1 133 ? -9.812 -1.841 8.414 1 98.5 133 PRO B O 1
ATOM 2755 N N . GLY B 1 134 ? -8.844 -2.105 6.402 1 98.75 134 GLY B N 1
ATOM 2756 C CA . GLY B 1 134 ? -7.516 -2.303 6.961 1 98.75 134 GLY B CA 1
ATOM 2757 C C . GLY B 1 134 ? -6.406 -2.084 5.949 1 98.75 134 GLY B C 1
ATOM 2758 O O . GLY B 1 134 ? -6.508 -1.207 5.09 1 98.75 134 GLY B O 1
ATOM 2759 N N . HIS B 1 135 ? -5.289 -2.785 6.113 1 98.88 135 HIS B N 1
ATOM 2760 C CA . HIS B 1 135 ? -4.074 -2.41 5.398 1 98.88 135 HIS B CA 1
ATOM 2761 C C . HIS B 1 135 ? -3.607 -3.531 4.477 1 98.88 135 HIS B C 1
ATOM 2763 O O . HIS B 1 135 ? -2.508 -3.467 3.922 1 98.88 135 HIS B O 1
ATOM 2769 N N . VAL B 1 136 ? -4.406 -4.586 4.387 1 98.94 136 VAL B N 1
ATOM 2770 C CA . VAL B 1 136 ? -4.207 -5.656 3.414 1 98.94 136 VAL B CA 1
ATOM 2771 C C . VAL B 1 136 ? -5.41 -5.738 2.479 1 98.94 136 VAL B C 1
ATOM 2773 O O . VAL B 1 136 ? -6.551 -5.543 2.904 1 98.94 136 VAL B O 1
ATOM 2776 N N . LEU B 1 137 ? -5.133 -6.043 1.188 1 98.94 137 LEU B N 1
ATOM 2777 C CA . LEU B 1 137 ? -6.184 -6.043 0.172 1 98.94 137 LEU B CA 1
ATOM 2778 C C . LEU B 1 137 ? -6.445 -7.453 -0.339 1 98.94 137 LEU B C 1
ATOM 2780 O O . LEU B 1 137 ? -5.789 -7.91 -1.277 1 98.94 137 LEU B O 1
ATOM 2784 N N . PRO B 1 138 ? -7.426 -8.133 0.216 1 98.94 138 PRO B N 1
ATOM 2785 C CA . PRO B 1 138 ? -7.785 -9.438 -0.345 1 98.94 138 PRO B CA 1
ATOM 2786 C C . PRO B 1 138 ? -8.352 -9.344 -1.761 1 98.94 138 PRO B C 1
ATOM 2788 O O . PRO B 1 138 ? -9.07 -8.391 -2.076 1 98.94 138 PRO B O 1
ATOM 2791 N N . LEU B 1 139 ? -8 -10.273 -2.551 1 98.94 139 LEU B N 1
ATOM 2792 C CA . LEU B 1 139 ? -8.469 -10.406 -3.928 1 98.94 139 LEU B CA 1
ATOM 2793 C C . LEU B 1 139 ? -9.203 -11.727 -4.133 1 98.94 139 LEU B C 1
ATOM 2795 O O . LEU B 1 139 ? -8.734 -12.773 -3.686 1 98.94 139 LEU B O 1
ATOM 2799 N N . ARG B 1 140 ? -10.281 -11.672 -4.781 1 98.81 140 ARG B N 1
ATOM 2800 C CA . ARG B 1 140 ? -11.016 -12.883 -5.102 1 98.81 140 ARG B CA 1
ATOM 2801 C C . ARG B 1 140 ? -10.555 -13.477 -6.43 1 98.81 140 ARG B C 1
ATOM 2803 O O . ARG B 1 140 ? -10.742 -12.867 -7.484 1 98.81 140 ARG B O 1
ATOM 2810 N N . ALA B 1 141 ? -10.016 -14.648 -6.395 1 98.62 141 ALA B N 1
ATOM 2811 C CA . ALA B 1 141 ? -9.578 -15.312 -7.621 1 98.62 141 ALA B CA 1
ATOM 2812 C C . ALA B 1 141 ? -10.773 -15.82 -8.422 1 98.62 141 ALA B C 1
ATOM 2814 O O . ALA B 1 141 ? -11.828 -16.125 -7.855 1 98.62 141 ALA B O 1
ATOM 2815 N N . ARG B 1 142 ? -10.594 -15.883 -9.711 1 97.62 142 ARG B N 1
ATOM 2816 C CA . ARG B 1 142 ? -11.602 -16.531 -10.539 1 97.62 142 ARG B CA 1
ATOM 2817 C C . ARG B 1 142 ? -11.648 -18.031 -10.281 1 97.62 142 ARG B C 1
ATOM 2819 O O . ARG B 1 142 ? -10.602 -18.672 -10.102 1 97.62 142 ARG B O 1
ATOM 2826 N N . PRO B 1 143 ? -12.82 -18.594 -10.352 1 95.81 143 PRO B N 1
ATOM 2827 C CA . PRO B 1 143 ? -12.938 -20.031 -10.055 1 95.81 143 PRO B CA 1
ATOM 2828 C C . PRO B 1 143 ? -12.164 -20.906 -11.047 1 95.81 143 PRO B C 1
ATOM 2830 O O . PRO B 1 143 ? -11.672 -21.969 -10.68 1 95.81 143 PRO B O 1
ATOM 2833 N N . GLY B 1 144 ? -12.031 -20.438 -12.266 1 95.62 144 GLY B N 1
ATOM 2834 C CA . GLY B 1 144 ? -11.32 -21.203 -13.281 1 95.62 144 GLY B CA 1
ATOM 2835 C C . GLY B 1 144 ? -9.812 -21.047 -13.195 1 95.62 144 GLY B C 1
ATOM 2836 O O . GLY B 1 144 ? -9.078 -21.625 -14 1 95.62 144 GLY B O 1
ATOM 2837 N N . GLY B 1 145 ? -9.367 -20.328 -12.234 1 96.69 145 GLY B N 1
ATOM 2838 C CA . GLY B 1 145 ? -7.945 -20.172 -11.969 1 96.69 145 GLY B CA 1
ATOM 2839 C C . GLY B 1 145 ? -7.195 -19.469 -13.086 1 96.69 145 GLY B C 1
ATOM 2840 O O . GLY B 1 145 ? -7.746 -18.594 -13.742 1 96.69 145 GLY B O 1
ATOM 2841 N N . VAL B 1 146 ? -5.93 -19.828 -13.172 1 97.69 146 VAL B N 1
ATOM 2842 C CA . VAL B 1 146 ? -5.012 -19.141 -14.07 1 97.69 146 VAL B CA 1
ATOM 2843 C C . VAL B 1 146 ? -5.379 -19.438 -15.523 1 97.69 146 VAL B C 1
ATOM 2845 O O . VAL B 1 146 ? -5.008 -18.688 -16.438 1 97.69 146 VAL B O 1
ATOM 2848 N N . ARG B 1 147 ? -6.129 -20.5 -15.805 1 97.06 147 ARG B N 1
ATOM 2849 C CA . ARG B 1 147 ? -6.574 -20.828 -17.156 1 97.06 147 ARG B CA 1
ATOM 2850 C C . ARG B 1 147 ? -7.711 -19.906 -17.594 1 97.06 147 ARG B C 1
ATOM 2852 O O . ARG B 1 147 ? -7.867 -19.609 -18.781 1 97.06 147 ARG B O 1
ATOM 2859 N N . GLN B 1 148 ? -8.531 -19.438 -16.656 1 96.31 148 GLN B N 1
ATOM 2860 C CA . GLN B 1 148 ? -9.617 -18.516 -16.938 1 96.31 148 GLN B CA 1
ATOM 2861 C C . GLN B 1 148 ? -9.109 -17.078 -17.031 1 96.31 148 GLN B C 1
ATOM 2863 O O . GLN B 1 148 ? -9.523 -16.312 -17.906 1 96.31 148 GLN B O 1
ATOM 2868 N N . ARG B 1 149 ? -8.305 -16.672 -16.141 1 95.88 149 ARG B N 1
ATOM 2869 C CA . ARG B 1 149 ? -7.688 -15.352 -16.078 1 95.88 149 ARG B CA 1
ATOM 2870 C C . ARG B 1 149 ? -6.203 -15.461 -15.758 1 95.88 149 ARG B C 1
ATOM 2872 O O . ARG B 1 149 ? -5.828 -15.773 -14.625 1 95.88 149 ARG B O 1
ATOM 2879 N N . PRO B 1 150 ? -5.348 -15.219 -16.781 1 96.88 150 PRO B N 1
ATOM 2880 C CA . PRO B 1 150 ? -3.904 -15.367 -16.578 1 96.88 150 PRO B CA 1
ATOM 2881 C C . PRO B 1 150 ? -3.279 -14.156 -15.883 1 96.88 150 PRO B C 1
ATOM 2883 O O . PRO B 1 150 ? -2.33 -13.562 -16.406 1 96.88 150 PRO B O 1
ATOM 2886 N N . GLY B 1 151 ? -3.736 -13.852 -14.672 1 97.75 151 GLY B N 1
ATOM 2887 C CA . GLY B 1 151 ? -3.23 -12.766 -13.844 1 97.75 151 GLY B CA 1
ATOM 2888 C C . GLY B 1 151 ? -2.549 -13.25 -12.578 1 97.75 151 GLY B C 1
ATOM 2889 O O . GLY B 1 151 ? -2.561 -14.445 -12.281 1 97.75 151 GLY B O 1
ATOM 2890 N N . HIS B 1 152 ? -1.936 -12.383 -11.898 1 98.81 152 HIS B N 1
ATOM 2891 C CA . HIS B 1 152 ? -1.165 -12.734 -10.711 1 98.81 152 HIS B CA 1
ATOM 2892 C C . HIS B 1 152 ? -2.07 -13.266 -9.609 1 98.81 152 HIS B C 1
ATOM 2894 O O . HIS B 1 152 ? -1.661 -14.133 -8.828 1 98.81 152 HIS B O 1
ATOM 2900 N N . THR B 1 153 ? -3.305 -12.711 -9.492 1 98.81 153 THR B N 1
ATOM 2901 C CA . THR B 1 153 ? -4.258 -13.203 -8.508 1 98.81 153 THR B CA 1
ATOM 2902 C C . THR B 1 153 ? -4.465 -14.711 -8.656 1 98.81 153 THR B C 1
ATOM 2904 O O . THR B 1 153 ? -4.297 -15.461 -7.691 1 98.81 153 THR B O 1
ATOM 2907 N N . GLU B 1 154 ? -4.766 -15.133 -9.867 1 98.75 154 GLU B N 1
ATOM 2908 C CA . GLU B 1 154 ? -5.043 -16.547 -10.148 1 98.75 154 GLU B CA 1
ATOM 2909 C C . GLU B 1 154 ? -3.771 -17.375 -10.094 1 98.75 154 GLU B C 1
ATOM 2911 O O . GLU B 1 154 ? -3.801 -18.531 -9.648 1 98.75 154 GLU B O 1
ATOM 2916 N N . ALA B 1 155 ? -2.664 -16.797 -10.539 1 98.88 155 ALA B N 1
ATOM 2917 C CA . ALA B 1 155 ? -1.392 -17.5 -10.453 1 98.88 155 ALA B CA 1
ATOM 2918 C C . ALA B 1 155 ? -1.046 -17.844 -9.008 1 98.88 155 ALA B C 1
ATOM 2920 O O . ALA B 1 155 ? -0.606 -18.953 -8.719 1 98.88 155 ALA B O 1
ATOM 2921 N N . ALA B 1 156 ? -1.233 -16.938 -8.125 1 98.94 156 ALA B N 1
ATOM 2922 C CA . ALA B 1 156 ? -0.89 -17.125 -6.719 1 98.94 156 ALA B CA 1
ATOM 2923 C C . ALA B 1 156 ? -1.696 -18.25 -6.102 1 98.94 156 ALA B C 1
ATOM 2925 O O . ALA B 1 156 ? -1.14 -19.125 -5.426 1 98.94 156 ALA B O 1
ATOM 2926 N N . THR B 1 157 ? -3.012 -18.266 -6.312 1 98.88 157 THR B N 1
ATOM 2927 C CA . THR B 1 157 ? -3.844 -19.312 -5.75 1 98.88 157 THR B CA 1
ATOM 2928 C C . THR B 1 157 ? -3.539 -20.656 -6.418 1 98.88 157 THR B C 1
ATOM 2930 O O . THR B 1 157 ? -3.623 -21.703 -5.781 1 98.88 157 THR B O 1
ATOM 2933 N N . GLU B 1 158 ? -3.17 -20.641 -7.719 1 98.88 158 GLU B N 1
ATOM 2934 C CA . GLU B 1 158 ? -2.773 -21.859 -8.406 1 98.88 158 GLU B CA 1
ATOM 2935 C C . GLU B 1 158 ? -1.523 -22.469 -7.777 1 98.88 158 GLU B C 1
ATOM 2937 O O . GLU B 1 158 ? -1.447 -23.688 -7.586 1 98.88 158 GLU B O 1
ATOM 2942 N N . PHE B 1 159 ? -0.516 -21.609 -7.473 1 98.94 159 PHE B N 1
ATOM 2943 C CA . PHE B 1 159 ? 0.68 -22.109 -6.805 1 98.94 159 PHE B CA 1
ATOM 2944 C C . PHE B 1 159 ? 0.333 -22.703 -5.441 1 98.94 159 PHE B C 1
ATOM 2946 O O . PHE B 1 159 ? 0.924 -23.703 -5.023 1 98.94 159 PHE B O 1
ATOM 2953 N N . CYS B 1 160 ? -0.605 -22.078 -4.719 1 98.94 160 CYS B N 1
ATOM 2954 C CA . CYS B 1 160 ? -1.067 -22.672 -3.469 1 98.94 160 CYS B CA 1
ATOM 2955 C C . CYS B 1 160 ? -1.591 -24.078 -3.695 1 98.94 160 CYS B C 1
ATOM 2957 O O . CYS B 1 160 ? -1.199 -25.016 -2.99 1 98.94 160 CYS B O 1
ATOM 2959 N N . ARG B 1 161 ? -2.449 -24.203 -4.676 1 98.75 161 ARG B N 1
ATOM 2960 C CA . ARG B 1 161 ? -3.055 -25.5 -4.969 1 98.75 161 ARG B CA 1
ATOM 2961 C C . ARG B 1 161 ? -1.99 -26.531 -5.32 1 98.75 161 ARG B C 1
ATOM 2963 O O . ARG B 1 161 ? -1.955 -27.625 -4.734 1 98.75 161 ARG B O 1
ATOM 2970 N N . LEU B 1 162 ? -1.103 -26.188 -6.207 1 98.81 162 LEU B N 1
ATOM 2971 C CA . LEU B 1 162 ? -0.086 -27.094 -6.707 1 98.81 162 LEU B CA 1
ATOM 2972 C C . LEU B 1 162 ? 0.905 -27.469 -5.605 1 98.81 162 LEU B C 1
ATOM 2974 O O . LEU B 1 162 ? 1.455 -28.562 -5.602 1 98.81 162 LEU B O 1
ATOM 2978 N N . ALA B 1 163 ? 1.133 -26.578 -4.645 1 98.88 163 ALA B N 1
ATOM 2979 C CA . ALA B 1 163 ? 2.111 -26.781 -3.578 1 98.88 163 ALA B CA 1
ATOM 2980 C C . ALA B 1 163 ? 1.466 -27.422 -2.354 1 98.88 163 ALA B C 1
ATOM 2982 O O . ALA B 1 163 ? 2.148 -27.719 -1.37 1 98.88 163 ALA B O 1
ATOM 2983 N N . GLY B 1 164 ? 0.153 -27.625 -2.365 1 98.75 164 GLY B N 1
ATOM 2984 C CA . GLY B 1 164 ? -0.552 -28.188 -1.226 1 98.75 164 GLY B CA 1
ATOM 2985 C C . GLY B 1 164 ? -0.674 -27.234 -0.059 1 98.75 164 GLY B C 1
ATOM 2986 O O . GLY B 1 164 ? -0.634 -27.641 1.1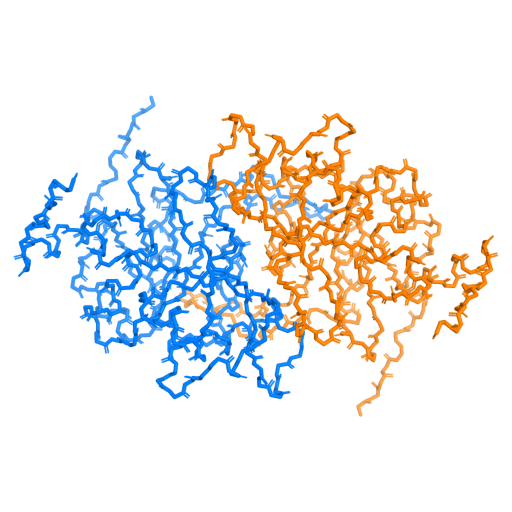01 1 98.75 164 GLY B O 1
ATOM 2987 N N . LYS B 1 165 ? -0.693 -25.984 -0.336 1 98.88 165 LYS B N 1
ATOM 2988 C CA . LYS B 1 165 ? -0.842 -24.938 0.675 1 98.88 165 LYS B CA 1
ATOM 2989 C C . LYS B 1 165 ? -2.297 -24.484 0.798 1 98.88 165 LYS B C 1
ATOM 2991 O O . LYS B 1 165 ? -3.133 -24.844 -0.036 1 98.88 165 LYS B O 1
ATOM 2996 N N . ARG B 1 166 ? -2.607 -23.781 1.913 1 98.75 166 ARG B N 1
ATOM 2997 C CA . ARG B 1 166 ? -3.91 -23.141 2.027 1 98.75 166 ARG B CA 1
ATOM 2998 C C . ARG B 1 166 ? -4.16 -22.188 0.856 1 98.75 166 ARG B C 1
ATOM 3000 O O . ARG B 1 166 ? -3.223 -21.578 0.334 1 98.75 166 ARG B O 1
ATOM 3007 N N . PRO B 1 167 ? -5.383 -22.047 0.406 1 98.62 167 PRO B N 1
ATOM 3008 C CA . PRO B 1 167 ? -5.672 -21.312 -0.826 1 98.62 167 PRO B CA 1
ATOM 3009 C C . PRO B 1 167 ? -5.719 -19.797 -0.61 1 98.62 167 PRO B C 1
ATOM 3011 O O . PRO B 1 167 ? -6.699 -19.141 -0.982 1 98.62 167 PRO B O 1
ATOM 3014 N N . ALA B 1 168 ? -4.758 -19.25 0.008 1 98.94 168 ALA B N 1
ATOM 3015 C CA . ALA B 1 168 ? -4.492 -17.844 0.279 1 98.94 168 ALA B CA 1
ATOM 3016 C C . ALA B 1 168 ? -3.016 -17.516 0.077 1 98.94 168 ALA B C 1
ATOM 3018 O O . ALA B 1 168 ? -2.141 -18.234 0.57 1 98.94 168 ALA B O 1
ATOM 3019 N N . ALA B 1 169 ? -2.748 -16.484 -0.666 1 99 169 ALA B N 1
ATOM 3020 C CA . ALA B 1 169 ? -1.376 -16.062 -0.938 1 99 169 ALA B CA 1
ATOM 3021 C C . ALA B 1 169 ? -1.192 -14.57 -0.661 1 99 169 ALA B C 1
ATOM 3023 O O . ALA B 1 169 ? -2.125 -13.898 -0.217 1 99 169 ALA B O 1
ATOM 3024 N N . VAL B 1 170 ? 0.011 -14.125 -0.752 1 99 170 VAL B N 1
ATOM 3025 C CA . VAL B 1 170 ? 0.378 -12.719 -0.679 1 99 170 VAL B CA 1
ATOM 3026 C C . VAL B 1 170 ? 1.151 -12.32 -1.934 1 99 170 VAL B C 1
ATOM 3028 O O . VAL B 1 170 ? 2.047 -13.039 -2.375 1 99 170 VAL B O 1
ATOM 3031 N N . ILE B 1 171 ? 0.753 -11.188 -2.537 1 99 171 ILE B N 1
ATOM 3032 C CA . ILE B 1 171 ? 1.45 -10.727 -3.732 1 99 171 ILE B CA 1
ATOM 3033 C C . ILE B 1 171 ? 1.696 -9.227 -3.635 1 99 171 ILE B C 1
ATOM 3035 O O . ILE B 1 171 ? 0.946 -8.508 -2.969 1 99 171 ILE B O 1
ATOM 3039 N N . CYS B 1 172 ? 2.688 -8.781 -4.254 1 98.94 172 CYS B N 1
ATOM 3040 C CA . CYS B 1 172 ? 2.938 -7.355 -4.406 1 98.94 172 CYS B CA 1
ATOM 3041 C C . CYS B 1 172 ? 3.855 -7.086 -5.594 1 98.94 172 CYS B C 1
ATOM 3043 O O . CYS B 1 172 ? 4.824 -7.812 -5.812 1 98.94 172 CYS B O 1
ATOM 3045 N N . GLU B 1 173 ? 3.6 -6.055 -6.328 1 98.56 173 GLU B N 1
ATOM 3046 C CA . GLU B 1 173 ? 4.344 -5.734 -7.543 1 98.56 173 GLU B CA 1
ATOM 3047 C C . GLU B 1 173 ? 5.73 -5.191 -7.215 1 98.56 173 GLU B C 1
ATOM 3049 O O . GLU B 1 173 ? 5.867 -4.242 -6.438 1 98.56 173 GLU B O 1
ATOM 3054 N N . ILE B 1 174 ? 6.723 -5.727 -7.84 1 98.69 174 ILE B N 1
ATOM 3055 C CA . ILE B 1 174 ? 8.094 -5.281 -7.621 1 98.69 174 ILE B CA 1
ATOM 3056 C C . ILE B 1 174 ? 8.336 -3.971 -8.367 1 98.69 174 ILE B C 1
ATOM 3058 O O . ILE B 1 174 ? 7.949 -3.826 -9.523 1 98.69 174 ILE B O 1
ATOM 3062 N N . VAL B 1 175 ? 8.945 -3.025 -7.68 1 98.44 175 VAL B N 1
ATOM 3063 C CA . VAL B 1 175 ? 9.164 -1.719 -8.289 1 98.44 175 VAL B CA 1
ATOM 3064 C C . VAL B 1 175 ? 10.648 -1.523 -8.578 1 98.44 175 VAL B C 1
ATOM 3066 O O . VAL B 1 175 ? 11.492 -2.209 -8 1 98.44 175 VAL B O 1
ATOM 3069 N N . ASP B 1 176 ? 10.938 -0.682 -9.531 1 96.88 176 ASP B N 1
ATOM 3070 C CA . ASP B 1 176 ? 12.227 -0.013 -9.688 1 96.88 176 ASP B CA 1
ATOM 3071 C C . ASP B 1 176 ? 12.219 1.351 -9 1 96.88 176 ASP B C 1
ATOM 3073 O O . ASP B 1 176 ? 11.602 2.299 -9.492 1 96.88 176 ASP B O 1
ATOM 3077 N N . ASP B 1 177 ? 12.953 1.45 -7.91 1 93.69 177 ASP B N 1
ATOM 3078 C CA . ASP B 1 177 ? 12.914 2.652 -7.082 1 93.69 177 ASP B CA 1
ATOM 3079 C C . ASP B 1 177 ? 13.547 3.838 -7.809 1 93.69 177 ASP B C 1
ATOM 3081 O O . ASP B 1 177 ? 13.328 4.992 -7.43 1 93.69 177 ASP B O 1
ATOM 3085 N N . GLY B 1 178 ? 14.305 3.502 -8.758 1 97.25 178 GLY B N 1
ATOM 3086 C CA . GLY B 1 178 ? 15.109 4.555 -9.352 1 97.25 178 GLY B CA 1
ATOM 3087 C C . GLY B 1 178 ? 16.359 4.875 -8.547 1 97.25 178 GLY B C 1
ATOM 3088 O O . GLY B 1 178 ? 16.953 3.988 -7.938 1 97.25 178 GLY B O 1
ATOM 3089 N N . GLN B 1 179 ? 16.859 6.164 -8.75 1 98.19 179 GLN B N 1
ATOM 3090 C CA . GLN B 1 179 ? 18.078 6.605 -8.078 1 98.19 179 GLN B CA 1
ATOM 3091 C C . GLN B 1 179 ? 17.766 7.598 -6.965 1 98.19 179 GLN B C 1
ATOM 3093 O O . GLN B 1 179 ? 17.25 8.688 -7.223 1 98.19 179 GLN B O 1
ATOM 3098 N N . GLU B 1 180 ? 18.078 7.152 -5.758 1 97.69 180 GLU B N 1
ATOM 3099 C CA . GLU B 1 180 ? 17.953 8.094 -4.648 1 97.69 180 GLU B CA 1
ATOM 3100 C C . GLU B 1 180 ? 18.953 9.234 -4.773 1 97.69 180 GLU B C 1
ATOM 3102 O O . GLU B 1 180 ? 20.094 9.016 -5.184 1 97.69 180 GLU B O 1
ATOM 3107 N N . VAL B 1 181 ? 18.531 10.406 -4.438 1 97.69 181 VAL B N 1
ATOM 3108 C CA . VAL B 1 181 ? 19.406 11.57 -4.406 1 97.69 181 VAL B CA 1
ATOM 3109 C C . VAL B 1 181 ? 19.625 12.016 -2.961 1 97.69 181 VAL B C 1
ATOM 3111 O O . VAL B 1 181 ? 18.703 12.523 -2.318 1 97.69 181 VAL B O 1
ATOM 3114 N N . GLU B 1 182 ? 20.859 11.883 -2.486 1 96.5 182 GLU B N 1
ATOM 3115 C CA . GLU B 1 182 ? 21.156 12.211 -1.096 1 96.5 182 GLU B CA 1
ATOM 3116 C C . GLU B 1 182 ? 20.781 13.656 -0.782 1 96.5 182 GLU B C 1
ATOM 3118 O O . GLU B 1 182 ? 21.078 14.57 -1.556 1 96.5 182 GLU B O 1
ATOM 3123 N N . GLY B 1 183 ? 20.078 13.844 0.308 1 97.31 183 GLY B N 1
ATOM 3124 C CA . GLY B 1 183 ? 19.703 15.172 0.767 1 97.31 183 GLY B CA 1
ATOM 3125 C C . GLY B 1 183 ? 18.438 15.703 0.114 1 97.31 183 GLY B C 1
ATOM 3126 O O . GLY B 1 183 ? 17.969 16.797 0.441 1 97.31 183 GLY B O 1
ATOM 3127 N N . GLN B 1 184 ? 17.938 14.875 -0.824 1 97.94 184 GLN B N 1
ATOM 3128 C CA . GLN B 1 184 ? 16.688 15.25 -1.498 1 97.94 184 GLN B CA 1
ATOM 3129 C C . GLN B 1 184 ? 15.664 14.125 -1.406 1 97.94 184 GLN B C 1
ATOM 3131 O O . GLN B 1 184 ? 16 12.945 -1.518 1 97.94 184 GLN B O 1
ATOM 3136 N N . ALA B 1 185 ? 14.516 14.43 -1.201 1 98.56 185 ALA B N 1
ATOM 3137 C CA . ALA B 1 185 ? 13.453 13.445 -1.046 1 98.56 185 ALA B CA 1
ATOM 3138 C C . ALA B 1 185 ? 12.828 13.094 -2.395 1 98.56 185 ALA B C 1
ATOM 3140 O O . ALA B 1 185 ? 11.617 13.258 -2.586 1 98.56 185 ALA B O 1
ATOM 3141 N N . ILE B 1 186 ? 13.688 12.578 -3.295 1 98.75 186 ILE B N 1
ATOM 3142 C CA . ILE B 1 186 ? 13.25 12.125 -4.609 1 98.75 186 ILE B CA 1
ATOM 3143 C C . ILE B 1 186 ? 14.055 10.891 -5.02 1 98.75 186 ILE B C 1
ATOM 3145 O O . ILE B 1 186 ? 15.172 10.68 -4.531 1 98.75 186 ILE B O 1
ATOM 3149 N N . CYS B 1 187 ? 13.469 10.039 -5.836 1 98.69 187 CYS B N 1
ATOM 3150 C CA . CYS B 1 187 ? 14.148 9 -6.598 1 98.69 187 CYS B CA 1
ATOM 3151 C C . CYS B 1 187 ? 14.023 9.25 -8.094 1 98.69 187 CYS B C 1
ATOM 3153 O O . CYS B 1 187 ? 12.914 9.305 -8.633 1 98.69 187 CYS B O 1
ATOM 3155 N N . ARG B 1 188 ? 15.148 9.305 -8.789 1 98.56 188 ARG B N 1
ATOM 3156 C CA . ARG B 1 188 ? 15.125 9.633 -10.211 1 98.56 188 ARG B CA 1
ATOM 3157 C C . ARG B 1 188 ? 14.836 8.398 -11.062 1 98.56 188 ARG B C 1
ATOM 3159 O O . ARG B 1 188 ? 15.312 7.305 -10.75 1 98.56 188 ARG B O 1
ATOM 3166 N N . ALA B 1 189 ? 14.094 8.594 -12.117 1 97.88 189 ALA B N 1
ATOM 3167 C CA . ALA B 1 189 ? 13.805 7.586 -13.133 1 97.88 189 ALA B CA 1
ATOM 3168 C C . ALA B 1 189 ? 13.203 6.328 -12.508 1 97.88 189 ALA B C 1
ATOM 3170 O O . ALA B 1 189 ? 13.68 5.219 -12.758 1 97.88 189 ALA B O 1
ATOM 3171 N N . PRO B 1 190 ? 12.172 6.531 -11.688 1 98.06 190 PRO B N 1
ATOM 3172 C CA . PRO B 1 190 ? 11.508 5.348 -11.125 1 98.06 190 PRO B CA 1
ATOM 3173 C C . PRO B 1 190 ? 10.695 4.574 -12.164 1 98.06 190 PRO B C 1
ATOM 3175 O O . PRO B 1 190 ? 10.398 5.102 -13.234 1 98.06 190 PRO B O 1
ATOM 3178 N N . GLY B 1 191 ? 10.273 3.406 -11.812 1 96.81 191 GLY B N 1
ATOM 3179 C CA . GLY B 1 191 ? 9.414 2.602 -12.664 1 96.81 191 GLY B CA 1
ATOM 3180 C C . GLY B 1 191 ? 9.023 1.278 -12.031 1 96.81 191 GLY B C 1
ATOM 3181 O O . GLY B 1 191 ? 8.93 1.172 -10.805 1 96.81 191 GLY B O 1
ATOM 3182 N N . MET B 1 192 ? 8.602 0.401 -12.859 1 96.94 192 MET B N 1
ATOM 3183 C CA . MET B 1 192 ? 8.367 -0.992 -12.492 1 96.94 192 MET B CA 1
ATOM 3184 C C . MET B 1 192 ? 9.492 -1.888 -13.008 1 96.94 192 MET B C 1
ATOM 3186 O O . MET B 1 192 ? 10.016 -1.666 -14.102 1 96.94 192 MET B O 1
ATOM 3190 N N . LEU B 1 193 ? 9.852 -2.877 -12.219 1 95.5 193 LEU B N 1
ATOM 3191 C CA . LEU B 1 193 ? 10.844 -3.828 -12.719 1 95.5 193 LEU B CA 1
ATOM 3192 C C . LEU B 1 193 ? 10.25 -4.691 -13.828 1 95.5 193 LEU B C 1
ATOM 3194 O O . LEU B 1 193 ? 9.102 -5.129 -13.734 1 95.5 193 LEU B O 1
ATOM 3198 N N . ARG B 1 194 ? 11.062 -4.949 -14.859 1 92.56 194 ARG B N 1
ATOM 3199 C CA . ARG B 1 194 ? 10.555 -5.691 -16.016 1 92.56 194 ARG B CA 1
ATOM 3200 C C . ARG B 1 194 ? 11.633 -6.598 -16.594 1 92.56 194 ARG B C 1
ATOM 3202 O O . ARG B 1 194 ? 12.828 -6.406 -16.328 1 92.56 194 ARG B O 1
ATOM 3209 N N . GLY B 1 195 ? 11.156 -7.625 -17.266 1 89.81 195 GLY B N 1
ATOM 3210 C CA . GLY B 1 195 ? 12.023 -8.445 -18.109 1 89.81 195 GLY B CA 1
ATOM 3211 C C . GLY B 1 195 ? 13.211 -9.016 -17.359 1 89.81 195 GLY B C 1
ATOM 3212 O O . GLY B 1 195 ? 13.039 -9.633 -16.297 1 89.81 195 GLY B O 1
ATOM 3213 N N . GLU B 1 196 ? 14.383 -8.711 -17.922 1 92.88 196 GLU B N 1
ATOM 3214 C CA . GLU B 1 196 ? 15.609 -9.312 -17.422 1 92.88 196 GLU B CA 1
ATOM 3215 C C . GLU B 1 196 ? 15.945 -8.781 -16.031 1 92.88 196 GLU B C 1
ATOM 3217 O O . GLU B 1 196 ? 16.562 -9.477 -15.219 1 92.88 196 GLU B O 1
ATOM 3222 N N . ALA B 1 197 ? 15.555 -7.613 -15.789 1 95.69 197 ALA B N 1
ATOM 3223 C CA . ALA B 1 197 ? 15.812 -7.039 -14.469 1 95.69 197 ALA B CA 1
ATOM 3224 C C . ALA B 1 197 ? 15.117 -7.84 -13.375 1 95.69 197 ALA B C 1
ATOM 3226 O O . ALA B 1 197 ? 15.625 -7.949 -12.258 1 95.69 197 ALA B O 1
ATOM 3227 N N . CYS B 1 198 ? 13.969 -8.414 -13.68 1 96.94 198 CYS B N 1
ATOM 3228 C CA . CYS B 1 198 ? 13.258 -9.266 -12.727 1 96.94 198 CYS B CA 1
ATOM 3229 C C . CYS B 1 198 ? 14.031 -10.547 -12.453 1 96.94 198 CYS B C 1
ATOM 3231 O O . CYS B 1 198 ? 14.055 -11.031 -11.32 1 96.94 198 CYS B O 1
ATOM 3233 N N . VAL B 1 199 ? 14.641 -11.07 -13.477 1 97.38 199 VAL B N 1
ATOM 3234 C CA . VAL B 1 199 ? 15.445 -12.273 -13.32 1 97.38 199 VAL B CA 1
ATOM 3235 C C . VAL B 1 199 ? 16.672 -11.984 -12.453 1 97.38 199 VAL B C 1
ATOM 3237 O O . VAL B 1 199 ? 17 -12.758 -11.547 1 97.38 199 VAL B O 1
ATOM 3240 N N . ARG B 1 200 ? 17.328 -10.883 -12.719 1 97.38 200 ARG B N 1
ATOM 3241 C CA . ARG B 1 200 ? 18.484 -10.477 -11.922 1 97.38 200 ARG B CA 1
ATOM 3242 C C . ARG B 1 200 ? 18.078 -10.273 -10.461 1 97.38 200 ARG B C 1
ATOM 3244 O O . ARG B 1 200 ? 18.828 -10.656 -9.555 1 97.38 200 ARG B O 1
ATOM 3251 N N . PHE B 1 201 ? 16.984 -9.695 -10.266 1 98.31 201 PHE B N 1
ATOM 3252 C CA . PHE B 1 201 ? 16.469 -9.508 -8.922 1 98.31 201 PHE B CA 1
ATOM 3253 C C . PHE B 1 201 ? 16.266 -10.852 -8.227 1 98.31 201 PHE B C 1
ATOM 3255 O O . PHE B 1 201 ? 16.719 -11.047 -7.098 1 98.31 201 PHE B O 1
ATOM 3262 N N . ALA B 1 202 ? 15.578 -11.734 -8.906 1 98.5 202 ALA B N 1
ATOM 3263 C CA . ALA B 1 202 ? 15.328 -13.062 -8.352 1 98.5 202 ALA B CA 1
ATOM 3264 C C . ALA B 1 202 ? 16.641 -13.758 -7.984 1 98.5 202 ALA B C 1
ATOM 3266 O O . ALA B 1 202 ? 16.766 -14.305 -6.887 1 98.5 202 ALA B O 1
ATOM 3267 N N . ARG B 1 203 ? 17.641 -13.688 -8.867 1 98 203 ARG B N 1
ATOM 3268 C CA . ARG B 1 203 ? 18.938 -14.336 -8.633 1 98 203 ARG B CA 1
ATOM 3269 C C . ARG B 1 203 ? 19.656 -13.711 -7.441 1 98 203 ARG B C 1
ATOM 3271 O O . ARG B 1 203 ? 20.219 -14.422 -6.605 1 98 203 ARG B O 1
ATOM 3278 N N . ARG B 1 204 ? 19.594 -12.438 -7.352 1 98.06 204 ARG B N 1
ATOM 3279 C CA . ARG B 1 204 ? 20.266 -11.734 -6.262 1 98.06 204 ARG B CA 1
ATOM 3280 C C . ARG B 1 204 ? 19.766 -12.219 -4.906 1 98.06 204 ARG B C 1
ATOM 3282 O O . ARG B 1 204 ? 20.547 -12.367 -3.967 1 98.06 204 ARG B O 1
ATOM 3289 N N . TRP B 1 205 ? 18.516 -12.477 -4.859 1 98.5 205 TRP B N 1
ATOM 3290 C CA . TRP B 1 205 ? 17.922 -12.766 -3.557 1 98.5 205 TRP B CA 1
ATOM 3291 C C . TRP B 1 205 ? 17.656 -14.258 -3.402 1 98.5 205 TRP B C 1
ATOM 3293 O O . TRP B 1 205 ? 17 -14.68 -2.449 1 98.5 205 TRP B O 1
ATOM 3303 N N . GLY B 1 206 ? 18.109 -15.086 -4.379 1 98 206 GLY B N 1
ATOM 3304 C CA . GLY B 1 206 ? 18.016 -16.531 -4.27 1 98 206 GLY B CA 1
ATOM 3305 C C . GLY B 1 206 ? 16.609 -17.047 -4.492 1 98 206 GLY B C 1
ATOM 3306 O O . GLY B 1 206 ? 16.203 -18.031 -3.859 1 98 206 GLY B O 1
ATOM 3307 N N . LEU B 1 207 ? 15.875 -16.422 -5.367 1 98.81 207 LEU B N 1
ATOM 3308 C CA . LEU B 1 207 ? 14.477 -16.766 -5.566 1 98.81 207 LEU B CA 1
ATOM 3309 C C . LEU B 1 207 ? 14.273 -17.453 -6.91 1 98.81 207 LEU B C 1
ATOM 3311 O O . LEU B 1 207 ? 15 -17.188 -7.871 1 98.81 207 LEU B O 1
ATOM 3315 N N . LYS B 1 208 ? 13.328 -18.359 -6.965 1 98.81 208 LYS B N 1
ATOM 3316 C CA . LYS B 1 208 ? 12.891 -18.891 -8.258 1 98.81 208 LYS B CA 1
ATOM 3317 C C . LYS B 1 208 ? 12.047 -17.875 -9.008 1 98.81 208 LYS B C 1
ATOM 3319 O O . LYS B 1 208 ? 11.312 -17.078 -8.398 1 98.81 208 LYS B O 1
ATOM 3324 N N . VAL B 1 209 ? 12.227 -17.875 -10.32 1 98.75 209 VAL B N 1
ATOM 3325 C CA . VAL B 1 209 ? 11.516 -16.938 -11.188 1 98.75 209 VAL B CA 1
ATOM 3326 C C . VAL B 1 209 ? 10.891 -17.688 -12.359 1 98.75 209 VAL B C 1
ATOM 3328 O O . VAL B 1 209 ? 11.539 -18.547 -12.969 1 98.75 209 VAL B O 1
ATOM 3331 N N . CYS B 1 210 ? 9.609 -17.391 -12.633 1 98.5 210 CYS B N 1
ATOM 3332 C CA . CYS B 1 210 ? 8.906 -18.031 -13.742 1 98.5 210 CYS B CA 1
ATOM 3333 C C . CYS B 1 210 ? 7.887 -17.078 -14.359 1 98.5 210 CYS B C 1
ATOM 3335 O O . CYS B 1 210 ? 7.848 -15.891 -14.016 1 98.5 210 CYS B O 1
ATOM 3337 N N . THR B 1 211 ? 7.125 -17.562 -15.336 1 97.94 211 THR B N 1
ATOM 3338 C CA . THR B 1 211 ? 6.113 -16.75 -16 1 97.94 211 THR B CA 1
ATOM 3339 C C . THR B 1 211 ? 4.727 -17.359 -15.82 1 97.94 211 THR B C 1
ATOM 3341 O O . THR B 1 211 ? 4.59 -18.562 -15.648 1 97.94 211 THR B O 1
ATOM 3344 N N . ILE B 1 212 ? 3.756 -16.547 -15.875 1 98.25 212 ILE B N 1
ATOM 3345 C CA . ILE B 1 212 ? 2.379 -17.016 -15.805 1 98.25 212 ILE B CA 1
ATOM 3346 C C . ILE B 1 212 ? 2.082 -17.906 -17.016 1 98.25 212 ILE B C 1
ATOM 3348 O O . ILE B 1 212 ? 1.354 -18.891 -16.906 1 98.25 212 ILE B O 1
ATOM 3352 N N . GLU B 1 213 ? 2.615 -17.531 -18.141 1 97.19 213 GLU B N 1
ATOM 3353 C CA . GLU B 1 213 ? 2.445 -18.344 -19.328 1 97.19 213 GLU B CA 1
ATOM 3354 C C . GLU B 1 213 ? 2.916 -19.781 -19.094 1 97.19 213 GLU B C 1
ATOM 3356 O O . GLU B 1 213 ? 2.221 -20.734 -19.453 1 97.19 213 GLU B O 1
ATOM 3361 N N . ALA B 1 214 ? 4.125 -19.938 -18.516 1 97.88 214 ALA B N 1
ATOM 3362 C CA . ALA B 1 214 ? 4.652 -21.266 -18.219 1 97.88 214 ALA B CA 1
ATOM 3363 C C . ALA B 1 214 ? 3.758 -22.016 -17.234 1 97.88 214 ALA B C 1
ATOM 3365 O O . ALA B 1 214 ? 3.592 -23.234 -17.328 1 97.88 214 ALA B O 1
ATOM 3366 N N . LEU B 1 215 ? 3.195 -21.312 -16.297 1 98.62 215 LEU B N 1
ATOM 3367 C CA . LEU B 1 215 ? 2.281 -21.906 -15.328 1 98.62 215 LEU B CA 1
ATOM 3368 C C . LEU B 1 215 ? 1.014 -22.406 -16.016 1 98.62 215 LEU B C 1
ATOM 3370 O O . LEU B 1 215 ? 0.543 -23.516 -15.727 1 98.62 215 LEU B O 1
ATOM 3374 N N . VAL B 1 216 ? 0.423 -21.547 -16.859 1 98.25 216 VAL B N 1
ATOM 3375 C CA . VAL B 1 216 ? -0.773 -21.953 -17.594 1 98.25 216 VAL B CA 1
ATOM 3376 C C . VAL B 1 216 ? -0.493 -23.219 -18.375 1 98.25 216 VAL B C 1
ATOM 3378 O O . VAL B 1 216 ? -1.275 -24.172 -18.328 1 98.25 216 VAL B O 1
ATOM 3381 N N . ASP B 1 217 ? 0.632 -23.25 -19.062 1 97.88 217 ASP B N 1
ATOM 3382 C CA . ASP B 1 217 ? 1.022 -24.422 -19.844 1 97.88 217 ASP B CA 1
ATOM 3383 C C . ASP B 1 217 ? 1.127 -25.656 -18.938 1 97.88 217 ASP B C 1
ATOM 3385 O O . ASP B 1 217 ? 0.672 -26.734 -19.312 1 97.88 217 ASP B O 1
ATOM 3389 N N . HIS B 1 218 ? 1.74 -25.5 -17.828 1 98.44 218 HIS B N 1
ATOM 3390 C CA . HIS B 1 218 ? 1.918 -26.578 -16.875 1 98.44 218 HIS B CA 1
ATOM 3391 C C . HIS B 1 218 ? 0.574 -27.141 -16.422 1 98.44 218 HIS B C 1
ATOM 3393 O O . HIS B 1 218 ? 0.38 -28.359 -16.391 1 98.44 218 HIS B O 1
ATOM 3399 N N . VAL B 1 219 ? -0.362 -26.25 -16.094 1 98.31 219 VAL B N 1
ATOM 3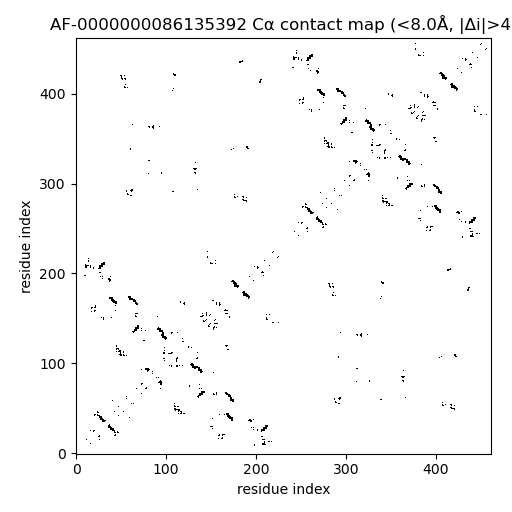400 C CA . VAL B 1 219 ? -1.673 -26.656 -15.594 1 98.31 219 VAL B CA 1
ATOM 3401 C C . VAL B 1 219 ? -2.465 -27.328 -16.703 1 98.31 219 VAL B C 1
ATOM 3403 O O . VAL B 1 219 ? -3.146 -28.344 -16.469 1 98.31 219 VAL B O 1
ATOM 3406 N N . GLU B 1 220 ? -2.369 -26.797 -17.859 1 97.62 220 GLU B N 1
ATOM 3407 C CA . GLU B 1 220 ? -3.086 -27.375 -19 1 97.62 220 GLU B CA 1
ATOM 3408 C C . GLU B 1 220 ? -2.545 -28.766 -19.344 1 97.62 220 GLU B C 1
ATOM 3410 O O . GLU B 1 220 ? -3.299 -29.641 -19.766 1 97.62 220 GLU B O 1
ATOM 3415 N N . LYS B 1 221 ? -1.287 -28.969 -19.219 1 97.44 221 LYS B N 1
ATOM 3416 C CA . LYS B 1 221 ? -0.7 -30.281 -19.438 1 97.44 221 LYS B CA 1
ATOM 3417 C C . LYS B 1 221 ? -1.207 -31.281 -18.406 1 97.44 221 LYS B C 1
ATOM 3419 O O . LYS B 1 221 ? -1.423 -32.469 -18.719 1 97.44 221 LYS B O 1
ATOM 3424 N N . LEU B 1 222 ? -1.396 -30.828 -17.219 1 96.25 222 LEU B N 1
ATOM 3425 C CA . LEU B 1 222 ? -1.815 -31.688 -16.109 1 96.25 222 LEU B CA 1
ATOM 3426 C C . LEU B 1 222 ? -3.314 -31.953 -16.172 1 96.25 222 LEU B C 1
ATOM 3428 O O . LEU B 1 222 ? -3.766 -33.062 -15.875 1 96.25 222 LEU B O 1
ATOM 3432 N N . GLU B 1 223 ? -4.098 -30.953 -16.578 1 94.94 223 GLU B N 1
ATOM 3433 C CA . GLU B 1 223 ? -5.535 -31.031 -16.328 1 94.94 223 GLU B CA 1
ATOM 3434 C C . GLU B 1 223 ? -6.328 -30.75 -17.609 1 94.94 223 GLU B C 1
ATOM 3436 O O . GLU B 1 223 ? -7.559 -30.812 -17.594 1 94.94 223 GLU B O 1
ATOM 3441 N N . GLY B 1 224 ? -5.68 -30.422 -18.641 1 93.62 224 GLY B N 1
ATOM 3442 C CA . GLY B 1 224 ? -6.355 -30.062 -19.891 1 93.62 224 GLY B CA 1
ATOM 3443 C C . GLY B 1 224 ? -6.762 -28.609 -19.938 1 93.62 224 GLY B C 1
ATOM 3444 O O . GLY B 1 224 ? -6.633 -27.875 -18.953 1 93.62 224 GLY B O 1
ATOM 3445 N N . LYS B 1 225 ? -7.223 -28.219 -21.125 1 92.19 225 LYS B N 1
ATOM 3446 C CA . LYS B 1 225 ? -7.676 -26.844 -21.312 1 92.19 225 LYS B CA 1
ATOM 3447 C C . LYS B 1 225 ? -9.039 -26.625 -20.672 1 92.19 225 LYS B C 1
ATOM 3449 O O . LYS B 1 225 ? -9.844 -27.547 -20.562 1 92.19 225 LYS B O 1
ATOM 3454 N N . LEU B 1 226 ? -9.148 -25.391 -20.109 1 85.94 226 LEU B N 1
ATOM 3455 C CA . LEU B 1 226 ? -10.43 -25.047 -19.5 1 85.94 226 LEU B CA 1
ATOM 3456 C C . LEU B 1 226 ? -11.523 -24.938 -20.562 1 85.94 226 LEU B C 1
ATOM 3458 O O . LEU B 1 226 ? -11.328 -24.297 -21.594 1 85.94 226 LEU B O 1
ATOM 3462 N N . GLU B 1 227 ? -12.586 -25.781 -20.516 1 79 227 GLU B N 1
ATOM 3463 C CA . GLU B 1 227 ? -13.703 -25.719 -21.453 1 79 227 GLU B CA 1
ATOM 3464 C C . GLU B 1 227 ? -14.547 -24.469 -21.234 1 79 227 GLU B C 1
ATOM 3466 O O . GLU B 1 227 ? -14.938 -24.172 -20.094 1 79 227 GLU B O 1
ATOM 3471 N N . MET B 1 228 ? -14.211 -23.344 -21.797 1 62.5 228 MET B N 1
ATOM 3472 C CA . MET B 1 228 ? -15.008 -22.125 -21.625 1 62.5 228 MET B CA 1
ATOM 3473 C C . MET B 1 228 ? -16.453 -22.375 -22.016 1 62.5 228 MET B C 1
ATOM 3475 O O . MET B 1 228 ? -16.75 -22.75 -23.156 1 62.5 228 MET B O 1
ATOM 3479 N N . ASN B 1 229 ? -17.281 -23 -21.25 1 50.03 229 ASN B N 1
ATOM 3480 C CA . ASN B 1 229 ? -18.688 -23.062 -21.656 1 50.03 229 ASN B CA 1
ATOM 3481 C C . ASN B 1 229 ? -19.219 -21.703 -22.078 1 50.03 229 ASN B C 1
ATOM 3483 O O . ASN B 1 229 ? -18.922 -20.688 -21.438 1 50.03 229 ASN B O 1
ATOM 3487 N N . GLY B 1 230 ? -19.359 -21.375 -23.406 1 41.03 230 GLY B N 1
ATOM 3488 C CA . GLY B 1 230 ? -20.125 -20.266 -23.938 1 41.03 230 GLY B CA 1
ATOM 3489 C C . GLY B 1 230 ? -21.312 -19.891 -23.078 1 41.03 230 GLY B C 1
ATOM 3490 O O . GLY B 1 230 ? -22.266 -20.672 -22.953 1 41.03 230 GLY B O 1
ATOM 3491 N N . SER B 1 231 ? -21.125 -19.406 -21.844 1 31.02 231 SER B N 1
ATOM 3492 C CA . SER B 1 231 ? -22.422 -18.828 -21.531 1 31.02 231 SER B CA 1
ATOM 3493 C C . SER B 1 231 ? -22.734 -17.641 -22.438 1 31.02 231 SER B C 1
ATOM 3495 O O . SER B 1 231 ? -21.828 -16.938 -22.891 1 31.02 231 SER B O 1
#

Organism: Cryphonectria parasitica (strain ATCC 38755 / EP155) (NCBI:txid660469)

Sequence (462 aa):
MTSETLDRSEFDSIPDTIAAFRDGQFIVVLDAPTRENEADLIIAAESITAEQMAFMVRHSSGYICAPLAPHLTETLALPQMVARSEDPRTTAYTVTVDAADPSVTTGISAQDRALTCRTLADPNATAESFRRPGHVLPLRARPGGVRQRPGHTEAATEFCRLAGKRPAAVICEIVDDGQEVEGQAICRAPGMLRGEACVRFARRWGLKVCTIEALVDHVEKLEGKLEMNGSMTSETLDRSEFDSIPDTIAAFRDGQFIVVLDAPTRENEADLIIAAESITAEQMAFMVRHSSGYICAPLAPHLTETLALPQMVARSEDPRTTAYTVTVDAADPSVTTGISAQDRALTCRTLADPNATAESFRRPGHVLPLRARPGGVRQRPGHTEAATEFCRLAGKRPAAVICEIVDDGQEVEGQAICRAPGMLRGEACVRFARRWGLKVCTIEALVDHVEKLEGKLEMNGS